Protein 3MI9 (pdb70)

Solvent-accessible surface area: 30395 Å² total

GO terms:
  GO:0004674 protein serine/threonine kinase activity (F, IDA)
  GO:0004693 cyclin-dependent protein serine/threonine kinase activity (F, IDA)
  GO:0005634 nucleus (C, IDA)
  GO:0008353 RNA polymerase II CTD heptapeptide repeat kinase activity (F, IDA)
  GO:0032968 positive regulation of transcription elongation by RNA polymerase II (P, IDA)
  GO:0120186 negative regulation of protein localization to chromatin (P, IDA)
  GO:0003677 DNA binding (F, IDA)
  GO:0006468 protein phosphorylation (P, IDA)
  GO:0003711 transcription elongation factor activity (F, IDA)
  GO:0006368 transcription elongation by RNA polymerase II (P, IDA)
  GO:0005515 protein binding (F, IPI)
  GO:0097322 7SK snRNA binding (F, IDA)
  GO:0016605 PML body (C, IDA)
  GO:0045944 positive regulation of transcription by RNA polymerase II (P, IDA)
  GO:0008023 transcription elongation factor complex (C, IDA)
  GO:0008024 cyclin/CDK positive transcription elongation factor complex (C, IDA)
  GO:0031297 replication fork processing (P, IDA)
  GO:0051726 regulation of cell cycle (P, IDA)
  GO:0006282 regulation of DNA repair (P, IDA)
  GO:0006366 transcription by RNA polymerase II (P, IDA)

Nearest PDB structures (foldseek):
  4or5-assembly2_F  TM=9.979E-01  e=6.851E-61  Homo sapiens
  4imy-assembly1_A  TM=9.930E-01  e=1.415E-59  Homo sapiens
  4imy-assembly3_E  TM=9.809E-01  e=5.235E-58  Homo sapiens
  6gzh-assembly1_A  TM=9.732E-01  e=1.141E-54  Homo sapiens
  6w9e-assembly1_A  TM=9.642E-01  e=8.997E-53  Homo sapiens

InterPro domains:
  IPR000719 Protein kinase domain [PF00069] (19-315)
  IPR000719 Protein kinase domain [PS50011] (19-315)
  IPR000719 Protein kinase domain [SM00220] (19-315)
  IPR008271 Serine/threonine-protein kinase, active site [PS00108] (145-157)
  IPR011009 Protein kinase-like domain superfamily [SSF56112] (12-321)
  IPR017441 Protein kinase, ATP binding site [PS00107] (25-48)
  IPR050108 Cyclin-dependent kinase [PTHR24056] (16-320)

Secondary structure (DSSP, 8-state):
---TTS-BGGGEEEEEE-SS-STTSEEEEEETTT--EEEEEE---SS-SSSS-HHHHHHHHHHHH---TTB--EEEEEEE--EEEEEEE--SEEHHHHHH-TTS---HHHHHHHHHHHHHHHHHHHHTTEE----SGGGEEE-TTS-EEE---TT-EE----SSSSPP-----S-GGG--HHHHTT--S--THHHHHHHHHHHHHHHHSS-S---SSHHHHHHHHHHHH----TTTSTTGGG-GGGTSS---SS----HHHHHHHHH--HHHHHHHHHHS-SSGGGSPPHHHHHTSGGGGSSSPP--SHHHHHSS-SSHHHHHS-S--/-TTTTT---HHHHHS-TTGGGT--HHHHHHHHHHHHHHHHHHHHHHT--HHHHHHHHHHHHHHTTTS-TTTS-HHHHHHHHHHHHHHHTT----HHHHHHHHHHHH-SSS-PPPTTSHHHHHHHHHHHHHHHHHHHHTTT------HHHHHHHHHHHTT--HHHHHHHHHHHHHHHHH--GGGTS-HHHHHHHHHHHHHHHTT--PPPPTTS--GGGGT-SS--HHHHHHHHHHHHHHHHTSGGG--/-----TTS-GGGPPP---SS---S--STTGGGSSHHHIIIIIS---S--

Foldseek 3Di:
DDDVAAAAPVQWDFDAADDDDDDRAKTWIAGPPPRQTKIKGWQDPPPDDVHRDPLVVQLVVLLVVDDDQAAWHFDGWHQHVPIIITITRDADFFQLVLLLPVLQDDDLQQLLQLLLSVLVQLVRSVVVQKAQQAQDRRQWGAHLQQGIHRHDSSRMHGADPPPDDDAAFAEPTYDLLLAAQCRLLPDRRDGSLRVLSSSLQVSLCVFVSDGPQDAPDSLRSQVVLCQAANWDDCVQAPPSVPRPVPPVGDTDHGGDHNQCVVSCVGPVDPQSSVLSNLSSRRHSVSRDHSVVSSVGCSQVDPPHHDGCPRSSVSDDDDDCVSPPDDDD/DVVLVLADDPVLLQVWQQVVVVQHSVNVLVQLLVLLVLLVQLCVVQPQDVQLSLLLSLLVLLLRSQHHCVVPPSLLLSLLSSQVSCVLVVNHDDLVSSVQSSCCVVPVPDHDDPCPDPVNVVSSVVSVVSNVSSCVSVVNPRDDDFLLVLLLVLCVVLVPPPVLSVQLSVVSSVCSNRHSVVSHDHSLQSSLLSSLLSCVVVVHQRDAPDPDHGSSCVRDVVDDVVVSVVVNVVSVVSVCPDDVNCD/DDDDPPPDDVVRTDDQDQPDDQDPDADPPSCVSHPVSVCCRVVVDDDDD

Organism: Homo sapiens (NCBI:txid9606)

Structure (mmCIF, N/CA/C/O backbone):
data_3MI9
#
_entry.id   3MI9
#
_cell.length_a   132.306
_cell.length_b   132.306
_cell.length_c   95.358
_cell.angle_alpha   90.00
_cell.angle_beta   90.00
_cell.angle_gamma   120.00
#
_symmetry.space_group_name_H-M   'P 32 2 1'
#
loop_
_entity.id
_entity.type
_entity.pdbx_description
1 polymer 'Cell division protein kinase 9'
2 polymer Cyclin-T1
3 polymer 'Protein Tat'
4 non-polymer 'ZINC ION'
5 water water
#
loop_
_atom_site.group_PDB
_atom_site.id
_atom_site.type_symbol
_atom_site.label_atom_id
_atom_site.label_alt_id
_atom_site.label_comp_id
_atom_site.label_asym_id
_atom_site.label_entity_id
_atom_site.label_seq_id
_atom_site.pdbx_PDB_ins_code
_atom_site.Cartn_x
_atom_site.Cartn_y
_atom_site.Cartn_z
_atom_site.occupancy
_atom_site.B_iso_or_equiv
_atom_site.auth_seq_id
_atom_site.auth_comp_id
_atom_site.auth_asym_id
_atom_site.auth_atom_id
_atom_site.pdbx_PDB_model_num
ATOM 1 N N . VAL A 1 8 ? 44.299 27.806 5.731 1.00 62.23 8 VAL A N 1
ATOM 2 C CA . VAL A 1 8 ? 43.715 28.292 7.017 1.00 58.66 8 VAL A CA 1
ATOM 3 C C . VAL A 1 8 ? 44.633 29.276 7.728 1.00 54.79 8 VAL A C 1
ATOM 4 O O . VAL A 1 8 ? 45.702 28.906 8.208 1.00 51.38 8 VAL A O 1
ATOM 8 N N . GLU A 1 9 ? 44.194 30.528 7.804 1.00 55.62 9 GLU A N 1
ATOM 9 C CA . GLU A 1 9 ? 44.951 31.583 8.463 1.00 51.34 9 GLU A CA 1
ATOM 10 C C . GLU A 1 9 ? 45.121 31.298 9.952 1.00 48.54 9 GLU A C 1
ATOM 11 O O . GLU A 1 9 ? 44.164 30.914 10.629 1.00 40.55 9 GLU A O 1
ATOM 17 N N . CYS A 1 10 ? 46.342 31.490 10.447 1.00 48.20 10 CYS A N 1
ATOM 18 C CA . CYS A 1 10 ? 46.662 31.261 11.855 1.00 46.77 10 CYS A CA 1
ATOM 19 C C . CYS A 1 10 ? 47.746 32.241 12.325 1.00 45.31 10 CYS A C 1
ATOM 20 O O . CYS A 1 10 ? 48.838 31.844 12.727 1.00 48.83 10 CYS A O 1
ATOM 23 N N . PRO A 1 11 ? 47.433 33.542 12.317 1.00 39.39 11 PRO A N 1
ATOM 24 C CA . PRO A 1 11 ? 48.372 34.588 12.726 1.00 40.44 11 PRO A CA 1
ATOM 25 C C . PRO A 1 11 ? 48.856 34.576 14.175 1.00 35.01 11 PRO A C 1
ATOM 26 O O . PRO A 1 11 ? 49.845 35.216 14.498 1.00 36.53 11 PRO A O 1
ATOM 30 N N . PHE A 1 12 ? 48.198 33.832 15.045 1.00 36.85 12 PHE A N 1
ATOM 31 C CA . PHE A 1 12 ? 48.604 33.882 16.440 1.00 37.53 12 PHE A CA 1
ATOM 32 C C . PHE A 1 12 ? 49.159 32.613 17.086 1.00 35.56 12 PHE A C 1
ATOM 33 O O . PHE A 1 12 ? 49.299 32.529 18.311 1.00 40.77 12 PHE A O 1
ATOM 41 N N . CYS A 1 13 ? 49.502 31.636 16.258 1.00 33.08 13 CYS A N 1
ATOM 42 C CA . CYS A 1 13 ? 50.086 30.389 16.729 1.00 35.74 13 CYS A CA 1
ATOM 43 C C . CYS A 1 13 ? 51.092 29.968 15.674 1.00 38.16 13 CYS A C 1
ATOM 44 O O . CYS A 1 13 ? 50.743 29.222 14.768 1.00 39.94 13 CYS A O 1
ATOM 47 N N . ASP A 1 14 ? 52.329 30.446 15.801 1.00 36.87 14 ASP A N 1
ATOM 48 C CA . ASP A 1 14 ? 53.395 30.143 14.841 1.00 32.94 14 ASP A CA 1
ATOM 49 C C . ASP A 1 14 ? 53.845 28.678 14.803 1.00 42.14 14 ASP A C 1
ATOM 50 O O . ASP A 1 14 ? 53.684 27.920 15.766 1.00 33.99 14 ASP A O 1
ATOM 55 N N . GLU A 1 15 ? 54.437 28.301 13.678 1.00 36.34 15 GLU A N 1
ATOM 56 C CA . GLU A 1 15 ? 54.933 26.957 13.493 1.00 34.88 15 GLU A CA 1
ATOM 57 C C . GLU A 1 15 ? 56.226 26.832 14.276 1.00 31.02 15 GLU A C 1
ATOM 58 O O . GLU A 1 15 ? 57.048 27.741 14.285 1.00 32.63 15 GLU A O 1
ATOM 64 N N . VAL A 1 16 ? 56.402 25.701 14.940 1.00 31.59 16 VAL A N 1
ATOM 65 C CA . VAL A 1 16 ? 57.599 25.475 15.720 1.00 36.00 16 VAL A CA 1
ATOM 66 C C . VAL A 1 16 ? 58.869 25.577 14.862 1.00 36.91 16 VAL A C 1
ATOM 67 O O . VAL A 1 16 ? 59.966 25.644 15.399 1.00 41.02 16 VAL A O 1
ATOM 71 N N . SER A 1 17 ? 58.706 25.598 13.538 1.00 35.04 17 SER A N 1
ATOM 72 C CA . SER A 1 17 ? 59.826 25.725 12.591 1.00 39.94 17 SER A CA 1
ATOM 73 C C . SER A 1 17 ? 60.759 26.887 12.953 1.00 38.33 17 SER A C 1
ATOM 74 O O . SER A 1 17 ? 61.949 26.851 12.652 1.00 35.63 17 SER A O 1
ATOM 77 N N . LYS A 1 18 ? 60.215 27.928 13.572 1.00 29.99 18 LYS A N 1
ATOM 78 C CA . LYS A 1 18 ? 61.027 29.085 13.941 1.00 30.29 18 LYS A CA 1
ATOM 79 C C . LYS A 1 18 ? 62.144 28.694 14.909 1.00 27.23 18 LYS A C 1
ATOM 80 O O . LYS A 1 18 ? 63.119 29.412 15.059 1.00 36.47 18 LYS A O 1
ATOM 86 N N . TYR A 1 19 ? 62.005 27.558 15.579 1.00 28.58 19 TYR A N 1
ATOM 87 C CA . TYR A 1 19 ? 63.065 27.119 16.478 1.00 32.44 19 TYR A CA 1
ATOM 88 C C . TYR A 1 19 ? 63.772 25.948 15.833 1.00 25.18 19 TYR A C 1
ATOM 89 O O . TYR A 1 19 ? 63.206 25.244 15.018 1.00 31.78 19 TYR A O 1
ATOM 98 N N . GLU A 1 20 ? 65.023 25.767 16.200 1.00 27.90 20 GLU A N 1
ATOM 99 C CA . GLU A 1 20 ? 65.808 24.674 15.695 1.00 29.89 20 GLU A CA 1
ATOM 100 C C . GLU A 1 20 ? 65.987 23.745 16.900 1.00 33.44 20 GLU A C 1
ATOM 101 O O . GLU A 1 20 ? 66.518 24.157 17.921 1.00 30.16 20 GLU A O 1
ATOM 107 N N . LYS A 1 21 ? 65.515 22.509 16.791 1.00 32.10 21 LYS A N 1
ATOM 108 C CA . LYS A 1 21 ? 65.665 21.565 17.882 1.00 36.36 21 LYS A CA 1
ATOM 109 C C . LYS A 1 21 ? 67.131 21.226 18.008 1.00 38.37 21 LYS A C 1
ATOM 110 O O . LYS A 1 21 ? 67.810 20.996 17.012 1.00 46.24 21 LYS A O 1
ATOM 116 N N . LEU A 1 22 ? 67.626 21.232 19.239 1.00 38.33 22 LEU A N 1
ATOM 117 C CA . LEU A 1 22 ? 69.030 20.947 19.499 1.00 39.73 22 LEU A CA 1
ATOM 118 C C . LEU A 1 22 ? 69.242 19.581 20.122 1.00 43.47 22 LEU A C 1
ATOM 119 O O . LEU A 1 22 ? 70.177 18.862 19.770 1.00 51.74 22 LEU A O 1
ATOM 124 N N . ALA A 1 23 ? 68.369 19.215 21.045 1.00 41.38 23 ALA A N 1
ATOM 125 C CA . ALA A 1 23 ? 68.520 17.947 21.728 1.00 39.33 23 ALA A CA 1
ATOM 126 C C . ALA A 1 23 ? 67.307 17.630 22.565 1.00 38.82 23 ALA A C 1
ATOM 127 O O . ALA A 1 23 ? 66.477 18.492 22.843 1.00 37.66 23 ALA A O 1
ATOM 129 N N . LYS A 1 24 ? 67.197 16.373 22.958 1.00 41.17 24 LYS A N 1
ATOM 130 C CA . LYS A 1 24 ? 66.101 15.948 23.795 1.00 36.12 24 LYS A CA 1
ATOM 131 C C . LYS A 1 24 ? 66.499 16.308 25.215 1.00 40.19 24 LYS A C 1
ATOM 132 O O . LYS A 1 24 ? 67.686 16.365 25.545 1.00 42.65 24 LYS A O 1
ATOM 138 N N . ILE A 1 25 ? 65.508 16.583 26.046 1.00 36.80 25 ILE A N 1
ATOM 139 C CA . ILE A 1 25 ? 65.764 16.909 27.433 1.00 34.46 25 ILE A CA 1
ATOM 140 C C . ILE A 1 25 ? 65.195 15.750 28.238 1.00 38.75 25 ILE A C 1
ATOM 141 O O . ILE A 1 25 ? 63.995 15.475 28.194 1.00 39.15 25 ILE A O 1
ATOM 146 N N . GLY A 1 26 ? 66.071 15.061 28.955 1.00 38.37 26 GLY A N 1
ATOM 147 C CA . GLY A 1 26 ? 65.649 13.921 29.738 1.00 47.08 26 GLY A CA 1
ATOM 148 C C . GLY A 1 26 ? 65.336 12.728 28.857 1.00 46.19 26 GLY A C 1
ATOM 149 O O . GLY A 1 26 ? 65.598 12.731 27.657 1.00 45.95 26 GLY A O 1
ATOM 150 N N . GLN A 1 27 ? 64.766 11.701 29.469 1.00 53.48 27 GLN A N 1
ATOM 151 C CA . GLN A 1 27 ? 64.405 10.479 28.773 1.00 56.40 27 GLN A CA 1
ATOM 152 C C . GLN A 1 27 ? 62.910 10.248 28.906 1.00 63.35 27 GLN A C 1
ATOM 153 O O . GLN A 1 27 ? 62.486 9.327 29.607 1.00 60.88 27 GLN A O 1
ATOM 159 N N . GLY A 1 28 ? 62.118 11.091 28.244 1.00 63.74 28 GLY A N 1
ATOM 160 C CA . GLY A 1 28 ? 60.669 10.959 28.298 1.00 70.76 28 GLY A CA 1
ATOM 161 C C . GLY A 1 28 ? 60.147 10.076 27.178 1.00 76.45 28 GLY A C 1
ATOM 162 O O . GLY A 1 28 ? 60.490 8.899 27.108 1.00 79.32 28 GLY A O 1
ATOM 163 N N . THR A 1 29 ? 59.308 10.629 26.306 1.00 80.58 29 THR A N 1
ATOM 164 C CA . THR A 1 29 ? 58.771 9.864 25.179 1.00 82.65 29 THR A CA 1
ATOM 165 C C . THR A 1 29 ? 59.546 10.266 23.925 1.00 79.60 29 THR A C 1
ATOM 166 O O . THR A 1 29 ? 60.549 10.981 24.023 1.00 77.92 29 THR A O 1
ATOM 170 N N . PHE A 1 30 ? 59.085 9.811 22.760 1.00 76.38 30 PHE A N 1
ATOM 171 C CA . PHE A 1 30 ? 59.744 10.121 21.486 1.00 81.22 30 PHE A CA 1
ATOM 172 C C . PHE A 1 30 ? 60.129 11.602 21.407 1.00 82.12 30 PHE A C 1
ATOM 173 O O . PHE A 1 30 ? 61.304 11.960 21.562 1.00 88.09 30 PHE A O 1
ATOM 181 N N . GLY A 1 31 ? 59.139 12.455 21.159 1.00 77.66 31 GLY A N 1
ATOM 182 C CA . GLY A 1 31 ? 59.396 13.880 21.070 1.00 71.47 31 GLY A CA 1
ATOM 183 C C . GLY A 1 31 ? 58.560 14.633 22.085 1.00 68.81 31 GLY A C 1
ATOM 184 O O . GLY A 1 31 ? 57.652 15.377 21.714 1.00 71.41 31 GLY A O 1
ATOM 185 N N . GLU A 1 32 ? 58.869 14.431 23.365 1.00 60.14 32 GLU A N 1
ATOM 186 C CA . GLU A 1 32 ? 58.153 15.075 24.461 1.00 51.53 32 GLU A CA 1
ATOM 187 C C . GLU A 1 32 ? 58.752 16.434 24.836 1.00 42.97 32 GLU A C 1
ATOM 188 O O . GLU A 1 32 ? 58.051 17.441 24.806 1.00 51.34 32 GLU A O 1
ATOM 194 N N . VAL A 1 33 ? 60.035 16.466 25.194 1.00 37.60 33 VAL A N 1
ATOM 195 C CA . VAL A 1 33 ? 60.692 17.716 25.553 1.00 32.59 33 VAL A CA 1
ATOM 196 C C . VAL A 1 33 ? 62.000 17.918 24.782 1.00 35.40 33 VAL A C 1
ATOM 197 O O . VAL A 1 33 ? 62.869 17.061 24.786 1.00 33.72 33 VAL A O 1
ATOM 201 N N . PHE A 1 34 ? 62.126 19.065 24.116 1.00 34.02 34 PHE A N 1
ATOM 202 C CA . PHE A 1 34 ? 63.313 19.385 23.324 1.00 32.37 34 PHE A CA 1
ATOM 203 C C . PHE A 1 34 ? 63.958 20.694 23.759 1.00 30.13 34 PHE A C 1
ATOM 204 O O . PHE A 1 34 ? 63.268 21.657 24.069 1.00 28.65 34 PHE A O 1
ATOM 212 N N . LYS A 1 35 ? 65.281 20.717 23.745 1.00 28.94 35 LYS A N 1
ATOM 213 C CA . LYS A 1 35 ? 66.032 21.931 23.999 1.00 30.86 35 LYS A CA 1
ATOM 214 C C . LYS A 1 35 ? 66.131 22.486 22.562 1.00 36.72 35 LYS A C 1
ATOM 215 O O . LYS A 1 35 ? 66.336 21.716 21.617 1.00 28.89 35 LYS A O 1
ATOM 221 N N . ALA A 1 36 ? 65.956 23.794 22.393 1.00 29.72 36 ALA A N 1
ATOM 222 C CA . ALA A 1 36 ? 66.006 24.413 21.072 1.00 29.26 36 ALA A CA 1
ATOM 223 C C . ALA A 1 36 ? 66.447 25.866 21.154 1.00 30.56 36 ALA A C 1
ATOM 224 O O . ALA A 1 36 ? 66.658 26.404 22.242 1.00 25.67 36 ALA A O 1
ATOM 226 N N . ARG A 1 37 ? 66.593 26.499 19.995 1.00 30.62 37 ARG A N 1
ATOM 227 C CA . ARG A 1 37 ? 67.006 27.900 19.951 1.00 25.37 37 ARG A CA 1
ATOM 228 C C . ARG A 1 37 ? 66.223 28.647 18.879 1.00 28.67 37 ARG A C 1
ATOM 229 O O . ARG A 1 37 ? 65.867 28.083 17.839 1.00 34.03 37 ARG A O 1
ATOM 237 N N . HIS A 1 38 ? 65.929 29.910 19.144 1.00 26.53 38 HIS A N 1
ATOM 238 C CA . HIS A 1 38 ? 65.222 30.723 18.174 1.00 26.92 38 HIS A CA 1
ATOM 239 C C . HIS A 1 38 ? 66.223 30.957 17.026 1.00 32.45 38 HIS A C 1
ATOM 240 O O . HIS A 1 38 ? 67.347 31.392 17.247 1.00 33.68 38 HIS A O 1
ATOM 247 N N . ARG A 1 39 ? 65.808 30.657 15.806 1.00 31.29 39 ARG A N 1
ATOM 248 C CA . ARG A 1 39 ? 66.688 30.793 14.654 1.00 36.58 39 ARG A CA 1
ATOM 249 C C . ARG A 1 39 ? 67.220 32.193 14.392 1.00 37.77 39 ARG A C 1
ATOM 250 O O . ARG A 1 39 ? 68.251 32.344 13.752 1.00 29.15 39 ARG A O 1
ATOM 258 N N . LYS A 1 40 ? 66.541 33.214 14.899 1.00 33.22 40 LYS A N 1
ATOM 259 C CA . LYS A 1 40 ? 67.010 34.572 14.682 1.00 33.40 40 LYS A CA 1
ATOM 260 C C . LYS A 1 40 ? 67.679 35.219 15.889 1.00 34.51 40 LYS A C 1
ATOM 261 O O . LYS A 1 40 ? 68.710 35.870 15.744 1.00 35.77 40 LYS A O 1
ATOM 267 N N . THR A 1 41 ? 67.114 35.036 17.077 1.00 26.81 41 THR A N 1
ATOM 268 C CA . THR A 1 41 ? 67.706 35.624 18.276 1.00 28.91 41 THR A CA 1
ATOM 269 C C . THR A 1 41 ? 68.670 34.681 18.964 1.00 28.79 41 THR A C 1
ATOM 270 O O . THR A 1 41 ? 69.544 35.126 19.697 1.00 34.23 41 THR A O 1
ATOM 274 N N . GLY A 1 42 ? 68.501 33.379 18.748 1.00 29.95 42 GLY A N 1
ATOM 275 C CA . GLY A 1 42 ? 69.364 32.407 19.404 1.00 33.16 42 GLY A CA 1
ATOM 276 C C . GLY A 1 42 ? 68.876 32.094 20.818 1.00 24.61 42 GLY A C 1
ATOM 277 O O . GLY A 1 42 ? 69.529 31.391 21.576 1.00 35.17 42 GLY A O 1
ATOM 278 N N . GLN A 1 43 ? 67.717 32.632 21.168 1.00 32.49 43 GLN A N 1
ATOM 279 C CA . GLN A 1 43 ? 67.113 32.435 22.482 1.00 28.30 43 GLN A CA 1
ATOM 280 C C . GLN A 1 43 ? 66.895 30.958 22.817 1.00 34.69 43 GLN A C 1
ATOM 281 O O . GLN A 1 43 ? 66.153 30.245 22.131 1.00 29.30 43 GLN A O 1
ATOM 287 N N . LYS A 1 44 ? 67.552 30.510 23.878 1.00 33.47 44 LYS A N 1
ATOM 288 C CA . LYS A 1 44 ? 67.448 29.131 24.335 1.00 35.71 44 LYS A CA 1
ATOM 289 C C . LYS A 1 44 ? 66.058 28.868 24.908 1.00 35.79 44 LYS A C 1
ATOM 290 O O . LYS A 1 44 ? 65.600 29.597 25.782 1.00 41.07 44 LYS A O 1
ATOM 296 N N . VAL A 1 45 ? 65.389 27.827 24.429 1.00 34.72 45 VAL A N 1
ATOM 297 C CA . VAL A 1 45 ? 64.051 27.507 24.932 1.00 29.34 45 VAL A CA 1
ATOM 298 C C . VAL A 1 45 ? 63.885 25.996 25.087 1.00 29.97 45 VAL A C 1
ATOM 299 O O . VAL A 1 45 ? 64.746 25.219 24.682 1.00 35.91 45 VAL A O 1
ATOM 303 N N . ALA A 1 46 ? 62.770 25.587 25.673 1.00 31.65 46 ALA A N 1
ATOM 304 C CA . ALA A 1 46 ? 62.459 24.170 25.822 1.00 26.66 46 ALA A CA 1
ATOM 305 C C . ALA A 1 46 ? 61.071 24.029 25.240 1.00 27.53 46 ALA A C 1
ATOM 306 O O . ALA A 1 46 ? 60.160 24.769 25.610 1.00 30.97 46 ALA A O 1
ATOM 308 N N . LEU A 1 47 ? 60.927 23.096 24.309 1.00 23.47 47 LEU A N 1
ATOM 309 C CA . LEU A 1 47 ? 59.659 22.826 23.651 1.00 25.16 47 LEU A CA 1
ATOM 310 C C . LEU A 1 47 ? 59.028 21.617 24.322 1.00 29.91 47 LEU A C 1
ATOM 311 O O . LEU A 1 47 ? 59.648 20.547 24.419 1.00 33.47 47 LEU A O 1
ATOM 316 N N . LYS A 1 48 ? 57.790 21.776 24.774 1.00 27.60 48 LYS A N 1
ATOM 317 C CA . LYS A 1 48 ? 57.114 20.686 25.447 1.00 28.35 48 LYS A CA 1
ATOM 318 C C . LYS A 1 48 ? 55.818 20.387 24.730 1.00 33.73 48 LYS A C 1
ATOM 319 O O . LYS A 1 48 ? 54.886 21.187 24.722 1.00 35.63 48 LYS A O 1
ATOM 325 N N . LYS A 1 49 ? 55.787 19.221 24.104 1.00 33.92 49 LYS A N 1
ATOM 326 C CA . LYS A 1 49 ? 54.640 18.781 23.339 1.00 33.95 49 LYS A CA 1
ATOM 327 C C . LYS A 1 49 ? 53.449 18.425 24.201 1.00 35.49 49 LYS A C 1
ATOM 328 O O . LYS A 1 49 ? 53.574 17.748 25.223 1.00 37.02 49 LYS A O 1
ATOM 334 N N . VAL A 1 50 ? 52.290 18.915 23.791 1.00 35.15 50 VAL A N 1
ATOM 335 C CA . VAL A 1 50 ? 51.060 18.621 24.491 1.00 43.99 50 VAL A CA 1
ATOM 336 C C . VAL A 1 50 ? 50.771 17.181 24.107 1.00 44.81 50 VAL A C 1
ATOM 337 O O . VAL A 1 50 ? 50.488 16.894 22.943 1.00 44.91 50 VAL A O 1
ATOM 341 N N . LEU A 1 51 ? 50.870 16.269 25.069 1.00 37.21 51 LEU A N 1
ATOM 342 C CA . LEU A 1 51 ? 50.631 14.869 24.768 1.00 46.58 51 LEU A CA 1
ATOM 343 C C . LEU A 1 51 ? 49.145 14.598 24.681 1.00 47.75 51 LEU A C 1
ATOM 344 O O . LEU A 1 51 ? 48.374 15.017 25.551 1.00 48.81 51 LEU A O 1
ATOM 349 N N . MET A 1 52 ? 48.751 13.897 23.622 1.00 50.48 52 MET A N 1
ATOM 350 C CA . MET A 1 52 ? 47.353 13.545 23.406 1.00 66.39 52 MET A CA 1
ATOM 351 C C . MET A 1 52 ? 47.164 12.099 22.940 1.00 71.72 52 MET A C 1
ATOM 352 O O . MET A 1 52 ? 46.416 11.844 21.998 1.00 76.11 52 MET 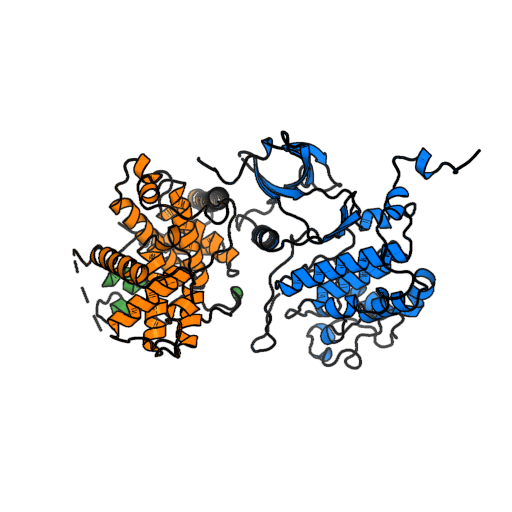A O 1
ATOM 357 N N . GLU A 1 53 ? 47.835 11.152 23.590 1.00 73.92 53 GLU A N 1
ATOM 358 C CA . GLU A 1 53 ? 47.684 9.756 23.195 1.00 81.48 53 GLU A CA 1
ATOM 359 C C . GLU A 1 53 ? 46.247 9.349 23.481 1.00 82.60 53 GLU A C 1
ATOM 360 O O . GLU A 1 53 ? 45.642 8.588 22.724 1.00 85.60 53 GLU A O 1
ATOM 366 N N . ASN A 1 54 ? 45.711 9.863 24.584 1.00 83.15 54 ASN A N 1
ATOM 367 C CA . ASN A 1 54 ? 44.332 9.594 24.965 1.00 81.97 54 ASN A CA 1
ATOM 368 C C . ASN A 1 54 ? 43.476 10.677 24.317 1.00 81.17 54 ASN A C 1
ATOM 369 O O . ASN A 1 54 ? 43.463 11.832 24.758 1.00 77.91 54 ASN A O 1
ATOM 374 N N . GLU A 1 55 ? 42.773 10.297 23.257 1.00 83.77 55 GLU A N 1
ATOM 375 C CA . GLU A 1 55 ? 41.927 11.227 22.527 1.00 84.80 55 GLU A CA 1
ATOM 376 C C . GLU A 1 55 ? 40.463 10.820 22.582 1.00 85.59 55 GLU A C 1
ATOM 377 O O . GLU A 1 55 ? 40.089 9.739 22.127 1.00 89.84 55 GLU A O 1
ATOM 383 N N . LYS A 1 56 ? 39.642 11.697 23.145 1.00 83.03 56 LYS A N 1
ATOM 384 C CA . LYS A 1 56 ? 38.210 11.470 23.265 1.00 80.08 56 LYS A CA 1
ATOM 385 C C . LYS A 1 56 ? 37.647 12.836 23.595 1.00 74.86 56 LYS A C 1
ATOM 386 O O . LYS A 1 56 ? 36.953 13.445 22.786 1.00 84.44 56 LYS A O 1
ATOM 392 N N . GLU A 1 57 ? 37.970 13.317 24.790 1.00 57.61 57 GLU A N 1
ATOM 393 C CA . GLU A 1 57 ? 37.522 14.626 25.237 1.00 50.71 57 GLU A CA 1
ATOM 394 C C . GLU A 1 57 ? 38.294 15.770 24.577 1.00 41.13 57 GLU A C 1
ATOM 395 O O . GLU A 1 57 ? 38.425 16.838 25.161 1.00 47.69 57 GLU A O 1
ATOM 401 N N . GLY A 1 58 ? 38.807 15.534 23.373 1.00 39.08 58 GLY A N 1
ATOM 402 C CA . GLY A 1 58 ? 39.554 16.556 22.661 1.00 43.09 58 GLY A CA 1
ATOM 403 C C . GLY A 1 58 ? 40.769 17.067 23.419 1.00 50.32 58 GLY A C 1
ATOM 404 O O . GLY A 1 58 ? 41.367 16.325 24.205 1.00 48.29 58 GLY A O 1
ATOM 405 N N . PHE A 1 59 ? 41.125 18.334 23.194 1.00 39.73 59 PHE A N 1
ATOM 406 C CA . PHE A 1 59 ? 42.280 18.943 23.849 1.00 38.07 59 PHE A CA 1
ATOM 407 C C . PHE A 1 59 ? 42.133 18.764 25.356 1.00 44.82 59 PHE A C 1
ATOM 408 O O . PHE A 1 59 ? 41.132 19.150 25.944 1.00 45.84 59 PHE A O 1
ATOM 416 N N . PRO A 1 60 ? 43.145 18.180 26.001 1.00 38.86 60 PRO A N 1
ATOM 417 C CA . PRO A 1 60 ? 43.158 17.918 27.444 1.00 39.88 60 PRO A CA 1
ATOM 418 C C . PRO A 1 60 ? 42.883 19.116 28.358 1.00 39.96 60 PRO A C 1
ATOM 419 O O . PRO A 1 60 ? 43.598 20.115 28.324 1.00 43.19 60 PRO A O 1
ATOM 423 N N . ILE A 1 61 ? 41.855 19.000 29.190 1.00 41.01 61 ILE A N 1
ATOM 424 C CA . ILE A 1 61 ? 41.513 20.069 30.109 1.00 42.42 61 ILE A CA 1
ATOM 425 C C . ILE A 1 61 ? 42.728 20.325 30.983 1.00 40.86 61 ILE A C 1
ATOM 426 O O . ILE A 1 61 ? 42.923 21.421 31.513 1.00 40.33 61 ILE A O 1
ATOM 431 N N . THR A 1 62 ? 43.554 19.298 31.118 1.00 38.23 62 THR A N 1
ATOM 432 C CA . THR A 1 62 ? 44.753 19.396 31.918 1.00 36.98 62 THR A CA 1
ATOM 433 C C . THR A 1 62 ? 45.736 20.340 31.240 1.00 30.44 62 THR A C 1
ATOM 434 O O . THR A 1 62 ? 46.425 21.113 31.901 1.00 36.57 62 THR A O 1
ATOM 438 N N . ALA A 1 63 ? 45.806 20.258 29.918 1.00 27.56 63 ALA A N 1
ATOM 439 C CA . ALA A 1 63 ? 46.679 21.123 29.138 1.00 33.28 63 ALA A CA 1
ATOM 440 C C . ALA A 1 63 ? 46.123 22.563 29.170 1.00 24.31 63 ALA A C 1
ATOM 441 O O . ALA A 1 63 ? 46.865 23.512 29.356 1.00 28.28 63 ALA A O 1
ATOM 443 N N . LEU A 1 64 ? 44.810 22.708 28.992 1.00 29.52 64 LEU A N 1
ATOM 444 C CA . LEU A 1 64 ? 44.186 24.024 29.010 1.00 31.06 64 LEU A CA 1
ATOM 445 C C . LEU A 1 64 ? 44.440 24.699 30.356 1.00 32.52 64 LEU A C 1
ATOM 446 O O . LEU A 1 64 ? 44.704 25.902 30.415 1.00 35.14 64 LEU A O 1
ATOM 451 N N . ARG A 1 65 ? 44.386 23.927 31.437 1.00 30.99 65 ARG A N 1
ATOM 452 C CA . ARG A 1 65 ? 44.649 24.501 32.753 1.00 33.33 65 ARG A CA 1
ATOM 453 C C . ARG A 1 65 ? 46.063 24.988 32.854 1.00 27.99 65 ARG A C 1
ATOM 454 O O . ARG A 1 65 ? 46.320 26.074 33.395 1.00 31.90 65 ARG A O 1
ATOM 462 N N . GLU A 1 66 ? 46.991 24.177 32.347 1.00 29.99 66 GLU A N 1
ATOM 463 C CA . GLU A 1 66 ? 48.399 24.536 32.427 1.00 26.85 66 GLU A CA 1
ATOM 464 C C . GLU A 1 66 ? 48.625 25.832 31.665 1.00 24.42 66 GLU A C 1
ATOM 465 O O . GLU A 1 66 ? 49.266 26.764 32.161 1.00 30.51 66 GLU A O 1
ATOM 471 N N . ILE A 1 67 ? 48.097 25.882 30.447 1.00 30.36 67 ILE A N 1
ATOM 472 C CA . ILE A 1 67 ? 48.264 27.055 29.594 1.00 21.11 67 ILE A CA 1
ATOM 473 C C . ILE A 1 67 ? 47.706 28.322 30.240 1.00 23.69 67 ILE A C 1
ATOM 474 O O . ILE A 1 67 ? 48.378 29.358 30.308 1.00 30.38 67 ILE A O 1
ATOM 479 N N . LYS A 1 68 ? 46.474 28.221 30.722 1.00 24.79 68 LYS A N 1
ATOM 480 C CA . LYS A 1 68 ? 45.803 29.340 31.359 1.00 36.66 68 LYS A CA 1
ATOM 481 C C . LYS A 1 68 ? 46.612 29.794 32.578 1.00 29.90 68 LYS A C 1
ATOM 482 O O . LYS A 1 68 ? 46.868 30.993 32.759 1.00 27.73 68 LYS A O 1
ATOM 488 N N . ILE A 1 69 ? 47.039 28.836 33.398 1.00 31.98 69 ILE A N 1
ATOM 489 C CA . ILE A 1 69 ? 47.829 29.162 34.583 1.00 20.82 69 ILE A CA 1
ATOM 490 C C . ILE A 1 69 ? 49.191 29.748 34.197 1.00 27.14 69 ILE A C 1
ATOM 491 O O . ILE A 1 69 ? 49.632 30.735 34.782 1.00 30.49 69 ILE A O 1
ATOM 496 N N . LEU A 1 70 ? 49.840 29.175 33.186 1.00 29.21 70 LEU A N 1
ATOM 497 C CA . LEU A 1 70 ? 51.141 29.679 32.759 1.00 25.45 70 LEU A CA 1
ATOM 498 C C . LEU A 1 70 ? 51.046 31.116 32.234 1.00 29.66 70 LEU A C 1
ATOM 499 O O . LEU A 1 70 ? 51.942 31.943 32.460 1.00 26.30 70 LEU A O 1
ATOM 504 N N . GLN A 1 71 ? 49.949 31.411 31.550 1.00 28.51 71 GLN A N 1
ATOM 505 C CA . GLN A 1 71 ? 49.742 32.731 30.994 1.00 27.82 71 GLN A CA 1
ATOM 506 C C . GLN A 1 71 ? 49.416 33.719 32.102 1.00 31.63 71 GLN A C 1
ATOM 507 O O . GLN A 1 71 ? 49.677 34.906 31.966 1.00 27.70 71 GLN A O 1
ATOM 513 N N . LEU A 1 72 ? 48.880 33.224 33.214 1.00 31.54 72 LEU A N 1
ATOM 514 C CA . LEU A 1 72 ? 48.546 34.105 34.328 1.00 30.01 72 LEU A CA 1
ATOM 515 C C . LEU A 1 72 ? 49.764 34.410 35.179 1.00 30.85 72 LEU A C 1
ATOM 516 O O . LEU A 1 72 ? 50.026 35.556 35.509 1.00 34.46 72 LEU A O 1
ATOM 521 N N . LEU A 1 73 ? 50.518 33.367 35.516 1.00 40.73 73 LEU A N 1
ATOM 522 C CA . LEU A 1 73 ? 51.688 33.497 36.375 1.00 32.24 73 LEU A CA 1
ATOM 523 C C . LEU A 1 73 ? 52.950 34.026 35.707 1.00 30.82 73 LEU A C 1
ATOM 524 O O . LEU A 1 73 ? 53.544 33.377 34.854 1.00 35.99 73 LEU A O 1
ATOM 529 N N . LYS A 1 74 ? 53.352 35.219 36.118 1.00 29.15 74 LYS A N 1
ATOM 530 C CA . LYS A 1 74 ? 54.540 35.869 35.603 1.00 23.45 74 LYS A CA 1
ATOM 531 C C . LYS A 1 74 ? 55.335 36.388 36.791 1.00 27.07 74 LYS A C 1
ATOM 532 O O . LYS A 1 74 ? 54.967 37.368 37.425 1.00 34.48 74 LYS A O 1
ATOM 538 N N . HIS A 1 75 ? 56.428 35.701 37.097 1.00 27.69 75 HIS A N 1
ATOM 539 C CA . HIS A 1 75 ? 57.248 36.029 38.251 1.00 25.03 75 HIS A CA 1
ATOM 540 C C . HIS A 1 75 ? 58.619 35.394 38.094 1.00 19.72 75 HIS A C 1
ATOM 541 O O . HIS A 1 75 ? 58.755 34.311 37.503 1.00 28.90 75 HIS A O 1
ATOM 548 N N . GLU A 1 76 ? 59.630 36.081 38.618 1.00 26.31 76 GLU A N 1
ATOM 549 C CA . GLU A 1 76 ? 61.013 35.639 38.550 1.00 28.03 76 GLU A CA 1
ATOM 550 C C . GLU A 1 76 ? 61.253 34.186 38.932 1.00 33.05 76 GLU A C 1
ATOM 551 O O . GLU A 1 76 ? 62.135 33.548 38.368 1.00 25.25 76 GLU A O 1
ATOM 557 N N . ASN A 1 77 ? 60.478 33.661 39.879 1.00 26.08 77 ASN A N 1
ATOM 558 C CA . ASN A 1 77 ? 60.680 32.288 40.304 1.00 27.33 77 ASN A CA 1
ATOM 559 C C . ASN A 1 77 ? 59.641 31.276 39.786 1.00 22.71 77 ASN A C 1
ATOM 560 O O . ASN A 1 77 ? 59.410 30.233 40.382 1.00 27.73 77 ASN A O 1
ATOM 565 N N . VAL A 1 78 ? 59.000 31.603 38.680 1.00 24.32 78 VAL A N 1
ATOM 566 C CA . VAL A 1 78 ? 58.046 30.703 38.060 1.00 20.48 78 VAL A CA 1
ATOM 567 C C . VAL A 1 78 ? 58.498 30.545 36.601 1.00 22.90 78 VAL A C 1
ATOM 568 O O . VAL A 1 78 ? 58.985 31.498 35.983 1.00 29.58 78 VAL A O 1
ATOM 572 N N . VAL A 1 79 ? 58.359 29.342 36.066 1.00 24.32 79 VAL A N 1
ATOM 573 C CA . VAL A 1 79 ? 58.780 29.080 34.690 1.00 22.36 79 VAL A CA 1
ATOM 574 C C . VAL A 1 79 ? 58.058 30.023 33.712 1.00 25.61 79 VAL A C 1
ATOM 575 O O . VAL A 1 79 ? 56.873 30.315 33.870 1.00 35.33 79 VAL A O 1
ATOM 579 N N . ASN A 1 80 ? 58.780 30.536 32.727 1.00 27.92 80 ASN A N 1
ATOM 580 C CA . ASN A 1 80 ? 58.165 31.446 31.784 1.00 30.86 80 ASN A CA 1
ATOM 581 C C . ASN A 1 80 ? 57.770 30.866 30.441 1.00 24.34 80 ASN A C 1
ATOM 582 O O . ASN A 1 80 ? 58.622 30.437 29.661 1.00 28.84 80 ASN A O 1
ATOM 587 N N . LEU A 1 81 ? 56.466 30.857 30.179 1.00 26.58 81 LEU A N 1
ATOM 588 C CA . LEU A 1 81 ? 55.940 30.384 28.911 1.00 28.27 81 LEU A CA 1
ATOM 589 C C . LEU A 1 81 ? 56.009 31.544 27.905 1.00 31.21 81 LEU A C 1
ATOM 590 O O . LEU A 1 81 ? 55.386 32.589 28.104 1.00 23.84 81 LEU A O 1
ATOM 595 N N . ILE A 1 82 ? 56.777 31.350 26.835 1.00 29.09 82 ILE A N 1
ATOM 596 C CA . ILE A 1 82 ? 56.939 32.365 25.801 1.00 26.94 82 ILE A CA 1
ATOM 597 C C . ILE A 1 82 ? 55.750 32.388 24.852 1.00 30.38 82 ILE A C 1
ATOM 598 O O . ILE A 1 82 ? 55.154 33.428 24.604 1.00 29.02 82 ILE A O 1
ATOM 603 N N . GLU A 1 83 ? 55.387 31.229 24.331 1.00 28.96 83 GLU A N 1
ATOM 604 C CA . GLU A 1 83 ? 54.288 31.173 23.391 1.00 30.32 83 GLU A CA 1
ATOM 605 C C . GLU A 1 83 ? 53.902 29.722 23.229 1.00 32.86 83 GLU A C 1
ATOM 606 O O . GLU A 1 83 ? 54.516 28.843 23.819 1.00 34.15 83 GLU A O 1
ATOM 612 N N . ILE A 1 84 ? 52.878 29.488 22.424 1.00 29.42 84 ILE A N 1
ATOM 613 C CA . ILE A 1 84 ? 52.413 28.154 22.119 1.00 27.12 84 ILE A CA 1
ATOM 614 C C . ILE A 1 84 ? 52.516 28.047 20.597 1.00 32.18 84 ILE A C 1
ATOM 615 O O . ILE A 1 84 ? 51.935 28.842 19.880 1.00 28.77 84 ILE A O 1
ATOM 620 N N . CYS A 1 85 ? 53.285 27.074 20.121 1.00 35.31 85 CYS A N 1
ATOM 621 C CA . CYS A 1 85 ? 53.472 26.859 18.698 1.00 29.23 85 CYS A CA 1
ATOM 622 C C . CYS A 1 85 ? 52.837 25.566 18.222 1.00 33.25 85 CYS A C 1
ATOM 623 O O . CYS A 1 85 ? 52.366 24.737 19.004 1.00 28.63 85 CYS A O 1
ATOM 626 N N . ARG A 1 86 ? 52.869 25.383 16.914 1.00 28.90 86 ARG A N 1
ATOM 627 C CA . ARG A 1 86 ? 52.286 24.203 16.310 1.00 34.39 86 ARG A CA 1
ATOM 628 C C . ARG A 1 86 ? 53.153 23.706 15.175 1.00 32.31 86 ARG A C 1
ATOM 629 O O . ARG A 1 86 ? 54.013 24.421 14.668 1.00 38.80 86 ARG A O 1
ATOM 637 N N . THR A 1 87 ? 52.914 22.466 14.792 1.00 48.40 87 THR A N 1
ATOM 638 C CA . THR A 1 87 ? 53.598 21.854 13.672 1.00 50.35 87 THR A CA 1
ATOM 639 C C . THR A 1 87 ? 52.439 21.615 12.726 1.00 55.66 87 THR A C 1
ATOM 640 O O . THR A 1 87 ? 51.526 20.863 13.056 1.00 61.02 87 THR A O 1
ATOM 644 N N . LYS A 1 88 ? 52.454 22.277 11.575 1.00 65.74 88 LYS A N 1
ATOM 645 C CA . LYS A 1 88 ? 51.384 22.125 10.589 1.00 69.12 88 LYS A CA 1
ATOM 646 C C . LYS A 1 88 ? 51.072 20.656 10.296 1.00 71.06 88 LYS A C 1
ATOM 647 O O . LYS A 1 88 ? 51.943 19.891 9.875 1.00 69.64 88 LYS A O 1
ATOM 653 N N . GLY A 1 97 ? 49.338 16.347 13.622 1.00 59.22 97 GLY A N 1
ATOM 654 C CA . GLY A 1 97 ? 49.702 17.695 14.030 1.00 64.16 97 GLY A CA 1
ATOM 655 C C . GLY A 1 97 ? 49.929 17.798 15.526 1.00 61.47 97 GLY A C 1
ATOM 656 O O . GLY A 1 97 ? 49.217 17.165 16.304 1.00 65.55 97 GLY A O 1
ATOM 657 N N . SER A 1 98 ? 50.915 18.590 15.938 1.00 52.89 98 SER A N 1
ATOM 658 C CA . SER A 1 98 ? 51.211 18.741 17.359 1.00 49.99 98 SER A CA 1
ATOM 659 C C . SER A 1 98 ? 51.176 20.186 17.848 1.00 46.56 98 SER A C 1
ATOM 660 O O . SER A 1 98 ? 51.267 21.130 17.067 1.00 37.86 98 SER A O 1
ATOM 663 N N . ILE A 1 99 ? 51.047 20.334 19.161 1.00 42.99 99 ILE A N 1
ATOM 664 C CA . ILE A 1 99 ? 51.015 21.627 19.813 1.00 33.92 99 ILE A CA 1
ATOM 665 C C . ILE A 1 99 ? 52.163 21.633 20.818 1.00 31.28 99 ILE A C 1
ATOM 666 O O . ILE A 1 99 ? 52.386 20.653 21.521 1.00 29.32 99 ILE A O 1
ATOM 671 N N . TYR A 1 100 ? 52.917 22.726 20.851 1.00 33.18 100 TYR A N 1
ATOM 672 C CA . TYR A 1 100 ? 54.054 22.836 21.741 1.00 28.28 100 TYR A CA 1
ATOM 673 C C . TYR A 1 100 ? 54.026 24.078 22.607 1.00 30.85 100 TYR A C 1
ATOM 674 O O . TYR A 1 100 ? 53.773 25.179 22.126 1.00 28.54 100 TYR A O 1
ATOM 683 N N . LEU A 1 101 ? 54.275 23.874 23.892 1.00 28.67 101 LEU A N 1
ATOM 684 C CA . LEU A 1 101 ? 54.379 24.958 24.843 1.00 25.80 101 LEU A CA 1
ATOM 685 C C . LEU A 1 101 ? 55.863 25.277 24.768 1.00 26.63 101 LEU A C 1
ATOM 686 O O . LEU A 1 101 ? 56.685 24.370 24.896 1.00 28.92 101 LEU A O 1
ATOM 691 N N . VAL A 1 102 ? 56.205 26.543 24.528 1.00 28.09 102 VAL A N 1
ATOM 692 C CA . VAL A 1 102 ? 57.596 26.975 24.445 1.00 23.20 102 VAL A CA 1
ATOM 693 C C . VAL A 1 102 ? 57.983 27.736 25.709 1.00 22.95 102 VAL A C 1
ATOM 694 O O . VAL A 1 102 ? 57.337 28.711 26.052 1.00 29.20 102 VAL A O 1
ATOM 698 N N . PHE A 1 103 ? 59.041 27.292 26.383 1.00 24.34 103 PHE A N 1
ATOM 699 C CA . PHE A 1 103 ? 59.502 27.911 27.626 1.00 33.52 103 PHE A CA 1
ATOM 700 C C . PHE A 1 103 ? 60.916 28.470 27.568 1.00 23.06 103 PHE A C 1
ATOM 701 O O . PHE A 1 103 ? 61.745 28.046 26.773 1.00 31.16 103 PHE A O 1
ATOM 709 N N . ASP A 1 104 ? 61.191 29.422 28.441 1.00 32.43 104 ASP A N 1
ATOM 710 C CA . ASP A 1 104 ? 62.543 29.920 28.543 1.00 31.41 104 ASP A CA 1
ATOM 711 C C . ASP A 1 104 ? 63.242 28.707 29.115 1.00 29.70 104 ASP A C 1
ATOM 712 O O . ASP A 1 104 ? 62.713 28.057 30.006 1.00 36.32 104 ASP A O 1
ATOM 717 N N . PHE A 1 105 ? 64.410 28.383 28.579 1.00 29.40 105 PHE A N 1
ATOM 718 C CA . PHE A 1 105 ? 65.147 27.202 28.990 1.00 24.16 105 PHE A CA 1
ATOM 719 C C . PHE A 1 105 ? 65.956 27.369 30.275 1.00 29.16 105 PHE A C 1
ATOM 720 O O . PHE A 1 105 ? 66.631 28.366 30.459 1.00 27.08 105 PHE A O 1
ATOM 728 N N . CYS A 1 106 ? 65.875 26.374 31.151 1.00 22.13 106 CYS A N 1
ATOM 729 C CA . CYS A 1 106 ? 66.626 26.369 32.401 1.00 32.36 106 CYS A CA 1
ATOM 730 C C . CYS A 1 106 ? 67.523 25.143 32.304 1.00 31.66 106 CYS A C 1
ATOM 731 O O . CYS A 1 106 ? 67.064 24.031 32.014 1.00 30.52 106 CYS A O 1
ATOM 734 N N . GLU A 1 107 ? 68.801 25.354 32.554 1.00 27.97 107 GLU A N 1
ATOM 735 C CA . GLU A 1 107 ? 69.777 24.295 32.442 1.00 31.00 107 GLU A CA 1
ATOM 736 C C . GLU A 1 107 ? 69.637 23.139 33.415 1.00 33.85 107 GLU A C 1
ATOM 737 O O . GLU A 1 107 ? 69.843 21.999 33.025 1.00 33.65 107 GLU A O 1
ATOM 743 N N . HIS A 1 108 ? 69.273 23.404 34.667 1.00 36.98 108 HIS A N 1
ATOM 744 C CA . HIS A 1 108 ? 69.203 22.314 35.643 1.00 30.02 108 HIS A CA 1
ATOM 745 C C . HIS A 1 108 ? 67.918 22.131 36.411 1.00 30.19 108 HIS A C 1
ATOM 746 O O . HIS A 1 108 ? 67.178 23.082 36.625 1.00 32.73 108 HIS A O 1
ATOM 753 N N . ASP A 1 109 ? 67.668 20.896 36.843 1.00 29.40 109 ASP A N 1
ATOM 754 C CA . ASP A 1 109 ? 66.530 20.639 37.709 1.00 29.55 109 ASP A CA 1
ATOM 755 C C . ASP A 1 109 ? 67.188 20.266 39.044 1.00 35.54 109 ASP A C 1
ATOM 756 O O . ASP A 1 109 ? 68.318 19.782 39.081 1.00 26.86 109 ASP A O 1
ATOM 761 N N . LEU A 1 110 ? 66.499 20.532 40.142 1.00 33.13 110 LEU A N 1
ATOM 762 C CA . LEU A 1 110 ? 67.053 20.271 41.456 1.00 33.44 110 LEU A CA 1
ATOM 763 C C . LEU A 1 110 ? 67.314 18.801 41.712 1.00 27.97 110 LEU A C 1
ATOM 764 O O . LEU A 1 110 ? 68.318 18.446 42.318 1.00 35.58 110 LEU A O 1
ATOM 769 N N . ALA A 1 111 ? 66.412 17.943 41.251 1.00 28.87 111 ALA A N 1
ATOM 770 C CA . ALA A 1 111 ? 66.583 16.505 41.423 1.00 20.36 111 ALA A CA 1
ATOM 771 C C . ALA A 1 111 ? 67.943 16.052 40.867 1.00 29.40 111 ALA A C 1
ATOM 772 O O . ALA A 1 111 ? 68.628 15.238 41.478 1.00 32.93 111 ALA A O 1
ATOM 774 N N . GLY A 1 112 ? 68.314 16.582 39.704 1.00 34.39 112 GLY A N 1
ATOM 775 C CA . GLY A 1 112 ? 69.582 16.233 39.073 1.00 30.65 112 GLY A CA 1
ATOM 776 C C . GLY A 1 112 ? 70.798 16.803 39.783 1.00 37.98 112 GLY A C 1
ATOM 777 O O . GLY A 1 112 ? 71.829 16.129 39.902 1.00 34.96 112 GLY A O 1
ATOM 778 N N . LEU A 1 113 ? 70.699 18.049 40.245 1.00 28.46 113 LEU A N 1
ATOM 779 C CA . LEU A 1 113 ? 71.801 18.654 40.972 1.00 32.44 113 LEU A CA 1
ATOM 780 C C . LEU A 1 113 ? 72.031 17.941 42.310 1.00 29.77 113 LEU A C 1
ATOM 781 O O . LEU A 1 113 ? 73.179 17.776 42.740 1.00 30.30 113 LEU A O 1
ATOM 786 N N . LEU A 1 114 ? 70.954 17.500 42.959 1.00 27.45 114 LEU A N 1
ATOM 787 C CA . LEU A 1 114 ? 71.092 16.835 44.255 1.00 30.14 114 LEU A CA 1
ATOM 788 C C . LEU A 1 114 ? 71.569 15.387 44.126 1.00 34.82 114 LEU A C 1
ATOM 789 O O . LEU A 1 114 ? 72.321 14.904 44.970 1.00 39.49 114 LEU A O 1
ATOM 794 N N . SER A 1 115 ? 71.127 14.693 43.084 1.00 36.72 115 SER A N 1
ATOM 795 C CA . SER A 1 115 ? 71.556 13.314 42.863 1.00 44.00 115 SER A CA 1
ATOM 796 C C . SER A 1 115 ? 73.060 13.297 42.633 1.00 34.83 115 SER A C 1
ATOM 797 O O . SER A 1 115 ? 73.766 12.419 43.124 1.00 35.48 115 SER A O 1
ATOM 800 N N . ASN A 1 116 ? 73.538 14.271 41.868 1.00 35.76 116 ASN A N 1
ATOM 801 C CA . ASN A 1 116 ? 74.958 14.366 41.555 1.00 38.95 116 ASN A CA 1
ATOM 802 C C . ASN A 1 116 ? 75.699 14.891 42.773 1.00 38.22 116 ASN A C 1
ATOM 803 O O . ASN A 1 116 ? 76.037 16.068 42.854 1.00 33.64 116 ASN A O 1
ATOM 808 N N . VAL A 1 117 ? 75.936 13.988 43.717 1.00 34.65 117 VAL A N 1
ATOM 809 C CA . VAL A 1 117 ? 76.638 14.293 44.962 1.00 34.90 117 VAL A CA 1
ATOM 810 C C . VAL A 1 117 ? 78.026 14.923 44.774 1.00 44.86 117 VAL A C 1
ATOM 811 O O . VAL A 1 117 ? 78.697 15.253 45.749 1.00 43.18 117 VAL A O 1
ATOM 815 N N . LEU A 1 118 ? 78.474 15.087 43.534 1.00 43.87 118 LEU A N 1
ATOM 816 C CA . LEU A 1 118 ? 79.766 15.725 43.328 1.00 45.79 118 LEU A CA 1
ATOM 817 C C . LEU A 1 118 ? 79.572 17.227 43.383 1.00 41.67 118 LEU A C 1
ATOM 818 O O . LEU A 1 118 ? 80.516 17.967 43.636 1.00 41.19 118 LEU A O 1
ATOM 823 N N . VAL A 1 119 ? 78.336 17.669 43.151 1.00 40.80 119 VAL A N 1
ATOM 824 C CA . VAL A 1 119 ? 77.991 19.092 43.202 1.00 39.79 119 VAL A CA 1
ATOM 825 C C . VAL A 1 119 ? 77.873 19.437 44.678 1.00 34.83 119 VAL A C 1
ATOM 826 O O . VAL A 1 119 ? 77.292 18.683 45.440 1.00 35.68 119 VAL A O 1
ATOM 830 N N . LYS A 1 120 ? 78.427 20.571 45.080 1.00 37.89 120 LYS A N 1
ATOM 831 C CA . LYS A 1 120 ? 78.394 20.966 46.485 1.00 35.67 120 LYS A CA 1
ATOM 832 C C . LYS A 1 120 ? 77.498 22.163 46.781 1.00 31.32 120 LYS A C 1
ATOM 833 O O . LYS A 1 120 ? 77.466 23.132 46.023 1.00 44.06 120 LYS A O 1
ATOM 839 N N . PHE A 1 121 ? 76.771 22.089 47.889 1.00 35.66 121 PHE A N 1
ATOM 840 C CA . PHE A 1 121 ? 75.884 23.175 48.307 1.00 44.21 121 PHE A CA 1
ATOM 841 C C . PHE A 1 121 ? 76.328 23.769 49.649 1.00 38.44 121 PHE A C 1
ATOM 842 O O . PHE A 1 121 ? 76.406 23.046 50.639 1.00 42.18 121 PHE A O 1
ATOM 850 N N . THR A 1 122 ? 76.647 25.063 49.689 1.00 43.52 122 THR A N 1
ATOM 851 C CA . THR A 1 122 ? 77.016 25.684 50.969 1.00 44.41 122 THR A CA 1
ATOM 852 C C . THR A 1 122 ? 75.700 25.991 51.674 1.00 40.72 122 THR A C 1
ATOM 853 O O . THR A 1 122 ? 74.677 26.171 51.009 1.00 39.34 122 THR A O 1
ATOM 857 N N . LEU A 1 123 ? 75.710 26.029 53.004 1.00 39.27 123 LEU A N 1
ATOM 858 C CA . LEU A 1 123 ? 74.492 26.315 53.766 1.00 37.18 123 LEU A CA 1
ATOM 859 C C . LEU A 1 123 ? 73.838 27.585 53.227 1.00 36.03 123 LEU A C 1
ATOM 860 O O . LEU A 1 123 ? 72.621 27.678 53.119 1.00 32.99 123 LEU A O 1
ATOM 865 N N . SER A 1 124 ? 74.676 28.549 52.877 1.00 34.86 124 SER A N 1
ATOM 866 C CA . SER A 1 124 ? 74.246 29.829 52.349 1.00 34.13 124 SER A CA 1
ATOM 867 C C . SER A 1 124 ? 73.489 29.707 51.025 1.00 42.54 124 SER A C 1
ATOM 868 O O . SER A 1 124 ? 72.501 30.409 50.796 1.00 40.64 124 SER A O 1
ATOM 871 N N . GLU A 1 125 ? 73.981 28.831 50.152 1.00 34.05 125 GLU A N 1
ATOM 872 C CA . GLU A 1 125 ? 73.371 28.592 48.853 1.00 40.62 125 GLU A CA 1
ATOM 873 C C . GLU A 1 125 ? 72.057 27.845 49.039 1.00 31.37 125 GLU A C 1
ATOM 874 O O . GLU A 1 125 ? 71.075 28.101 48.351 1.00 42.95 125 GLU A O 1
ATOM 880 N N . ILE A 1 126 ? 72.036 26.922 49.981 1.00 33.84 126 ILE A N 1
ATOM 881 C CA . ILE A 1 126 ? 70.808 26.213 50.244 1.00 36.95 126 ILE A CA 1
ATOM 882 C C . ILE A 1 126 ? 69.767 27.257 50.667 1.00 38.76 126 ILE A C 1
ATOM 883 O O . ILE A 1 126 ? 68.624 27.233 50.209 1.00 36.74 126 ILE A O 1
ATOM 888 N N . LYS A 1 127 ? 70.173 28.202 51.504 1.00 30.75 127 LYS A N 1
ATOM 889 C CA . LYS A 1 127 ? 69.246 29.235 51.931 1.00 33.64 127 LYS A CA 1
ATOM 890 C C . LYS A 1 127 ? 68.649 29.948 50.723 1.00 28.63 127 LYS A C 1
ATOM 891 O O . LYS A 1 127 ? 67.438 30.091 50.618 1.00 30.99 127 LYS A O 1
ATOM 897 N N . ARG A 1 128 ? 69.502 30.375 49.803 1.00 32.23 128 ARG A N 1
ATOM 898 C CA . ARG A 1 128 ? 69.028 31.069 48.613 1.00 30.92 128 ARG A CA 1
ATOM 899 C C . ARG A 1 128 ? 68.073 30.194 47.789 1.00 33.24 128 ARG A C 1
ATOM 900 O O . ARG A 1 128 ? 67.105 30.690 47.214 1.00 28.93 128 ARG A O 1
ATOM 908 N N . VAL A 1 129 ? 68.353 28.897 47.729 1.00 34.54 129 VAL A N 1
ATOM 909 C CA . VAL A 1 129 ? 67.504 27.987 46.980 1.00 32.90 129 VAL A CA 1
ATOM 910 C C . VAL A 1 129 ? 66.121 27.947 47.594 1.00 29.93 129 VAL A C 1
ATOM 911 O O . VAL A 1 129 ? 65.127 28.134 46.900 1.00 28.82 129 VAL A O 1
ATOM 915 N N . MET A 1 130 ? 66.048 27.699 48.896 1.00 32.77 130 MET A N 1
ATOM 916 C CA . MET A 1 130 ? 64.755 27.657 49.575 1.00 25.23 130 MET A CA 1
ATOM 917 C C . MET A 1 130 ? 64.014 28.999 49.552 1.00 28.53 130 MET A C 1
ATOM 918 O O . MET A 1 130 ? 62.787 29.031 49.489 1.00 25.98 130 MET A O 1
ATOM 923 N N . GLN A 1 131 ? 64.757 30.103 49.606 1.00 30.24 131 GLN A N 1
ATOM 924 C CA . GLN A 1 131 ? 64.151 31.434 49.575 1.00 27.25 131 GLN A CA 1
ATOM 925 C C . GLN A 1 131 ? 63.402 31.658 48.254 1.00 32.84 131 GLN A C 1
ATOM 926 O O . GLN A 1 131 ? 62.262 32.119 48.247 1.00 29.03 131 GLN A O 1
ATOM 932 N N . MET A 1 132 ? 64.049 31.320 47.139 1.00 23.26 132 MET A N 1
ATOM 933 C CA . MET A 1 132 ? 63.446 31.506 45.817 1.00 26.19 132 MET A CA 1
ATOM 934 C C . MET A 1 132 ? 62.220 30.603 45.665 1.00 17.10 132 MET A C 1
ATOM 935 O O . MET A 1 132 ? 61.185 31.033 45.190 1.00 24.61 132 MET A O 1
ATOM 940 N N . LEU A 1 133 ? 62.357 29.360 46.106 1.00 19.76 133 LEU A N 1
ATOM 941 C CA . LEU A 1 133 ? 61.292 28.382 46.057 1.00 20.99 133 LEU A CA 1
ATOM 942 C C . LEU A 1 133 ? 60.069 28.886 46.842 1.00 27.35 133 LEU A C 1
ATOM 943 O O . LEU A 1 133 ? 58.956 28.851 46.338 1.00 24.64 133 LEU A O 1
ATOM 948 N N . LEU A 1 134 ? 60.281 29.335 48.077 1.00 30.19 134 LEU A N 1
ATOM 949 C CA . LEU A 1 134 ? 59.183 29.831 48.912 1.00 24.77 134 LEU A CA 1
ATOM 950 C C . LEU A 1 134 ? 58.588 31.126 48.350 1.00 21.61 134 LEU A C 1
ATOM 951 O O . LEU A 1 134 ? 57.405 31.369 48.494 1.00 25.50 134 LEU A O 1
ATOM 956 N N . ASN A 1 135 ? 59.415 31.948 47.714 1.00 21.53 135 ASN A N 1
ATOM 957 C CA . ASN A 1 135 ? 58.933 33.173 47.112 1.00 21.04 135 ASN A CA 1
ATOM 958 C C . ASN A 1 135 ? 58.085 32.804 45.910 1.00 25.24 135 ASN A C 1
ATOM 959 O O . ASN A 1 135 ? 57.071 33.446 45.636 1.00 26.74 135 ASN A O 1
ATOM 964 N N . GLY A 1 136 ? 58.486 31.750 45.201 1.00 29.89 136 GLY A N 1
ATOM 965 C CA . GLY A 1 136 ? 57.707 31.314 44.059 1.00 22.30 136 GLY A CA 1
ATOM 966 C C . GLY A 1 136 ? 56.366 30.773 44.522 1.00 28.77 136 GLY A C 1
ATOM 967 O O . GLY A 1 136 ? 55.333 31.047 43.906 1.00 24.10 136 GLY A O 1
ATOM 968 N N . LEU A 1 137 ? 56.365 30.000 45.608 1.00 26.72 137 LEU A N 1
ATOM 969 C CA . LEU A 1 137 ? 55.111 29.444 46.105 1.00 31.79 137 LEU A CA 1
ATOM 970 C C . LEU A 1 137 ? 54.174 30.538 46.619 1.00 26.96 137 LEU A C 1
ATOM 971 O O . LEU A 1 137 ? 52.971 30.431 46.457 1.00 24.53 137 LEU A O 1
ATOM 976 N N . TYR A 1 138 ? 54.723 31.579 47.245 1.00 29.52 138 TYR A N 1
ATOM 977 C CA . TYR A 1 138 ? 53.906 32.693 47.733 1.00 28.91 138 TYR A CA 1
ATOM 978 C C . TYR A 1 138 ? 53.138 33.279 46.549 1.00 22.29 138 TYR A C 1
ATOM 979 O O . TYR A 1 138 ? 51.918 33.456 46.572 1.00 25.01 138 TYR A O 1
ATOM 988 N N . TYR A 1 139 ? 53.898 33.602 45.515 1.00 27.61 139 TYR A N 1
ATOM 989 C CA . TYR A 1 139 ? 53.333 34.182 44.323 1.00 20.97 139 TYR A CA 1
ATOM 990 C C . TYR A 1 139 ? 52.222 33.341 43.724 1.00 22.22 139 TYR A C 1
ATOM 991 O O . TYR A 1 139 ? 51.127 33.843 43.479 1.00 26.15 139 TYR A O 1
ATOM 1000 N N . ILE A 1 140 ? 52.455 32.060 43.498 1.00 21.04 140 ILE A N 1
ATOM 1001 C CA . ILE A 1 140 ? 51.381 31.290 42.895 1.00 26.16 140 ILE A CA 1
ATOM 1002 C C . ILE A 1 140 ? 50.154 31.135 43.810 1.00 27.37 140 ILE A C 1
ATOM 1003 O O . ILE A 1 140 ? 49.021 31.151 43.339 1.00 24.02 140 ILE A O 1
ATOM 1008 N N . HIS A 1 141 ? 50.367 31.016 45.116 1.00 28.74 141 HIS A N 1
ATOM 1009 C CA . HIS A 1 141 ? 49.229 30.876 46.032 1.00 22.57 141 HIS A CA 1
ATOM 1010 C C . HIS A 1 141 ? 48.467 32.200 46.104 1.00 23.54 141 HIS A C 1
ATOM 1011 O O . HIS A 1 141 ? 47.248 32.217 46.099 1.00 23.64 141 HIS A O 1
ATOM 1018 N N . ARG A 1 142 ? 49.201 33.307 46.132 1.00 27.35 142 ARG A N 1
ATOM 1019 C CA . ARG A 1 142 ? 48.586 34.638 46.137 1.00 29.83 142 ARG A CA 1
ATOM 1020 C C . ARG A 1 142 ? 47.647 34.742 44.921 1.00 31.86 142 ARG A C 1
ATOM 1021 O O . ARG A 1 142 ? 46.583 35.343 44.997 1.00 27.92 142 ARG A O 1
ATOM 1029 N N . ASN A 1 143 ? 48.056 34.155 43.795 1.00 31.41 143 ASN A N 1
ATOM 1030 C CA . ASN A 1 143 ? 47.250 34.183 42.576 1.00 24.56 143 ASN A CA 1
ATOM 1031 C C . ASN A 1 143 ? 46.238 33.060 42.485 1.00 24.51 143 ASN A C 1
ATOM 1032 O O . ASN A 1 143 ? 45.676 32.796 41.426 1.00 28.46 143 ASN A O 1
ATOM 1037 N N . LYS A 1 144 ? 46.009 32.405 43.619 1.00 32.59 144 LYS A N 1
ATOM 1038 C CA . LYS A 1 144 ? 45.023 31.339 43.719 1.00 25.24 144 LYS A CA 1
ATOM 1039 C C . LYS A 1 144 ? 45.285 30.094 42.882 1.00 29.02 144 LYS A C 1
ATOM 1040 O O . LYS A 1 144 ? 44.365 29.499 42.326 1.00 21.61 144 LYS A O 1
ATOM 1046 N N . ILE A 1 145 ? 46.543 29.683 42.829 1.00 24.48 145 ILE A N 1
ATOM 1047 C CA . ILE A 1 145 ? 46.904 28.489 42.098 1.00 27.49 145 ILE A CA 1
ATOM 1048 C C . ILE A 1 145 ? 47.585 27.517 43.043 1.00 19.54 145 ILE A C 1
ATOM 1049 O O . ILE A 1 145 ? 48.369 27.918 43.907 1.00 25.08 145 ILE A O 1
ATOM 1054 N N . LEU A 1 146 ? 47.267 26.238 42.892 1.00 26.64 146 LEU A N 1
ATOM 1055 C CA . LEU A 1 146 ? 47.915 25.181 43.680 1.00 33.73 146 LEU A CA 1
ATOM 1056 C C . LEU A 1 146 ? 48.766 24.447 42.667 1.00 29.68 146 LEU A C 1
ATOM 1057 O O . LEU A 1 146 ? 48.272 24.099 41.599 1.00 24.83 146 LEU A O 1
ATOM 1062 N N . HIS A 1 147 ? 50.030 24.212 42.990 1.00 27.38 147 HIS A N 1
ATOM 1063 C CA . HIS A 1 147 ? 50.908 23.514 42.069 1.00 23.55 147 HIS A CA 1
ATOM 1064 C C . HIS A 1 147 ? 50.551 22.029 41.905 1.00 27.50 147 HIS A C 1
ATOM 1065 O O . HIS A 1 147 ? 50.428 21.529 40.791 1.00 22.71 147 HIS A O 1
ATOM 1072 N N . ARG A 1 148 ? 50.412 21.322 43.025 1.00 28.86 148 ARG A N 1
ATOM 1073 C CA . ARG A 1 148 ? 50.052 19.900 43.010 1.00 32.98 148 ARG A CA 1
ATOM 1074 C C . ARG A 1 148 ? 51.015 18.876 42.391 1.00 33.29 148 ARG A C 1
ATOM 1075 O O . ARG A 1 148 ? 50.620 17.745 42.113 1.00 33.17 148 ARG A O 1
ATOM 1083 N N . ASP A 1 149 ? 52.266 19.251 42.173 1.00 29.40 149 ASP A N 1
ATOM 1084 C CA . ASP A 1 149 ? 53.228 18.295 41.644 1.00 30.37 149 ASP A CA 1
ATOM 1085 C C . ASP A 1 149 ? 54.612 18.706 42.100 1.00 31.80 149 ASP A C 1
ATOM 1086 O O . ASP A 1 149 ? 55.581 18.648 41.347 1.00 34.63 149 ASP A O 1
ATOM 1091 N N . MET A 1 150 ? 54.698 19.153 43.346 1.00 22.94 150 MET A N 1
ATOM 1092 C CA . MET A 1 150 ? 55.986 19.550 43.888 1.00 26.38 150 MET A CA 1
ATOM 1093 C C . MET A 1 150 ? 56.878 18.314 43.984 1.00 30.50 150 MET A C 1
ATOM 1094 O O . MET A 1 150 ? 56.418 17.207 44.264 1.00 35.88 150 MET A O 1
ATOM 1099 N N . LYS A 1 151 ? 58.156 18.511 43.720 1.00 35.20 151 LYS A N 1
ATOM 1100 C CA . LYS A 1 151 ? 59.138 17.443 43.789 1.00 29.34 151 LYS A CA 1
ATOM 1101 C C . LYS A 1 151 ? 60.394 18.092 43.262 1.00 27.32 151 LYS A C 1
ATOM 1102 O O . LYS A 1 151 ? 60.322 19.065 42.506 1.00 27.96 151 LYS A O 1
ATOM 1108 N N . ALA A 1 152 ? 61.540 17.562 43.663 1.00 24.73 152 ALA A N 1
ATOM 1109 C CA . ALA A 1 152 ? 62.812 18.113 43.245 1.00 27.47 152 ALA A CA 1
ATOM 1110 C C . ALA A 1 152 ? 62.969 18.266 41.734 1.00 23.07 152 ALA A C 1
ATOM 1111 O O . ALA A 1 152 ? 63.533 19.242 41.278 1.00 30.93 152 ALA A O 1
ATOM 1113 N N . ALA A 1 153 ? 62.457 17.330 40.945 1.00 28.73 153 ALA A N 1
ATOM 1114 C CA . ALA A 1 153 ? 62.608 17.441 39.495 1.00 28.15 153 ALA A CA 1
ATOM 1115 C C . ALA A 1 153 ? 61.836 18.612 38.874 1.00 31.35 153 ALA A C 1
ATOM 1116 O O . ALA A 1 153 ? 62.147 19.039 37.762 1.00 31.03 153 ALA A O 1
ATOM 1118 N N . ASN A 1 154 ? 60.835 19.128 39.579 1.00 28.81 154 ASN A N 1
ATOM 1119 C CA . ASN A 1 154 ? 60.044 20.249 39.059 1.00 25.50 154 ASN A CA 1
ATOM 1120 C C . ASN A 1 154 ? 60.509 21.611 39.577 1.00 23.44 154 ASN A C 1
ATOM 1121 O O . ASN A 1 154 ? 59.766 22.577 39.570 1.00 31.66 154 ASN A O 1
ATOM 1126 N N . VAL A 1 155 ? 61.759 21.667 40.010 1.00 26.36 155 VAL A N 1
ATOM 1127 C CA . VAL A 1 155 ? 62.361 22.889 40.518 1.00 21.89 155 VAL A CA 1
ATOM 1128 C C . VAL A 1 155 ? 63.574 23.094 39.639 1.00 28.36 155 VAL A C 1
ATOM 1129 O O . VAL A 1 155 ? 64.553 22.381 39.741 1.00 29.69 155 VAL A O 1
ATOM 1133 N N . LEU A 1 156 ? 63.502 24.069 38.757 1.00 28.35 156 LEU A N 1
ATOM 1134 C CA . LEU A 1 156 ? 64.603 24.305 37.866 1.00 24.21 156 LEU A CA 1
ATOM 1135 C C . LEU A 1 156 ? 65.525 25.392 38.374 1.00 30.01 156 LEU A C 1
ATOM 1136 O O . LEU A 1 156 ? 65.136 26.232 39.178 1.00 27.42 156 LEU A O 1
ATOM 1141 N N . ILE A 1 157 ? 66.776 25.332 37.940 1.00 27.00 157 ILE A N 1
ATOM 1142 C CA . ILE A 1 157 ? 67.731 26.360 38.277 1.00 20.99 157 ILE A CA 1
ATOM 1143 C C . ILE A 1 157 ? 68.433 26.728 36.974 1.00 26.93 157 ILE A C 1
ATOM 1144 O O . ILE A 1 157 ? 68.881 25.853 36.228 1.00 28.83 157 ILE A O 1
ATOM 1149 N N . THR A 1 158 ? 68.479 28.021 36.664 1.00 30.17 158 THR A N 1
ATOM 1150 C CA . THR A 1 158 ? 69.126 28.465 35.430 1.00 31.89 158 THR A CA 1
ATOM 1151 C C . THR A 1 158 ? 70.636 28.573 35.623 1.00 32.03 158 THR A C 1
ATOM 1152 O O . THR A 1 158 ? 71.154 28.616 36.742 1.00 32.23 158 THR A O 1
ATOM 1156 N N . ARG A 1 159 ? 71.319 28.650 34.500 1.00 33.98 159 ARG A N 1
ATOM 1157 C CA . ARG A 1 159 ? 72.756 28.798 34.453 1.00 38.96 159 ARG A CA 1
ATOM 1158 C C . ARG A 1 159 ? 73.134 30.038 35.263 1.00 41.35 159 ARG A C 1
ATOM 1159 O O . ARG A 1 159 ? 74.172 30.066 35.917 1.00 45.34 159 ARG A O 1
ATOM 1167 N N . ASP A 1 160 ? 72.278 31.056 35.235 1.00 35.84 160 ASP A N 1
ATOM 1168 C CA . ASP A 1 160 ? 72.530 32.295 35.972 1.00 39.48 160 ASP A CA 1
ATOM 1169 C C . ASP A 1 160 ? 72.175 32.183 37.450 1.00 31.28 160 ASP A C 1
ATOM 1170 O O . ASP A 1 160 ? 72.263 33.149 38.178 1.00 36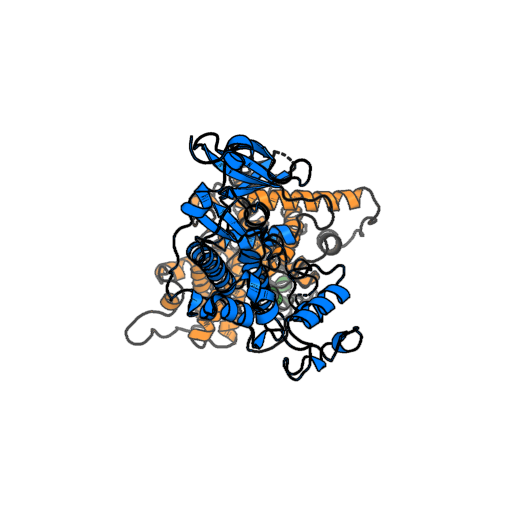.93 160 ASP A O 1
ATOM 1175 N N . GLY A 1 161 ? 71.756 31.008 37.891 1.00 34.94 161 GLY A N 1
ATOM 1176 C CA . GLY A 1 161 ? 71.428 30.851 39.293 1.00 31.60 161 GLY A CA 1
ATOM 1177 C C . GLY A 1 161 ? 70.031 31.252 39.766 1.00 34.25 161 GLY A C 1
ATOM 1178 O O . GLY A 1 161 ? 69.832 31.480 40.955 1.00 31.73 161 GLY A O 1
ATOM 1179 N N . VAL A 1 162 ? 69.060 31.352 38.867 1.00 28.56 162 VAL A N 1
ATOM 1180 C CA . VAL A 1 162 ? 67.714 31.707 39.302 1.00 29.69 162 VAL A CA 1
ATOM 1181 C C . VAL A 1 162 ? 66.821 30.465 39.304 1.00 28.96 162 VAL A C 1
ATOM 1182 O O . VAL A 1 162 ? 66.724 29.752 38.302 1.00 29.40 162 VAL A O 1
ATOM 1186 N N . LEU A 1 163 ? 66.170 30.206 40.428 1.00 28.63 163 LEU A N 1
ATOM 1187 C CA . LEU A 1 163 ? 65.284 29.051 40.542 1.00 26.27 163 LEU A CA 1
ATOM 1188 C C . LEU A 1 163 ? 63.895 29.340 39.971 1.00 23.88 163 LEU A C 1
ATOM 1189 O O . LEU A 1 163 ? 63.368 30.438 40.124 1.00 24.46 163 LEU A O 1
ATOM 1194 N N . LYS A 1 164 ? 63.305 28.345 39.310 1.00 29.10 164 LYS A N 1
ATOM 1195 C CA . LYS A 1 164 ? 61.980 28.494 38.719 1.00 25.12 164 LYS A CA 1
ATOM 1196 C C . LYS A 1 164 ? 61.110 27.304 39.038 1.00 26.81 164 LYS A C 1
ATOM 1197 O O . LYS A 1 164 ? 61.514 26.156 38.810 1.00 30.63 164 LYS A O 1
ATOM 1203 N N . LEU A 1 165 ? 59.911 27.565 39.546 1.00 21.04 165 LEU A N 1
ATOM 1204 C CA . LEU A 1 165 ? 58.980 26.492 39.796 1.00 17.18 165 LEU A CA 1
ATOM 1205 C C . LEU A 1 165 ? 58.530 26.100 38.398 1.00 23.10 165 LEU A C 1
ATOM 1206 O O . LEU A 1 165 ? 58.218 26.976 37.591 1.00 20.41 165 LEU A O 1
ATOM 1211 N N . ALA A 1 166 ? 58.499 24.805 38.109 1.00 26.21 166 ALA A N 1
ATOM 1212 C CA . ALA A 1 166 ? 58.105 24.363 36.780 1.00 25.59 166 ALA A CA 1
ATOM 1213 C C . ALA A 1 166 ? 57.071 23.260 36.767 1.00 21.03 166 ALA A C 1
ATOM 1214 O O . ALA A 1 166 ? 56.689 22.726 37.794 1.00 24.29 166 ALA A O 1
ATOM 1216 N N . ASP A 1 167 ? 56.657 22.922 35.559 1.00 25.43 167 ASP A N 1
ATOM 1217 C CA . ASP A 1 167 ? 55.684 21.888 35.332 1.00 26.68 167 ASP A CA 1
ATOM 1218 C C . ASP A 1 167 ? 54.377 22.126 36.075 1.00 35.11 167 ASP A C 1
ATOM 1219 O O . ASP A 1 167 ? 54.148 21.557 37.153 1.00 29.25 167 ASP A O 1
ATOM 1224 N N . PHE A 1 168 ? 53.528 22.977 35.488 1.00 30.10 168 PHE A N 1
ATOM 1225 C CA . PHE A 1 168 ? 52.215 23.277 36.051 1.00 25.67 168 PHE A CA 1
ATOM 1226 C C . PHE A 1 168 ? 51.184 22.406 35.376 1.00 27.46 168 PHE A C 1
ATOM 1227 O O . PHE A 1 168 ? 49.986 22.719 35.358 1.00 30.48 168 PHE A O 1
ATOM 1235 N N . GLY A 1 169 ? 51.658 21.292 34.828 1.00 26.81 169 GLY A N 1
ATOM 1236 C CA . GLY A 1 169 ? 50.763 20.393 34.127 1.00 22.47 169 GLY A CA 1
ATOM 1237 C C . GLY A 1 169 ? 49.658 19.792 34.972 1.00 26.64 169 GLY A C 1
ATOM 1238 O O . GLY A 1 169 ? 48.705 19.251 34.427 1.00 28.42 169 GLY A O 1
ATOM 1239 N N . LEU A 1 170 ? 49.765 19.869 36.296 1.00 31.12 170 LEU A N 1
ATOM 1240 C CA . LEU A 1 170 ? 48.717 19.302 37.141 1.00 27.60 170 LEU A CA 1
ATOM 1241 C C . LEU A 1 170 ? 48.186 20.346 38.121 1.00 33.64 170 LEU A C 1
ATOM 1242 O O . LEU A 1 170 ? 47.547 20.024 39.116 1.00 29.63 170 LEU A O 1
ATOM 1247 N N . ALA A 1 171 ? 48.451 21.612 37.825 1.00 33.71 171 ALA A N 1
ATOM 1248 C CA . ALA A 1 171 ? 48.000 22.693 38.691 1.00 26.54 171 ALA A CA 1
ATOM 1249 C C . ALA A 1 171 ? 46.546 23.045 38.413 1.00 26.80 171 ALA A C 1
ATOM 1250 O O . ALA A 1 171 ? 46.010 22.701 37.368 1.00 26.71 171 ALA A O 1
ATOM 1252 N N . ARG A 1 172 ? 45.912 23.721 39.362 1.00 31.66 172 ARG A N 1
ATOM 1253 C CA . ARG A 1 172 ? 44.532 24.184 39.209 1.00 25.87 172 ARG A CA 1
ATOM 1254 C C . ARG A 1 172 ? 44.344 25.408 40.094 1.00 27.73 172 ARG A C 1
ATOM 1255 O O . ARG A 1 172 ? 45.179 25.699 40.947 1.00 26.09 172 ARG A O 1
ATOM 1263 N N . ALA A 1 173 ? 43.255 26.133 39.879 1.00 30.06 173 ALA A N 1
ATOM 1264 C CA . ALA A 1 173 ? 42.975 27.317 40.667 1.00 32.99 173 ALA A CA 1
ATOM 1265 C C . ALA A 1 173 ? 42.175 26.900 41.890 1.00 33.72 173 ALA A C 1
ATOM 1266 O O . ALA A 1 173 ? 41.458 25.911 41.857 1.00 27.66 173 ALA A O 1
ATOM 1268 N N . PHE A 1 174 ? 42.318 27.626 42.987 1.00 32.03 174 PHE A N 1
ATOM 1269 C CA . PHE A 1 174 ? 41.544 27.266 44.163 1.00 38.18 174 PHE A CA 1
ATOM 1270 C C . PHE A 1 174 ? 40.785 28.482 44.634 1.00 35.43 174 PHE A C 1
ATOM 1271 O O . PHE A 1 174 ? 41.086 29.609 44.228 1.00 37.19 174 PHE A O 1
ATOM 1279 N N . SER A 1 175 ? 39.792 28.250 45.485 1.00 42.89 175 SER A N 1
ATOM 1280 C CA . SER A 1 175 ? 38.974 29.339 45.992 1.00 44.17 175 SER A CA 1
ATOM 1281 C C . SER A 1 175 ? 39.383 29.787 47.369 1.00 48.60 175 SER A C 1
ATOM 1282 O O . SER A 1 175 ? 39.636 28.973 48.250 1.00 46.56 175 SER A O 1
ATOM 1285 N N . LEU A 1 176 ? 39.455 31.101 47.534 1.00 56.68 176 LEU A N 1
ATOM 1286 C CA . LEU A 1 176 ? 39.805 31.705 48.805 1.00 64.16 176 LEU A CA 1
ATOM 1287 C C . LEU A 1 176 ? 38.487 31.784 49.562 1.00 68.29 176 LEU A C 1
ATOM 1288 O O . LEU A 1 176 ? 37.896 32.850 49.703 1.00 72.74 176 LEU A O 1
ATOM 1293 N N . ALA A 1 177 ? 38.022 30.637 50.038 1.00 79.32 177 ALA A N 1
ATOM 1294 C CA . ALA A 1 177 ? 36.755 30.583 50.743 1.00 84.95 177 ALA A CA 1
ATOM 1295 C C . ALA A 1 177 ? 36.873 30.248 52.223 1.00 91.80 177 ALA A C 1
ATOM 1296 O O . ALA A 1 177 ? 36.930 29.074 52.595 1.00 99.70 177 ALA A O 1
ATOM 1298 N N . LYS A 1 178 ? 36.930 31.282 53.062 1.00 94.25 178 LYS A N 1
ATOM 1299 C CA . LYS A 1 178 ? 36.981 31.093 54.513 1.00 93.15 178 LYS A CA 1
ATOM 1300 C C . LYS A 1 178 ? 35.508 31.021 54.867 1.00 91.09 178 LYS A C 1
ATOM 1301 O O . LYS A 1 178 ? 35.108 30.514 55.915 1.00 89.38 178 LYS A O 1
ATOM 1307 N N . ASN A 1 179 ? 34.720 31.538 53.933 1.00 93.05 179 ASN A N 1
ATOM 1308 C CA . ASN A 1 179 ? 33.276 31.654 54.042 1.00 96.70 179 ASN A CA 1
ATOM 1309 C C . ASN A 1 179 ? 32.391 30.409 54.120 1.00 96.51 179 ASN A C 1
ATOM 1310 O O . ASN A 1 179 ? 32.359 29.691 55.123 1.00 96.25 179 ASN A O 1
ATOM 1315 N N . SER A 1 180 ? 31.671 30.192 53.023 1.00 97.70 180 SER A N 1
ATOM 1316 C CA . SER A 1 180 ? 30.673 29.139 52.866 1.00 93.95 180 SER A CA 1
ATOM 1317 C C . SER A 1 180 ? 30.995 27.664 52.671 1.00 91.63 180 SER A C 1
ATOM 1318 O O . SER A 1 180 ? 31.582 27.002 53.526 1.00 90.87 180 SER A O 1
ATOM 1321 N N . GLN A 1 181 ? 30.548 27.169 51.521 1.00 88.76 181 GLN A N 1
ATOM 1322 C CA . GLN A 1 181 ? 30.667 25.775 51.136 1.00 86.87 181 GLN A CA 1
ATOM 1323 C C . GLN A 1 181 ? 32.047 25.180 50.961 1.00 87.60 181 GLN A C 1
ATOM 1324 O O . GLN A 1 181 ? 33.035 25.888 50.732 1.00 85.10 181 GLN A O 1
ATOM 1330 N N . PRO A 1 182 ? 32.122 23.843 51.074 1.00 85.68 182 PRO A N 1
ATOM 1331 C CA . PRO A 1 182 ? 33.338 23.043 50.947 1.00 82.77 182 PRO A CA 1
ATOM 1332 C C . PRO A 1 182 ? 33.679 22.812 49.489 1.00 78.64 182 PRO A C 1
ATOM 1333 O O . PRO A 1 182 ? 32.806 22.490 48.682 1.00 77.49 182 PRO A O 1
ATOM 1337 N N . ASN A 1 183 ? 34.947 22.990 49.150 1.00 66.64 183 ASN A N 1
ATOM 1338 C CA . ASN A 1 183 ? 35.381 22.739 47.794 1.00 61.02 183 ASN A CA 1
ATOM 1339 C C . ASN A 1 183 ? 35.665 21.252 47.743 1.00 51.11 183 ASN A C 1
ATOM 1340 O O . ASN A 1 183 ? 36.029 20.657 48.762 1.00 47.08 183 ASN A O 1
ATOM 1345 N N . ARG A 1 184 ? 35.471 20.661 46.567 1.00 48.85 184 ARG A N 1
ATOM 1346 C CA . ARG A 1 184 ? 35.696 19.232 46.345 1.00 51.96 184 ARG A CA 1
ATOM 1347 C C . ARG A 1 184 ? 36.679 19.066 45.180 1.00 54.71 184 ARG A C 1
ATOM 1348 O O . ARG A 1 184 ? 36.268 18.790 44.049 1.00 58.12 184 ARG A O 1
ATOM 1356 N N . TYR A 1 185 ? 37.971 19.238 45.459 1.00 45.20 185 TYR A N 1
ATOM 1357 C CA . TYR A 1 185 ? 38.999 19.134 44.432 1.00 44.22 185 TYR A CA 1
ATOM 1358 C C . TYR A 1 185 ? 39.501 17.699 44.248 1.00 47.54 185 TYR A C 1
ATOM 1359 O O . TYR A 1 185 ? 39.350 16.859 45.133 1.00 41.89 185 TYR A O 1
ATOM 1379 N N . ASN A 1 187 ? 41.255 14.507 44.522 1.00 50.68 187 ASN A N 1
ATOM 1380 C CA . ASN A 1 187 ? 42.092 14.039 45.622 1.00 49.04 187 ASN A CA 1
ATOM 1381 C C . ASN A 1 187 ? 43.406 13.369 45.277 1.00 50.83 187 ASN A C 1
ATOM 1382 O O . ASN A 1 187 ? 44.387 13.557 45.993 1.00 49.65 187 ASN A O 1
ATOM 1387 N N . ARG A 1 188 ? 43.453 12.595 44.201 1.00 47.05 188 ARG A N 1
ATOM 1388 C CA . ARG A 1 188 ? 44.708 11.932 43.884 1.00 53.92 188 ARG A CA 1
ATOM 1389 C C . ARG A 1 188 ? 45.651 12.854 43.139 1.00 48.55 188 ARG A C 1
ATOM 1390 O O . ARG A 1 188 ? 45.728 12.827 41.914 1.00 52.36 188 ARG A O 1
ATOM 1398 N N . VAL A 1 189 ? 46.372 13.670 43.896 1.00 45.10 189 VAL A N 1
ATOM 1399 C CA . VAL A 1 189 ? 47.311 14.610 43.316 1.00 35.81 189 VAL A CA 1
ATOM 1400 C C . VAL A 1 189 ? 48.615 14.583 44.075 1.00 38.53 189 VAL A C 1
ATOM 1401 O O . VAL A 1 189 ? 48.660 14.202 45.249 1.00 33.76 189 VAL A O 1
ATOM 1405 N N . VAL A 1 190 ? 49.669 15.011 43.389 1.00 33.64 190 VAL A N 1
ATOM 1406 C CA . VAL A 1 190 ? 51.011 15.056 43.931 1.00 29.31 190 VAL A CA 1
ATOM 1407 C C . VAL A 1 190 ? 51.651 13.666 43.953 1.00 35.75 190 VAL A C 1
ATOM 1408 O O . VAL A 1 190 ? 51.018 12.673 44.320 1.00 35.37 190 VAL A O 1
ATOM 1412 N N . THR A 1 191 ? 52.914 13.615 43.559 1.00 32.55 191 THR A N 1
ATOM 1413 C CA . THR A 1 191 ? 53.696 12.387 43.576 1.00 41.16 191 THR A CA 1
ATOM 1414 C C . THR A 1 191 ? 53.674 11.837 45.005 1.00 40.47 191 THR A C 1
ATOM 1415 O O . THR A 1 191 ? 53.776 12.595 45.975 1.00 37.82 191 THR A O 1
ATOM 1419 N N . LEU A 1 192 ? 53.549 10.519 45.124 1.00 38.49 192 LEU A N 1
ATOM 1420 C CA . LEU A 1 192 ? 53.487 9.849 46.423 1.00 28.89 192 LEU A CA 1
ATOM 1421 C C . LEU A 1 192 ? 54.514 10.303 47.459 1.00 27.71 192 LEU A C 1
ATOM 1422 O O . LEU A 1 192 ? 54.157 10.691 48.569 1.00 30.69 192 LEU A O 1
ATOM 1427 N N . TRP A 1 193 ? 55.788 10.252 47.097 1.00 30.52 193 TRP A N 1
ATOM 1428 C CA . TRP A 1 193 ? 56.849 10.628 48.024 1.00 29.57 193 TRP A CA 1
ATOM 1429 C C . TRP A 1 193 ? 56.741 12.054 48.550 1.00 34.54 193 TRP A C 1
ATOM 1430 O O . TRP A 1 193 ? 57.338 12.388 49.583 1.00 36.47 193 TRP A O 1
ATOM 1441 N N . TYR A 1 194 ? 55.973 12.890 47.855 1.00 40.55 194 TYR A N 1
ATOM 1442 C CA . TYR A 1 194 ? 55.821 14.282 48.258 1.00 38.61 194 TYR A CA 1
ATOM 1443 C C . TYR A 1 194 ? 54.389 14.640 48.636 1.00 34.13 194 TYR A C 1
ATOM 1444 O O . TYR A 1 194 ? 54.060 15.803 48.829 1.00 31.32 194 TYR A O 1
ATOM 1453 N N . ARG A 1 195 ? 53.538 13.639 48.758 1.00 32.80 195 ARG A N 1
ATOM 1454 C CA . ARG A 1 195 ? 52.153 13.894 49.096 1.00 29.71 195 ARG A CA 1
ATOM 1455 C C . ARG A 1 195 ? 51.901 14.120 50.586 1.00 34.83 195 ARG A C 1
ATOM 1456 O O . ARG A 1 195 ? 52.247 13.291 51.411 1.00 38.56 195 ARG A O 1
ATOM 1464 N N . PRO A 1 196 ? 51.281 15.257 50.948 1.00 40.73 196 PRO A N 1
ATOM 1465 C CA . PRO A 1 196 ? 50.995 15.548 52.360 1.00 36.68 196 PRO A CA 1
ATOM 1466 C C . PRO A 1 196 ? 49.962 14.564 52.913 1.00 36.83 196 PRO A C 1
ATOM 1467 O O . PRO A 1 196 ? 49.163 13.996 52.159 1.00 27.80 196 PRO A O 1
ATOM 1471 N N . PRO A 1 197 ? 49.967 14.357 54.243 1.00 33.90 197 PRO A N 1
ATOM 1472 C CA . PRO A 1 197 ? 49.051 13.444 54.929 1.00 37.69 197 PRO A CA 1
ATOM 1473 C C . PRO A 1 197 ? 47.575 13.670 54.627 1.00 40.10 197 PRO A C 1
ATOM 1474 O O . PRO A 1 197 ? 46.846 12.715 54.397 1.00 37.50 197 PRO A O 1
ATOM 1478 N N . GLU A 1 198 ? 47.133 14.926 54.641 1.00 42.81 198 GLU A N 1
ATOM 1479 C CA . GLU A 1 198 ? 45.720 15.213 54.406 1.00 40.59 198 GLU A CA 1
ATOM 1480 C C . GLU A 1 198 ? 45.192 14.566 53.130 1.00 36.71 198 GLU A C 1
ATOM 1481 O O . GLU A 1 198 ? 44.065 14.075 53.102 1.00 38.15 198 GLU A O 1
ATOM 1487 N N . LEU A 1 199 ? 46.002 14.563 52.078 1.00 40.17 199 LEU A N 1
ATOM 1488 C CA . LEU A 1 199 ? 45.583 13.971 50.804 1.00 46.41 199 LEU A CA 1
ATOM 1489 C C . LEU A 1 199 ? 45.527 12.449 50.882 1.00 44.64 199 LEU A C 1
ATOM 1490 O O . LEU A 1 199 ? 44.615 11.820 50.349 1.00 39.12 199 LEU A O 1
ATOM 1495 N N . LEU A 1 200 ? 46.510 11.854 51.544 1.00 45.69 200 LEU A N 1
ATOM 1496 C CA . LEU A 1 200 ? 46.539 10.405 51.676 1.00 51.16 200 LEU A CA 1
ATOM 1497 C C . LEU A 1 200 ? 45.307 9.979 52.478 1.00 53.33 200 LEU A C 1
ATOM 1498 O O . LEU A 1 200 ? 44.814 8.858 52.327 1.00 50.12 200 LEU A O 1
ATOM 1503 N N . LEU A 1 201 ? 44.790 10.903 53.290 1.00 47.59 201 LEU A N 1
ATOM 1504 C CA . LEU A 1 201 ? 43.622 10.641 54.122 1.00 49.23 201 LEU A CA 1
ATOM 1505 C C . LEU A 1 201 ? 42.299 10.944 53.453 1.00 47.30 201 LEU A C 1
ATOM 1506 O O . LEU A 1 201 ? 41.262 10.927 54.113 1.00 45.98 201 LEU A O 1
ATOM 1511 N N . GLY A 1 202 ? 42.326 11.239 52.156 1.00 42.39 202 GLY A N 1
ATOM 1512 C CA . GLY A 1 202 ? 41.081 11.500 51.450 1.00 37.16 202 GLY A CA 1
ATOM 1513 C C . GLY A 1 202 ? 40.592 12.934 51.307 1.00 40.36 202 GLY A C 1
ATOM 1514 O O . GLY A 1 202 ? 39.582 13.167 50.652 1.00 41.94 202 GLY A O 1
ATOM 1515 N N . GLU A 1 203 ? 41.297 13.894 51.896 1.00 42.28 203 GLU A N 1
ATOM 1516 C CA . GLU A 1 203 ? 40.893 15.298 51.814 1.00 41.64 203 GLU A CA 1
ATOM 1517 C C . GLU A 1 203 ? 40.667 15.795 50.384 1.00 44.80 203 GLU A C 1
ATOM 1518 O O . GLU A 1 203 ? 41.473 15.533 49.495 1.00 43.25 203 GLU A O 1
ATOM 1524 N N . ARG A 1 204 ? 39.567 16.514 50.171 1.00 42.54 204 ARG A N 1
ATOM 1525 C CA . ARG A 1 204 ? 39.254 17.065 48.854 1.00 40.05 204 ARG A CA 1
ATOM 1526 C C . ARG A 1 204 ? 39.080 18.577 48.940 1.00 39.47 204 ARG A C 1
ATOM 1527 O O . ARG A 1 204 ? 38.852 19.249 47.943 1.00 43.83 204 ARG A O 1
ATOM 1535 N N . ASP A 1 205 ? 39.192 19.105 50.148 1.00 40.89 205 ASP A N 1
ATOM 1536 C CA . ASP A 1 205 ? 39.064 20.530 50.366 1.00 38.24 205 ASP A CA 1
ATOM 1537 C C . ASP A 1 205 ? 40.409 20.964 50.910 1.00 45.83 205 ASP A C 1
ATOM 1538 O O . ASP A 1 205 ? 40.523 21.366 52.069 1.00 45.66 205 ASP A O 1
ATOM 1543 N N . TYR A 1 206 ? 41.432 20.856 50.069 1.00 36.92 206 TYR A N 1
ATOM 1544 C CA . TYR A 1 206 ? 42.779 21.212 50.467 1.00 34.82 206 TYR A CA 1
ATOM 1545 C C . TYR A 1 206 ? 43.184 22.570 49.885 1.00 34.28 206 TYR A C 1
ATOM 1546 O O . TYR A 1 206 ? 42.457 23.156 49.106 1.00 30.94 206 TYR A O 1
ATOM 1555 N N . GLY A 1 207 ? 44.347 23.070 50.278 1.00 36.74 207 GLY A N 1
ATOM 1556 C CA . GLY A 1 207 ? 44.783 24.359 49.776 1.00 29.17 207 GLY A CA 1
ATOM 1557 C C . GLY A 1 207 ? 46.280 24.466 49.686 1.00 25.25 207 GLY A C 1
ATOM 1558 O O . GLY A 1 207 ? 46.969 23.452 49.602 1.00 33.50 207 GLY A O 1
ATOM 1559 N N . PRO A 1 208 ? 46.822 25.690 49.699 1.00 29.27 208 PRO A N 1
ATOM 1560 C CA . PRO A 1 208 ? 48.260 25.912 49.620 1.00 27.34 208 PRO A CA 1
ATOM 1561 C C . PRO A 1 208 ? 49.152 25.006 50.488 1.00 30.76 208 PRO A C 1
ATOM 1562 O O . PRO A 1 208 ? 50.293 24.741 50.125 1.00 33.74 208 PRO A O 1
ATOM 1566 N N . PRO A 1 209 ? 48.648 24.519 51.633 1.00 37.36 209 PRO A N 1
ATOM 1567 C CA . PRO A 1 209 ? 49.516 23.663 52.454 1.00 29.98 209 PRO A CA 1
ATOM 1568 C C . PRO A 1 209 ? 50.064 22.393 51.787 1.00 27.70 209 PRO A C 1
ATOM 1569 O O . PRO A 1 209 ? 51.131 21.922 52.151 1.00 26.18 209 PRO A O 1
ATOM 1573 N N . ILE A 1 210 ? 49.340 21.821 50.834 1.00 22.54 210 ILE A N 1
ATOM 1574 C CA . ILE A 1 210 ? 49.844 20.627 50.176 1.00 29.68 210 ILE A CA 1
ATOM 1575 C C . ILE A 1 210 ? 51.161 20.909 49.441 1.00 28.76 210 ILE A C 1
ATOM 1576 O O . ILE A 1 210 ? 51.987 20.012 49.262 1.00 30.45 210 ILE A O 1
ATOM 1581 N N . ASP A 1 211 ? 51.354 22.155 49.023 1.00 30.23 211 ASP A N 1
ATOM 1582 C CA . ASP A 1 211 ? 52.558 22.532 48.306 1.00 28.52 211 ASP A CA 1
ATOM 1583 C C . ASP A 1 211 ? 53.691 22.779 49.271 1.00 35.50 211 ASP A C 1
ATOM 1584 O O . ASP A 1 211 ? 54.844 22.470 48.976 1.00 25.28 211 ASP A O 1
ATOM 1589 N N . LEU A 1 212 ? 53.368 23.334 50.436 1.00 32.89 212 LEU A N 1
ATOM 1590 C CA . LEU A 1 212 ? 54.405 23.581 51.411 1.00 24.53 212 LEU A CA 1
ATOM 1591 C C . LEU A 1 212 ? 54.928 22.280 52.013 1.00 28.05 212 LEU A C 1
ATOM 1592 O O . LEU A 1 212 ? 56.097 22.188 52.406 1.00 28.33 212 LEU A O 1
ATOM 1597 N N . TRP A 1 213 ? 54.082 21.264 52.069 1.00 28.65 213 TRP A N 1
ATOM 1598 C CA . TRP A 1 213 ? 54.544 19.993 52.593 1.00 39.37 213 TRP A CA 1
ATOM 1599 C C . TRP A 1 213 ? 55.663 19.606 51.634 1.00 33.87 213 TRP A C 1
ATOM 1600 O O . TRP A 1 213 ? 56.763 19.265 52.057 1.00 35.48 213 TRP A O 1
ATOM 1611 N N . GLY A 1 214 ? 55.363 19.685 50.339 1.00 31.07 214 GLY A N 1
ATOM 1612 C CA . GLY A 1 214 ? 56.345 19.369 49.318 1.00 34.03 214 GLY A CA 1
ATOM 1613 C C . GLY A 1 214 ? 57.615 20.194 49.464 1.00 31.85 214 GLY A C 1
ATOM 1614 O O . GLY A 1 214 ? 58.715 19.668 49.279 1.00 33.78 214 GLY A O 1
ATOM 1615 N N . ALA A 1 215 ? 57.477 21.479 49.807 1.00 20.79 215 ALA A N 1
ATOM 1616 C CA . ALA A 1 215 ? 58.642 22.347 49.980 1.00 29.17 215 ALA A CA 1
ATOM 1617 C C . ALA A 1 215 ? 59.453 21.836 51.170 1.00 26.83 215 ALA A C 1
ATOM 1618 O O . ALA A 1 215 ? 60.668 22.014 51.220 1.00 27.39 215 ALA A O 1
ATOM 1620 N N . GLY A 1 216 ? 58.767 21.195 52.114 1.00 31.97 216 GLY A N 1
ATOM 1621 C CA . GLY A 1 216 ? 59.439 20.631 53.274 1.00 31.21 216 GLY A CA 1
ATOM 1622 C C . GLY A 1 216 ? 60.240 19.389 52.877 1.00 27.77 216 GLY A C 1
ATOM 1623 O O . GLY A 1 216 ? 61.408 19.251 53.230 1.00 33.94 216 GLY A O 1
ATOM 1624 N N . CYS A 1 217 ? 59.615 18.489 52.128 1.00 33.68 217 CYS A N 1
ATOM 1625 C CA . CYS A 1 217 ? 60.295 17.279 51.665 1.00 27.47 217 CYS A CA 1
ATOM 1626 C C . CYS A 1 217 ? 61.522 17.651 50.847 1.00 29.74 217 CYS A C 1
ATOM 1627 O O . CYS A 1 217 ? 62.590 17.052 51.009 1.00 34.68 217 CYS A O 1
ATOM 1630 N N . ILE A 1 218 ? 61.369 18.653 49.977 1.00 32.36 218 ILE A N 1
ATOM 1631 C CA . ILE A 1 218 ? 62.470 19.109 49.144 1.00 25.76 218 ILE A CA 1
ATOM 1632 C C . ILE A 1 218 ? 63.575 19.728 49.987 1.00 34.75 218 ILE A C 1
ATOM 1633 O O . ILE A 1 218 ? 64.752 19.506 49.728 1.00 32.79 218 ILE A O 1
ATOM 1638 N N . MET A 1 219 ? 63.201 20.493 51.007 1.00 27.41 219 MET A N 1
ATOM 1639 C CA . MET A 1 219 ? 64.207 21.140 51.832 1.00 30.36 219 MET A CA 1
ATOM 1640 C C . MET A 1 219 ? 65.095 20.072 52.494 1.00 29.56 219 MET A C 1
ATOM 1641 O O . MET A 1 219 ? 66.322 20.192 52.512 1.00 25.52 219 MET A O 1
ATOM 1646 N N . ALA A 1 220 ? 64.473 19.015 53.001 1.00 27.58 220 ALA A N 1
ATOM 1647 C CA . ALA A 1 220 ? 65.228 17.933 53.634 1.00 34.72 220 ALA A CA 1
ATOM 1648 C C . ALA A 1 220 ? 66.264 17.403 52.645 1.00 33.08 220 ALA A C 1
ATOM 1649 O O . ALA A 1 220 ? 67.438 17.266 52.991 1.00 30.57 220 ALA A O 1
ATOM 1651 N N . GLU A 1 221 ? 65.829 17.136 51.412 1.00 36.74 221 GLU A N 1
ATOM 1652 C CA . GLU A 1 221 ? 66.719 16.622 50.372 1.00 33.48 221 GLU A CA 1
ATOM 1653 C C . GLU A 1 221 ? 67.916 17.494 50.086 1.00 34.56 221 GLU A C 1
ATOM 1654 O O . GLU A 1 221 ? 68.907 17.001 49.559 1.00 36.74 221 GLU A O 1
ATOM 1660 N N . MET A 1 222 ? 67.836 18.785 50.397 1.00 31.82 222 MET A N 1
ATOM 1661 C CA . MET A 1 222 ? 68.974 19.656 50.139 1.00 33.11 222 MET A CA 1
ATOM 1662 C C . MET A 1 222 ? 70.179 19.136 50.932 1.00 33.51 222 MET A C 1
ATOM 1663 O O . MET A 1 222 ? 71.323 19.391 50.581 1.00 35.86 222 MET A O 1
ATOM 1668 N N . TRP A 1 223 ? 69.917 18.423 52.018 1.00 34.41 223 TRP A N 1
ATOM 1669 C CA . TRP A 1 223 ? 71.005 17.865 52.795 1.00 40.97 223 TRP A CA 1
ATOM 1670 C C . TRP A 1 223 ? 71.122 16.365 52.534 1.00 37.29 223 TRP A C 1
ATOM 1671 O O . TRP A 1 223 ? 72.207 15.884 52.202 1.00 39.82 223 TRP A O 1
ATOM 1682 N N . THR A 1 224 ? 70.010 15.635 52.640 1.00 38.00 224 THR A N 1
ATOM 1683 C CA . THR A 1 224 ? 70.028 14.186 52.441 1.00 35.48 224 THR A CA 1
ATOM 1684 C C . THR A 1 224 ? 70.429 13.728 51.037 1.00 41.54 224 THR A C 1
ATOM 1685 O O . THR A 1 224 ? 71.007 12.657 50.884 1.00 35.88 224 THR A O 1
ATOM 1689 N N . ARG A 1 225 ? 70.121 14.540 50.027 1.00 36.35 225 ARG A N 1
ATOM 1690 C CA . ARG A 1 225 ? 70.461 14.250 48.636 1.00 33.45 225 ARG A CA 1
ATOM 1691 C C . ARG A 1 225 ? 69.569 13.245 47.925 1.00 35.75 225 ARG A C 1
ATOM 1692 O O . ARG A 1 225 ? 69.868 12.835 46.810 1.00 40.92 225 ARG A O 1
ATOM 1700 N N . SER A 1 226 ? 68.484 12.842 48.574 1.00 42.54 226 SER A N 1
ATOM 1701 C CA . SER A 1 226 ? 67.525 11.922 47.971 1.00 34.27 226 SER A CA 1
ATOM 1702 C C . SER A 1 226 ? 66.243 11.967 48.788 1.00 32.32 226 SER A C 1
ATOM 1703 O O . SER A 1 226 ? 66.278 12.225 49.989 1.00 39.26 226 SER A O 1
ATOM 1706 N N . PRO A 1 227 ? 65.090 11.728 48.146 1.00 34.06 227 PRO A N 1
ATOM 1707 C CA . PRO A 1 227 ? 63.785 11.750 48.821 1.00 36.24 227 PRO A CA 1
ATOM 1708 C C . PRO A 1 227 ? 63.806 11.045 50.169 1.00 40.67 227 PRO A C 1
ATOM 1709 O O . PRO A 1 227 ? 64.231 9.898 50.253 1.00 48.19 227 PRO A O 1
ATOM 1713 N N . ILE A 1 228 ? 63.324 11.725 51.207 1.00 39.63 228 ILE A N 1
ATOM 1714 C CA . ILE A 1 228 ? 63.329 11.184 52.563 1.00 39.42 228 ILE A CA 1
ATOM 1715 C C . ILE A 1 228 ? 62.236 10.167 52.894 1.00 44.03 228 ILE A C 1
ATOM 1716 O O . ILE A 1 228 ? 62.385 9.384 53.824 1.00 41.29 228 ILE A O 1
ATOM 1721 N N . MET A 1 229 ? 61.141 10.180 52.146 1.00 41.02 229 MET A N 1
ATOM 1722 C CA . MET A 1 229 ? 60.060 9.235 52.387 1.00 45.68 229 MET A CA 1
ATOM 1723 C C . MET A 1 229 ? 59.614 8.631 51.066 1.00 45.32 229 MET A C 1
ATOM 1724 O O . MET A 1 229 ? 58.745 9.175 50.390 1.00 40.79 229 MET A O 1
ATOM 1729 N N . GLN A 1 230 ? 60.219 7.499 50.714 1.00 50.23 230 GLN A N 1
ATOM 1730 C CA . GLN A 1 230 ? 59.926 6.803 49.464 1.00 50.56 230 GLN A CA 1
ATOM 1731 C C . GLN A 1 230 ? 58.952 5.642 49.631 1.00 51.04 230 GLN A C 1
ATOM 1732 O O . GLN A 1 230 ? 59.342 4.477 49.549 1.00 52.88 230 GLN A O 1
ATOM 1738 N N . GLY A 1 231 ? 57.683 5.968 49.846 1.00 49.36 231 GLY A N 1
ATOM 1739 C CA . GLY A 1 231 ? 56.670 4.944 50.029 1.00 49.70 231 GLY A CA 1
ATOM 1740 C C . GLY A 1 231 ? 56.407 4.135 48.774 1.00 49.18 231 GLY A C 1
ATOM 1741 O O . GLY A 1 231 ? 56.534 4.646 47.662 1.00 43.08 231 GLY A O 1
ATOM 1742 N N . ASN A 1 232 ? 56.049 2.868 48.953 1.00 46.44 232 ASN A N 1
ATOM 1743 C CA . ASN A 1 232 ? 55.768 1.988 47.824 1.00 54.18 232 ASN A CA 1
ATOM 1744 C C . ASN A 1 232 ? 54.300 2.076 47.451 1.00 52.46 232 ASN A C 1
ATOM 1745 O O . ASN A 1 232 ? 53.921 1.819 46.307 1.00 56.65 232 ASN A O 1
ATOM 1750 N N . THR A 1 233 ? 53.476 2.429 48.428 1.00 45.84 233 THR A N 1
ATOM 1751 C CA . THR A 1 233 ? 52.037 2.539 48.225 1.00 48.19 233 THR A CA 1
ATOM 1752 C C . THR A 1 233 ? 51.527 3.643 49.128 1.00 49.59 233 THR A C 1
ATOM 1753 O O . THR A 1 233 ? 52.266 4.168 49.957 1.00 43.71 233 THR A O 1
ATOM 1757 N N . GLU A 1 234 ? 50.256 3.987 48.979 1.00 45.06 234 GLU A N 1
ATOM 1758 C CA . GLU A 1 234 ? 49.686 5.033 49.798 1.00 52.29 234 GLU A CA 1
ATOM 1759 C C . GLU A 1 234 ? 49.739 4.646 51.263 1.00 53.18 234 GLU A C 1
ATOM 1760 O O . GLU A 1 234 ? 50.065 5.467 52.116 1.00 57.73 234 GLU A O 1
ATOM 1766 N N . GLN A 1 235 ? 49.448 3.380 51.544 1.00 59.20 235 GLN A N 1
ATOM 1767 C CA . GLN A 1 235 ? 49.462 2.879 52.910 1.00 59.67 235 GLN A CA 1
ATOM 1768 C C . GLN A 1 235 ? 50.876 2.906 53.466 1.00 58.18 235 GLN A C 1
ATOM 1769 O O . GLN A 1 235 ? 51.092 3.175 54.650 1.00 55.45 235 GLN A O 1
ATOM 1775 N N . HIS A 1 236 ? 51.838 2.625 52.601 1.00 54.77 236 HIS A N 1
ATOM 1776 C CA . HIS A 1 236 ? 53.237 2.624 52.998 1.00 58.05 236 HIS A CA 1
ATOM 1777 C C . HIS A 1 236 ? 53.717 4.066 53.208 1.00 59.46 236 HIS A C 1
ATOM 1778 O O . HIS A 1 236 ? 54.468 4.356 54.148 1.00 48.90 236 HIS A O 1
ATOM 1785 N N . GLN A 1 237 ? 53.278 4.965 52.327 1.00 54.93 237 GLN A N 1
ATOM 1786 C CA . GLN A 1 237 ? 53.662 6.370 52.413 1.00 51.74 237 GLN A CA 1
ATOM 1787 C C . GLN A 1 237 ? 53.206 6.943 53.755 1.00 51.20 237 GLN A C 1
ATOM 1788 O O . GLN A 1 237 ? 53.936 7.697 54.410 1.00 53.53 237 GLN A O 1
ATOM 1794 N N . LEU A 1 238 ? 51.995 6.578 54.161 1.00 56.09 238 LEU A N 1
ATOM 1795 C CA . LEU A 1 238 ? 51.446 7.038 55.434 1.00 44.53 238 LEU A CA 1
ATOM 1796 C C . LEU A 1 238 ? 52.269 6.475 56.574 1.00 52.13 238 LEU A C 1
ATOM 1797 O O . LEU A 1 238 ? 52.478 7.135 57.597 1.00 56.84 238 LEU A O 1
ATOM 1802 N N . ALA A 1 239 ? 52.743 5.248 56.384 1.00 58.56 239 ALA A N 1
ATOM 1803 C CA . ALA A 1 239 ? 53.554 4.574 57.387 1.00 58.05 239 ALA A CA 1
ATOM 1804 C C . ALA A 1 239 ? 54.800 5.383 57.706 1.00 54.86 239 ALA A C 1
ATOM 1805 O O . ALA A 1 239 ? 55.069 5.695 58.872 1.00 58.24 239 ALA A O 1
ATOM 1807 N N . LEU A 1 240 ? 55.551 5.728 56.662 1.00 49.04 240 LEU A N 1
ATOM 1808 C CA . LEU A 1 240 ? 56.792 6.490 56.814 1.00 57.17 240 LEU A CA 1
ATOM 1809 C C . LEU A 1 240 ? 56.596 7.897 57.391 1.00 53.77 240 LEU A C 1
ATOM 1810 O O . LEU A 1 240 ? 57.472 8.430 58.081 1.00 51.42 240 LEU A O 1
ATOM 1815 N N . ILE A 1 241 ? 55.452 8.503 57.097 1.00 55.73 241 ILE A N 1
ATOM 1816 C CA . ILE A 1 241 ? 55.158 9.837 57.600 1.00 46.74 241 ILE A CA 1
ATOM 1817 C C . ILE A 1 241 ? 54.918 9.736 59.098 1.00 43.47 241 ILE A C 1
ATOM 1818 O O . ILE A 1 241 ? 55.332 10.602 59.868 1.00 48.28 241 ILE A O 1
ATOM 1823 N N . SER A 1 242 ? 54.254 8.661 59.506 1.00 48.58 242 SER A N 1
ATOM 1824 C CA . SER A 1 242 ? 53.983 8.423 60.914 1.00 52.49 242 SER A CA 1
ATOM 1825 C C . SER A 1 242 ? 55.325 8.155 61.594 1.00 49.32 242 SER A C 1
ATOM 1826 O O . SER A 1 242 ? 55.628 8.695 62.657 1.00 43.45 242 SER A O 1
ATOM 1829 N N . GLN A 1 243 ? 56.133 7.328 60.947 1.00 49.50 243 GLN A N 1
ATOM 1830 C CA . GLN A 1 243 ? 57.443 6.970 61.466 1.00 52.32 243 GLN A CA 1
ATOM 1831 C C . GLN A 1 243 ? 58.369 8.160 61.633 1.00 52.31 243 GLN A C 1
ATOM 1832 O O . GLN A 1 243 ? 59.199 8.174 62.537 1.00 57.70 243 GLN A O 1
ATOM 1838 N N . LEU A 1 244 ? 58.238 9.157 60.762 1.00 51.42 244 LEU A N 1
ATOM 1839 C CA . LEU A 1 244 ? 59.099 10.332 60.843 1.00 42.42 244 LEU A CA 1
ATOM 1840 C C . LEU A 1 244 ? 58.475 11.536 61.531 1.00 40.65 244 LEU A C 1
ATOM 1841 O O . LEU A 1 244 ? 59.157 12.258 62.261 1.00 48.86 244 LEU A O 1
ATOM 1846 N N . CYS A 1 245 ? 57.188 11.767 61.299 1.00 37.37 245 CYS A N 1
ATOM 1847 C CA . CYS A 1 245 ? 56.529 12.931 61.884 1.00 44.49 245 CYS A CA 1
ATOM 1848 C C . CYS A 1 245 ? 55.758 12.687 63.169 1.00 49.56 245 CYS A C 1
ATOM 1849 O O . CYS A 1 245 ? 55.468 13.630 63.903 1.00 60.53 245 CYS A O 1
ATOM 1852 N N . GLY A 1 246 ? 55.428 11.431 63.442 1.00 53.83 246 GLY A N 1
ATOM 1853 C CA . GLY A 1 246 ? 54.675 11.106 64.643 1.00 54.27 246 GLY A CA 1
ATOM 1854 C C . GLY A 1 246 ? 53.341 10.530 64.219 1.00 56.69 246 GLY A C 1
ATOM 1855 O O . GLY A 1 246 ? 52.793 10.952 63.201 1.00 54.23 246 GLY A O 1
ATOM 1856 N N . SER A 1 247 ? 52.823 9.562 64.972 1.00 53.56 247 SER A N 1
ATOM 1857 C CA . SER A 1 247 ? 51.544 8.957 64.621 1.00 50.63 247 SER A CA 1
ATOM 1858 C C . SER A 1 247 ? 50.522 10.059 64.375 1.00 51.61 247 SER A C 1
ATOM 1859 O O . SER A 1 247 ? 50.600 11.141 64.964 1.00 46.05 247 SER A O 1
ATOM 1862 N N . ILE A 1 248 ? 49.575 9.772 63.489 1.00 47.18 248 ILE A N 1
ATOM 1863 C CA . ILE A 1 248 ? 48.532 10.717 63.123 1.00 51.81 248 ILE A CA 1
ATOM 1864 C C . ILE A 1 248 ? 47.331 10.545 64.047 1.00 52.25 248 ILE A C 1
ATOM 1865 O O . ILE A 1 248 ? 46.493 9.663 63.852 1.00 57.91 248 ILE A O 1
ATOM 1870 N N . THR A 1 249 ? 47.251 11.403 65.052 1.00 56.05 249 THR A N 1
ATOM 1871 C CA . THR A 1 249 ? 46.167 11.334 66.013 1.00 54.56 249 THR A CA 1
ATOM 1872 C C . THR A 1 249 ? 45.468 12.674 66.117 1.00 52.05 249 THR A C 1
ATOM 1873 O O . THR A 1 249 ? 46.029 13.709 65.751 1.00 64.71 249 THR A O 1
ATOM 1877 N N . PRO A 1 250 ? 44.227 12.671 66.624 1.00 52.43 250 PRO A N 1
ATOM 1878 C CA . PRO A 1 250 ? 43.405 13.873 66.809 1.00 49.30 250 PRO A CA 1
ATOM 1879 C C . PRO A 1 250 ? 44.036 14.808 67.842 1.00 54.66 250 PRO A C 1
ATOM 1880 O O . PRO A 1 250 ? 43.572 15.922 68.068 1.00 61.28 250 PRO A O 1
ATOM 1884 N N . GLU A 1 251 ? 45.110 14.345 68.460 1.00 58.75 251 GLU A N 1
ATOM 1885 C CA . GLU A 1 251 ? 45.803 15.130 69.464 1.00 64.48 251 GLU A CA 1
ATOM 1886 C C . GLU A 1 251 ? 46.688 16.191 68.806 1.00 66.82 251 GLU A C 1
ATOM 1887 O O . GLU A 1 251 ? 46.777 17.331 69.275 1.00 58.26 251 GLU A O 1
ATOM 1893 N N . VAL A 1 252 ? 47.340 15.813 67.714 1.00 63.22 252 VAL A N 1
ATOM 1894 C CA . VAL A 1 252 ? 48.214 16.739 67.008 1.00 58.78 252 VAL A CA 1
ATOM 1895 C C . VAL A 1 252 ? 47.504 17.293 65.777 1.00 58.88 252 VAL A C 1
ATOM 1896 O O . VAL A 1 252 ? 47.927 18.293 65.195 1.00 59.45 252 VAL A O 1
ATOM 1900 N N . TRP A 1 253 ? 46.405 16.648 65.405 1.00 54.78 253 TRP A N 1
ATOM 1901 C CA . TRP A 1 253 ? 45.624 17.052 64.242 1.00 52.41 253 TRP A CA 1
ATOM 1902 C C . TRP A 1 253 ? 44.124 16.979 64.573 1.00 51.67 253 TRP A C 1
ATOM 1903 O O . TRP A 1 253 ? 43.431 16.028 64.197 1.00 48.17 253 TRP A O 1
ATOM 1914 N N . PRO A 1 254 ? 43.604 18.000 65.273 1.00 49.46 254 PRO A N 1
ATOM 1915 C CA . PRO A 1 254 ? 42.192 18.042 65.657 1.00 51.67 254 PRO A CA 1
ATOM 1916 C C . PRO A 1 254 ? 41.188 17.753 64.555 1.00 52.34 254 PRO A C 1
ATOM 1917 O O . PRO A 1 254 ? 41.203 18.367 63.496 1.00 57.63 254 PRO A O 1
ATOM 1921 N N . ASN A 1 255 ? 40.324 16.787 64.829 1.00 50.39 255 ASN A N 1
ATOM 1922 C CA . ASN A 1 255 ? 39.276 16.384 63.915 1.00 53.17 255 ASN A CA 1
ATOM 1923 C C . ASN A 1 255 ? 39.748 15.515 62.767 1.00 57.83 255 ASN A C 1
ATOM 1924 O O . ASN A 1 255 ? 38.998 15.290 61.817 1.00 51.82 255 ASN A O 1
ATOM 1929 N N . VAL A 1 256 ? 40.983 15.027 62.842 1.00 58.30 256 VAL A N 1
ATOM 1930 C CA . VAL A 1 256 ? 41.488 14.160 61.786 1.00 62.64 256 VAL A CA 1
ATOM 1931 C C . VAL A 1 256 ? 40.603 12.916 61.794 1.00 63.38 256 VAL A C 1
ATOM 1932 O O . VAL A 1 256 ? 40.587 12.129 60.843 1.00 61.07 256 VAL A O 1
ATOM 1936 N N . ASP A 1 257 ? 39.851 12.789 62.887 1.00 70.13 257 ASP A N 1
ATOM 1937 C CA . ASP A 1 257 ? 38.912 11.697 63.145 1.00 72.08 257 ASP A CA 1
ATOM 1938 C C . ASP A 1 257 ? 37.889 11.533 62.034 1.00 68.75 257 ASP A C 1
ATOM 1939 O O . ASP A 1 257 ? 37.673 10.431 61.530 1.00 75.68 257 ASP A O 1
ATOM 1944 N N . ASN A 1 258 ? 37.256 12.645 61.677 1.00 64.25 258 ASN A N 1
ATOM 1945 C CA . ASN A 1 258 ? 36.221 12.669 60.657 1.00 65.82 258 ASN A CA 1
ATOM 1946 C C . ASN A 1 258 ? 36.574 12.071 59.302 1.00 63.01 258 ASN A C 1
ATOM 1947 O O . ASN A 1 258 ? 35.686 11.619 58.576 1.00 64.80 258 ASN A O 1
ATOM 1952 N N . TYR A 1 259 ? 37.850 12.066 58.937 1.00 62.02 259 TYR A N 1
ATOM 1953 C CA . TYR A 1 259 ? 38.206 11.494 57.645 1.00 53.53 259 TYR A CA 1
ATOM 1954 C C . TYR A 1 259 ? 37.654 10.079 57.546 1.00 57.17 259 TYR A C 1
ATOM 1955 O O . TYR A 1 259 ? 37.798 9.271 58.466 1.00 53.32 259 TYR A O 1
ATOM 1964 N N . GLU A 1 260 ? 37.003 9.795 56.425 1.00 57.12 260 GLU A N 1
ATOM 1965 C CA . GLU A 1 260 ? 36.419 8.488 56.178 1.00 63.22 260 GLU A CA 1
ATOM 1966 C C . GLU A 1 260 ? 37.492 7.427 56.345 1.00 65.97 260 GLU A C 1
ATOM 1967 O O . GLU A 1 260 ? 37.332 6.466 57.097 1.00 69.59 260 GLU A O 1
ATOM 1973 N N . LEU A 1 261 ? 38.595 7.627 55.633 1.00 62.53 261 LEU A N 1
ATOM 1974 C CA . LEU A 1 261 ? 39.722 6.705 55.638 1.00 58.23 261 LEU A CA 1
ATOM 1975 C C . LEU A 1 261 ? 40.515 6.671 56.940 1.00 57.90 261 LEU A C 1
ATOM 1976 O O . LEU A 1 261 ? 41.455 5.895 57.068 1.00 58.26 261 LEU A O 1
ATOM 1981 N N . TYR A 1 262 ? 40.154 7.501 57.909 1.00 61.66 262 TYR A N 1
ATOM 1982 C CA . TYR A 1 262 ? 40.900 7.505 59.157 1.00 68.01 262 TYR A CA 1
ATOM 1983 C C . TYR A 1 262 ? 40.824 6.155 59.842 1.00 75.82 262 TYR A C 1
ATOM 1984 O O . TYR A 1 262 ? 41.787 5.706 60.469 1.00 74.24 262 TYR A O 1
ATOM 1993 N N . GLU A 1 263 ? 39.665 5.519 59.720 1.00 79.47 263 GLU A N 1
ATOM 1994 C CA . GLU A 1 263 ? 39.418 4.220 60.329 1.00 82.46 263 GLU A CA 1
ATOM 1995 C C . GLU A 1 263 ? 39.909 3.107 59.409 1.00 81.49 263 GLU A C 1
ATOM 1996 O O . GLU A 1 263 ? 40.848 2.377 59.738 1.00 80.92 263 GLU A O 1
ATOM 2002 N N . LYS A 1 264 ? 39.276 3.015 58.243 1.00 77.57 264 LYS A N 1
ATOM 2003 C CA . LYS A 1 264 ? 39.579 2.004 57.238 1.00 73.10 264 LYS A CA 1
ATOM 2004 C C . LYS A 1 264 ? 41.022 1.955 56.749 1.00 74.58 264 LYS A C 1
ATOM 2005 O O . LYS A 1 264 ? 41.298 1.376 55.699 1.00 77.94 264 LYS A O 1
ATOM 2011 N N . LEU A 1 265 ? 41.947 2.548 57.496 1.00 75.78 265 LEU A N 1
ATOM 2012 C CA . LEU A 1 265 ? 43.349 2.538 57.083 1.00 79.69 265 LEU A CA 1
ATOM 2013 C C . LEU A 1 265 ? 44.300 2.098 58.185 1.00 80.84 265 LEU A C 1
ATOM 2014 O O . LEU A 1 265 ? 44.212 2.571 59.323 1.00 82.32 265 LEU A O 1
ATOM 2019 N N . GLU A 1 266 ? 45.203 1.183 57.841 1.00 74.08 266 GLU A N 1
ATOM 2020 C CA . GLU A 1 266 ? 46.196 0.711 58.795 1.00 74.87 266 GLU A CA 1
ATOM 2021 C C . GLU A 1 266 ? 46.922 1.973 59.220 1.00 74.06 266 GLU A C 1
ATOM 2022 O O . GLU A 1 266 ? 47.416 2.710 58.372 1.00 83.49 266 GLU A O 1
ATOM 2028 N N . LEU A 1 267 ? 46.991 2.234 60.518 1.00 68.99 267 LEU A N 1
ATOM 2029 C CA . LEU A 1 267 ? 47.650 3.446 60.973 1.00 67.91 267 LEU A CA 1
ATOM 2030 C C . LEU A 1 267 ? 48.339 3.299 62.326 1.00 69.64 267 LEU A C 1
ATOM 2031 O O . LEU A 1 267 ? 47.682 3.310 63.367 1.00 73.75 267 LEU A O 1
ATOM 2036 N N . VAL A 1 268 ? 49.665 3.171 62.309 1.00 69.62 268 VAL A N 1
ATOM 2037 C CA . VAL A 1 268 ? 50.440 3.026 63.542 1.00 74.42 268 VAL A CA 1
ATOM 2038 C C . VAL A 1 268 ? 50.079 4.113 64.561 1.00 73.97 268 VAL A C 1
ATOM 2039 O O . VAL A 1 268 ? 50.035 5.296 64.227 1.00 75.98 268 VAL A O 1
ATOM 2043 N N . LYS A 1 269 ? 49.850 3.707 65.809 1.00 73.11 269 LYS A N 1
ATOM 2044 C CA . LYS A 1 269 ? 49.428 4.632 66.862 1.00 75.98 269 LYS A CA 1
ATOM 2045 C C . LYS A 1 269 ? 50.459 5.109 67.895 1.00 72.42 269 LYS A C 1
ATOM 2046 O O . LYS A 1 269 ? 50.238 6.124 68.560 1.00 73.02 269 LYS A O 1
ATOM 2052 N N . GLY A 1 270 ? 51.579 4.409 68.036 1.00 69.95 270 GLY A N 1
ATOM 2053 C CA . GLY A 1 270 ? 52.550 4.825 69.041 1.00 68.86 270 GLY A CA 1
ATOM 2054 C C . GLY A 1 270 ? 53.740 5.670 68.618 1.00 74.77 270 GLY A C 1
ATOM 2055 O O . GLY A 1 270 ? 54.616 5.954 69.438 1.00 73.98 270 GLY A O 1
ATOM 2056 N N . GLN A 1 271 ? 53.763 6.089 67.354 1.00 75.45 271 GLN A N 1
ATOM 2057 C CA . GLN A 1 271 ? 54.865 6.879 66.801 1.00 70.58 271 GLN A CA 1
ATOM 2058 C C . GLN A 1 271 ? 55.042 8.284 67.377 1.00 67.90 271 GLN A C 1
ATOM 2059 O O . GLN A 1 271 ? 54.080 9.028 67.560 1.00 65.15 271 GLN A O 1
ATOM 2065 N N . LYS A 1 272 ? 56.292 8.643 67.640 1.00 64.56 272 LYS A N 1
ATOM 2066 C CA . LYS A 1 272 ? 56.625 9.958 68.172 1.00 72.17 272 LYS A CA 1
ATOM 2067 C C . LYS A 1 272 ? 57.337 10.744 67.067 1.00 73.31 272 LYS A C 1
ATOM 2068 O O . LYS A 1 272 ? 58.047 10.161 66.251 1.00 78.12 272 LYS A O 1
ATOM 2074 N N . ARG A 1 273 ? 57.148 12.059 67.034 1.00 70.60 273 ARG A N 1
ATOM 2075 C CA . ARG A 1 273 ? 57.783 12.885 66.007 1.00 65.73 273 ARG A CA 1
ATOM 2076 C C . ARG A 1 273 ? 59.309 12.835 66.129 1.00 63.47 273 ARG A C 1
ATOM 2077 O O . ARG A 1 273 ? 59.874 13.254 67.141 1.00 61.81 273 ARG A O 1
ATOM 2085 N N . LYS A 1 274 ? 59.965 12.334 65.084 1.00 56.87 274 LYS A N 1
ATOM 2086 C CA . LYS A 1 274 ? 61.418 12.187 65.062 1.00 54.50 274 LYS A CA 1
ATOM 2087 C C . LYS A 1 274 ? 62.059 13.027 63.959 1.00 53.72 274 LYS A C 1
ATOM 2088 O O . LYS A 1 274 ? 63.200 12.790 63.570 1.00 51.74 274 LYS A O 1
ATOM 2094 N N . VAL A 1 275 ? 61.325 14.017 63.465 1.00 57.70 275 VAL A N 1
ATOM 2095 C CA . VAL A 1 275 ? 61.816 14.864 62.389 1.00 48.51 275 VAL A CA 1
ATOM 2096 C C . VAL A 1 275 ? 63.221 15.417 62.573 1.00 52.14 275 VAL A C 1
ATOM 2097 O O . VAL A 1 275 ? 64.087 15.219 61.715 1.00 53.47 275 VAL A O 1
ATOM 2101 N N . LYS A 1 276 ? 63.464 16.103 63.682 1.00 52.66 276 LYS A N 1
ATOM 2102 C CA . LYS A 1 276 ? 64.776 16.695 63.897 1.00 51.80 276 LYS A CA 1
ATOM 2103 C C . LYS A 1 276 ? 65.889 15.692 64.211 1.00 57.07 276 LYS A C 1
ATOM 2104 O O . LYS A 1 276 ? 67.045 15.890 63.824 1.00 55.00 276 LYS A O 1
ATOM 2110 N N . ASP A 1 277 ? 65.551 14.611 64.897 1.00 53.81 277 ASP A N 1
ATOM 2111 C CA . ASP A 1 277 ? 66.560 13.614 65.213 1.00 59.58 277 ASP A CA 1
ATOM 2112 C C . ASP A 1 277 ? 67.072 12.958 63.941 1.00 61.82 277 ASP A C 1
ATOM 2113 O O . ASP A 1 277 ? 68.278 12.943 63.686 1.00 66.84 277 ASP A O 1
ATOM 2118 N N . ARG A 1 278 ? 66.154 12.432 63.136 1.00 60.23 278 ARG A N 1
ATOM 2119 C CA . ARG A 1 278 ? 66.527 11.766 61.893 1.00 53.50 278 ARG A CA 1
ATOM 2120 C C . ARG A 1 278 ? 67.313 12.641 60.923 1.00 48.59 278 ARG A C 1
ATOM 2121 O O . ARG A 1 278 ? 68.207 12.150 60.234 1.00 46.68 278 ARG A O 1
ATOM 2129 N N . LEU A 1 279 ? 67.002 13.934 60.873 1.00 46.92 279 LEU A N 1
ATOM 2130 C CA . LEU A 1 279 ? 67.710 14.836 59.962 1.00 45.41 279 LEU A CA 1
ATOM 2131 C C . LEU A 1 279 ? 68.925 15.476 60.612 1.00 50.01 279 LEU A C 1
ATOM 2132 O O . LEU A 1 279 ? 69.764 16.069 59.931 1.00 43.40 279 LEU A O 1
ATOM 2137 N N . LYS A 1 280 ? 68.998 15.348 61.936 1.00 52.33 280 LYS A N 1
ATOM 2138 C CA . LYS A 1 280 ? 70.081 15.895 62.747 1.00 51.65 280 LYS A CA 1
ATOM 2139 C C . LYS A 1 280 ? 71.452 15.712 62.086 1.00 55.08 280 LYS A C 1
ATOM 2140 O O . LYS A 1 280 ? 72.127 16.686 61.743 1.00 55.92 280 LYS A O 1
ATOM 2146 N N . ALA A 1 281 ? 71.854 14.460 61.901 1.00 52.38 281 ALA A N 1
ATOM 2147 C CA . ALA A 1 281 ? 73.142 14.145 61.289 1.00 54.67 281 ALA A CA 1
ATOM 2148 C C . ALA A 1 281 ? 73.360 14.869 59.967 1.00 55.26 281 ALA A C 1
ATOM 2149 O O . ALA A 1 281 ? 74.462 15.326 59.669 1.00 57.10 281 ALA A O 1
ATOM 2151 N N . TYR A 1 282 ? 72.299 14.971 59.177 1.00 57.29 282 TYR A N 1
ATOM 2152 C CA . TYR A 1 282 ? 72.376 15.612 57.871 1.00 54.22 282 TYR A CA 1
ATOM 2153 C C . TYR A 1 282 ? 72.403 17.133 57.873 1.00 51.07 282 TYR A C 1
ATOM 2154 O O . TYR A 1 282 ? 73.322 17.743 57.327 1.00 50.25 282 TYR A O 1
ATOM 2163 N N . VAL A 1 283 ? 71.394 17.743 58.487 1.00 57.73 283 VAL A N 1
ATOM 2164 C CA . VAL A 1 283 ? 71.276 19.200 58.502 1.00 56.39 283 VAL A CA 1
ATOM 2165 C C . VAL A 1 283 ? 72.273 19.965 59.363 1.00 62.11 283 VAL A C 1
ATOM 2166 O O . VAL A 1 283 ? 73.060 20.749 58.834 1.00 68.00 283 VAL A O 1
ATOM 2170 N N . ARG A 1 284 ? 72.231 19.751 60.676 1.00 60.35 284 ARG A N 1
ATOM 2171 C CA . ARG A 1 284 ? 73.133 20.428 61.608 1.00 67.81 284 ARG A CA 1
ATOM 2172 C C . ARG A 1 284 ? 72.631 21.795 62.090 1.00 65.05 284 ARG A C 1
ATOM 2173 O O . ARG A 1 284 ? 72.272 21.936 63.257 1.00 67.46 284 ARG A O 1
ATOM 2181 N N . ASP A 1 285 ? 72.623 22.800 61.212 1.00 59.98 285 ASP A N 1
ATOM 2182 C CA . ASP A 1 285 ? 72.146 24.140 61.586 1.00 52.38 285 ASP A CA 1
ATOM 2183 C C . ASP A 1 285 ? 70.720 24.082 62.149 1.00 52.82 285 ASP A C 1
ATOM 2184 O O . ASP A 1 285 ? 69.791 23.663 61.457 1.00 57.19 285 ASP A O 1
ATOM 2189 N N . PRO A 1 286 ? 70.530 24.525 63.410 1.00 53.64 286 PRO A N 1
ATOM 2190 C CA . PRO A 1 286 ? 69.240 24.536 64.113 1.00 50.02 286 PRO A CA 1
ATOM 2191 C C . PRO A 1 286 ? 68.102 25.304 63.428 1.00 42.92 286 PRO A C 1
ATOM 2192 O O . PRO A 1 286 ? 66.944 24.867 63.460 1.00 49.64 286 PRO A O 1
ATOM 2196 N N . TYR A 1 287 ? 68.412 26.442 62.820 1.00 39.56 287 TYR A N 1
ATOM 2197 C CA . TYR A 1 287 ? 67.362 27.207 62.147 1.00 45.37 287 TYR A CA 1
ATOM 2198 C C . TYR A 1 287 ? 66.798 26.374 61.000 1.00 44.79 287 TYR A C 1
ATOM 2199 O O . TYR A 1 287 ? 65.581 26.278 60.839 1.00 42.67 287 TYR A O 1
ATOM 2208 N N . ALA A 1 288 ? 67.694 25.747 60.236 1.00 41.66 288 ALA A N 1
ATOM 2209 C CA 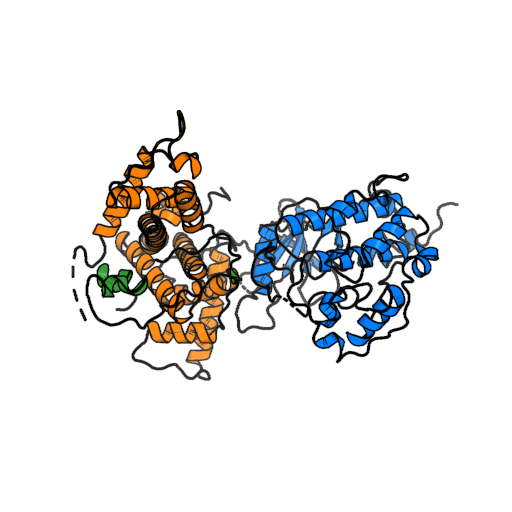. ALA A 1 288 ? 67.310 24.904 59.100 1.00 45.73 288 ALA A CA 1
ATOM 2210 C C . ALA A 1 288 ? 66.434 23.732 59.542 1.00 42.40 288 ALA A C 1
ATOM 2211 O O . ALA A 1 288 ? 65.469 23.366 58.866 1.00 44.70 288 ALA A O 1
ATOM 2213 N N . LEU A 1 289 ? 66.774 23.150 60.684 1.00 42.41 289 LEU A N 1
ATOM 2214 C CA . LEU A 1 289 ? 66.021 22.028 61.224 1.00 37.53 289 LEU A CA 1
ATOM 2215 C C . LEU A 1 289 ? 64.682 22.480 61.775 1.00 33.95 289 LEU A C 1
ATOM 2216 O O . LEU A 1 289 ? 63.708 21.733 61.787 1.00 44.01 289 LEU A O 1
ATOM 2221 N N . ASP A 1 290 ? 64.635 23.706 62.261 1.00 43.03 290 ASP A N 1
ATOM 2222 C CA . ASP A 1 290 ? 63.385 24.203 62.796 1.00 43.04 290 ASP A CA 1
ATOM 2223 C C . ASP A 1 290 ? 62.378 24.433 61.649 1.00 37.06 290 ASP A C 1
ATOM 2224 O O . ASP A 1 290 ? 61.230 23.978 61.715 1.00 34.82 290 ASP A O 1
ATOM 2229 N N . LEU A 1 291 ? 62.819 25.106 60.589 1.00 38.00 291 LEU A N 1
ATOM 2230 C CA . LEU A 1 291 ? 61.953 25.370 59.431 1.00 33.92 291 LEU A CA 1
ATOM 2231 C C . LEU A 1 291 ? 61.424 24.057 58.831 1.00 36.50 291 LEU A C 1
ATOM 2232 O O . LEU A 1 291 ? 60.227 23.914 58.570 1.00 35.54 291 LEU A O 1
ATOM 2237 N N . ILE A 1 292 ? 62.308 23.080 58.633 1.00 35.70 292 ILE A N 1
ATOM 2238 C CA . ILE A 1 292 ? 61.876 21.785 58.105 1.00 35.66 292 ILE A CA 1
ATOM 2239 C C . ILE A 1 292 ? 60.817 21.182 59.024 1.00 42.48 292 ILE A C 1
ATOM 2240 O O . ILE A 1 292 ? 59.830 20.595 58.570 1.00 42.86 292 ILE A O 1
ATOM 2245 N N . ASP A 1 293 ? 61.038 21.333 60.327 1.00 39.97 293 ASP A N 1
ATOM 2246 C CA . ASP A 1 293 ? 60.128 20.819 61.332 1.00 40.47 293 ASP A CA 1
ATOM 2247 C C . ASP A 1 293 ? 58.740 21.487 61.192 1.00 41.94 293 ASP A C 1
ATOM 2248 O O . ASP A 1 293 ? 57.706 20.827 61.300 1.00 42.05 293 ASP A O 1
ATOM 2253 N N . LYS A 1 294 ? 58.726 22.791 60.928 1.00 36.52 294 LYS A N 1
ATOM 2254 C CA . LYS A 1 294 ? 57.474 23.522 60.762 1.00 37.25 294 LYS A CA 1
ATOM 2255 C C . LYS A 1 294 ? 56.795 23.239 59.410 1.00 40.30 294 LYS A C 1
ATOM 2256 O O . LYS A 1 294 ? 55.576 23.343 59.291 1.00 38.03 294 LYS A O 1
ATOM 2262 N N . LEU A 1 295 ? 57.589 22.885 58.399 1.00 41.56 295 LEU A N 1
ATOM 2263 C CA . LEU A 1 295 ? 57.059 22.554 57.080 1.00 28.92 295 LEU A CA 1
ATOM 2264 C C . LEU A 1 295 ? 56.497 21.129 57.092 1.00 35.39 295 LEU A C 1
ATOM 2265 O O . LEU A 1 295 ? 55.547 20.829 56.379 1.00 32.72 295 LEU A O 1
ATOM 2270 N N . LEU A 1 296 ? 57.060 20.256 57.926 1.00 35.36 296 LEU A N 1
ATOM 2271 C CA . LEU A 1 296 ? 56.578 18.880 57.976 1.00 32.30 296 LEU A CA 1
ATOM 2272 C C . LEU A 1 296 ? 55.659 18.610 59.151 1.00 44.87 296 LEU A C 1
ATOM 2273 O O . LEU A 1 296 ? 55.893 17.703 59.945 1.00 42.02 296 LEU A O 1
ATOM 2278 N N . VAL A 1 297 ? 54.601 19.411 59.228 1.00 45.44 297 VAL A N 1
ATOM 2279 C CA . VAL A 1 297 ? 53.583 19.322 60.262 1.00 35.69 297 VAL A CA 1
ATOM 2280 C C . VAL A 1 297 ? 52.405 18.604 59.619 1.00 44.80 297 VAL A C 1
ATOM 2281 O O . VAL A 1 297 ? 51.980 18.959 58.519 1.00 44.30 297 VAL A O 1
ATOM 2285 N N . LEU A 1 298 ? 51.902 17.580 60.304 1.00 46.03 298 LEU A N 1
ATOM 2286 C CA . LEU A 1 298 ? 50.800 16.757 59.813 1.00 46.49 298 LEU A CA 1
ATOM 2287 C C . LEU A 1 298 ? 49.519 17.510 59.492 1.00 45.98 298 LEU A C 1
ATOM 2288 O O . LEU A 1 298 ? 48.973 17.377 58.398 1.00 44.65 298 LEU A O 1
ATOM 2293 N N . ASP A 1 299 ? 49.040 18.287 60.458 1.00 47.98 299 ASP A N 1
ATOM 2294 C CA . ASP A 1 299 ? 47.819 19.072 60.301 1.00 42.02 299 ASP A CA 1
ATOM 2295 C C . ASP A 1 299 ? 48.072 20.312 59.434 1.00 37.30 299 ASP A C 1
ATOM 2296 O O . ASP A 1 299 ? 48.759 21.242 59.849 1.00 42.60 299 ASP A O 1
ATOM 2301 N N . PRO A 1 300 ? 47.509 20.339 58.217 1.00 34.73 300 PRO A N 1
ATOM 2302 C CA . PRO A 1 300 ? 47.695 21.476 57.312 1.00 33.95 300 PRO A CA 1
ATOM 2303 C C . PRO A 1 300 ? 47.446 22.862 57.909 1.00 35.43 300 PRO A C 1
ATOM 2304 O O . PRO A 1 300 ? 48.171 23.804 57.604 1.00 35.11 300 PRO A O 1
ATOM 2308 N N . ALA A 1 301 ? 46.443 22.986 58.771 1.00 40.10 301 ALA A N 1
ATOM 2309 C CA . ALA A 1 301 ? 46.136 24.274 59.386 1.00 42.36 301 ALA A CA 1
ATOM 2310 C C . ALA A 1 301 ? 47.273 24.751 60.279 1.00 41.55 301 ALA A C 1
ATOM 2311 O O . ALA A 1 301 ? 47.424 25.945 60.524 1.00 44.91 301 ALA A O 1
ATOM 2313 N N . GLN A 1 302 ? 48.095 23.822 60.741 1.00 42.16 302 GLN A N 1
ATOM 2314 C CA . GLN A 1 302 ? 49.206 24.186 61.608 1.00 42.34 302 GLN A CA 1
ATOM 2315 C C . GLN A 1 302 ? 50.544 24.249 60.873 1.00 39.38 302 GLN A C 1
ATOM 2316 O O . GLN A 1 302 ? 51.542 24.730 61.410 1.00 34.15 302 GLN A O 1
ATOM 2322 N N . ARG A 1 303 ? 50.555 23.763 59.638 1.00 42.82 303 ARG A N 1
ATOM 2323 C CA . ARG A 1 303 ? 51.756 23.775 58.806 1.00 35.02 303 ARG A CA 1
ATOM 2324 C C . ARG A 1 303 ? 52.114 25.238 58.499 1.00 30.54 303 ARG A C 1
ATOM 2325 O O . ARG A 1 303 ? 51.232 26.057 58.284 1.00 37.72 303 ARG A O 1
ATOM 2333 N N . ILE A 1 304 ? 53.396 25.573 58.486 1.00 23.70 304 ILE A N 1
ATOM 2334 C CA . ILE A 1 304 ? 53.808 26.933 58.214 1.00 27.62 304 ILE A CA 1
ATOM 2335 C C . ILE A 1 304 ? 53.523 27.289 56.747 1.00 34.84 304 ILE A C 1
ATOM 2336 O O . ILE A 1 304 ? 53.529 26.407 55.888 1.00 31.68 304 ILE A O 1
ATOM 2341 N N . ASP A 1 305 ? 53.244 28.565 56.469 1.00 33.68 305 ASP A N 1
ATOM 2342 C CA . ASP A 1 305 ? 52.971 28.994 55.095 1.00 36.98 305 ASP A CA 1
ATOM 2343 C C . ASP A 1 305 ? 54.198 29.661 54.489 1.00 35.89 305 ASP A C 1
ATOM 2344 O O . ASP A 1 305 ? 55.197 29.909 55.181 1.00 31.81 305 ASP A O 1
ATOM 2349 N N . SER A 1 306 ? 54.129 29.965 53.198 1.00 27.94 306 SER A N 1
ATOM 2350 C CA . SER A 1 306 ? 55.295 30.525 52.539 1.00 28.54 306 SER A CA 1
ATOM 2351 C C . SER A 1 306 ? 55.737 31.863 53.107 1.00 28.63 306 SER A C 1
ATOM 2352 O O . SER A 1 306 ? 56.934 32.119 53.266 1.00 31.26 306 SER A O 1
ATOM 2355 N N . ASP A 1 307 ? 54.766 32.704 53.430 1.00 29.05 307 ASP A N 1
ATOM 2356 C CA . ASP A 1 307 ? 55.025 34.015 53.992 1.00 27.41 307 ASP A CA 1
ATOM 2357 C C . ASP A 1 307 ? 55.843 33.934 55.293 1.00 30.19 307 ASP A C 1
ATOM 2358 O O . ASP A 1 307 ? 56.904 34.556 55.419 1.00 33.58 307 ASP A O 1
ATOM 2363 N N . ASP A 1 308 ? 55.345 33.189 56.270 1.00 25.54 308 ASP A N 1
ATOM 2364 C CA . ASP A 1 308 ? 56.088 33.073 57.527 1.00 35.28 308 ASP A CA 1
ATOM 2365 C C . ASP A 1 308 ? 57.408 32.340 57.290 1.00 42.47 308 ASP A C 1
ATOM 2366 O O . ASP A 1 308 ? 58.436 32.735 57.835 1.00 49.06 308 ASP A O 1
ATOM 2371 N N . ALA A 1 309 ? 57.387 31.291 56.463 1.00 37.60 309 ALA A N 1
ATOM 2372 C CA . ALA A 1 309 ? 58.606 30.533 56.196 1.00 28.30 309 ALA A CA 1
ATOM 2373 C C . ALA A 1 309 ? 59.702 31.445 55.697 1.00 29.25 309 ALA A C 1
ATOM 2374 O O . ALA A 1 309 ? 60.872 31.256 56.026 1.00 32.78 309 ALA A O 1
ATOM 2376 N N . LEU A 1 310 ? 59.319 32.445 54.911 1.00 27.89 310 LEU A N 1
ATOM 2377 C CA . LEU A 1 310 ? 60.280 33.381 54.351 1.00 27.45 310 LEU A CA 1
ATOM 2378 C C . LEU A 1 310 ? 60.842 34.322 55.400 1.00 28.43 310 LEU A C 1
ATOM 2379 O O . LEU A 1 310 ? 61.929 34.885 55.231 1.00 27.88 310 LEU A O 1
ATOM 2384 N N . ASN A 1 311 ? 60.095 34.512 56.476 1.00 31.37 311 ASN A N 1
ATOM 2385 C CA . ASN A 1 311 ? 60.544 35.409 57.525 1.00 30.66 311 ASN A CA 1
ATOM 2386 C C . ASN A 1 311 ? 61.116 34.670 58.724 1.00 33.65 311 ASN A C 1
ATOM 2387 O O . ASN A 1 311 ? 61.372 35.260 59.778 1.00 38.80 311 ASN A O 1
ATOM 2392 N N . HIS A 1 312 ? 61.317 33.370 58.539 1.00 38.15 312 HIS A N 1
ATOM 2393 C CA . HIS A 1 312 ? 61.869 32.491 59.561 1.00 33.63 312 HIS A CA 1
ATOM 2394 C C . HIS A 1 312 ? 63.340 32.835 59.711 1.00 33.61 312 HIS A C 1
ATOM 2395 O O . HIS A 1 312 ? 63.994 33.213 58.734 1.00 32.20 312 HIS A O 1
ATOM 2402 N N . ASP A 1 313 ? 63.857 32.724 60.933 1.00 35.75 313 ASP A N 1
ATOM 2403 C CA . ASP A 1 313 ? 65.262 33.051 61.212 1.00 37.93 313 ASP A CA 1
ATOM 2404 C C . ASP A 1 313 ? 66.275 32.403 60.262 1.00 34.70 313 ASP A C 1
ATOM 2405 O O . ASP A 1 313 ? 67.354 32.960 59.999 1.00 28.86 313 ASP A O 1
ATOM 2410 N N . PHE A 1 314 ? 65.929 31.227 59.757 1.00 30.74 314 PHE A N 1
ATOM 2411 C CA . PHE A 1 314 ? 66.791 30.511 58.814 1.00 34.94 314 PHE A CA 1
ATOM 2412 C C . PHE A 1 314 ? 67.319 31.454 57.745 1.00 29.51 314 PHE A C 1
ATOM 2413 O O . PHE A 1 314 ? 68.513 31.464 57.472 1.00 33.33 314 PHE A O 1
ATOM 2421 N N . PHE A 1 315 ? 66.436 32.271 57.174 1.00 37.72 315 PHE A N 1
ATOM 2422 C CA . PHE A 1 315 ? 66.813 33.212 56.111 1.00 29.85 315 PHE A CA 1
ATOM 2423 C C . PHE A 1 315 ? 67.378 34.536 56.573 1.00 34.88 315 PHE A C 1
ATOM 2424 O O . PHE A 1 315 ? 67.800 35.349 55.751 1.00 41.47 315 PHE A O 1
ATOM 2432 N N . TRP A 1 316 ? 67.404 34.763 57.877 1.00 38.23 316 TRP A N 1
ATOM 2433 C CA . TRP A 1 316 ? 67.881 36.039 58.372 1.00 44.07 316 TRP A CA 1
ATOM 2434 C C . TRP A 1 316 ? 68.957 35.941 59.418 1.00 50.33 316 TRP A C 1
ATOM 2435 O O . TRP A 1 316 ? 69.129 36.847 60.229 1.00 50.19 316 TRP A O 1
ATOM 2446 N N . SER A 1 317 ? 69.684 34.837 59.396 1.00 54.79 317 SER A N 1
ATOM 2447 C CA . SER A 1 317 ? 70.744 34.615 60.354 1.00 47.21 317 SER A CA 1
ATOM 2448 C C . SER A 1 317 ? 71.970 34.116 59.620 1.00 52.14 317 SER A C 1
ATOM 2449 O O . SER A 1 317 ? 71.855 33.410 58.618 1.00 53.23 317 SER A O 1
ATOM 2452 N N . ASP A 1 318 ? 73.142 34.492 60.118 1.00 49.54 318 ASP A N 1
ATOM 2453 C CA . ASP A 1 318 ? 74.399 34.075 59.514 1.00 54.17 318 ASP A CA 1
ATOM 2454 C C . ASP A 1 318 ? 74.520 32.546 59.507 1.00 45.06 318 ASP A C 1
ATOM 2455 O O . ASP A 1 318 ? 74.169 31.879 60.481 1.00 52.23 318 ASP A O 1
ATOM 2460 N N . PRO A 1 319 ? 74.972 31.969 58.384 1.00 46.13 319 PRO A N 1
ATOM 2461 C CA . PRO A 1 319 ? 75.354 32.674 57.155 1.00 44.91 319 PRO A CA 1
ATOM 2462 C C . PRO A 1 319 ? 74.092 33.057 56.372 1.00 46.06 319 PRO A C 1
ATOM 2463 O O . PRO A 1 319 ? 73.116 32.311 56.354 1.00 50.10 319 PRO A O 1
ATOM 2467 N N . MET A 1 320 ? 74.125 34.221 55.736 1.00 45.83 320 MET A N 1
ATOM 2468 C CA . MET A 1 320 ? 72.991 34.745 54.982 1.00 48.03 320 MET A CA 1
ATOM 2469 C C . MET A 1 320 ? 72.875 34.178 53.572 1.00 47.92 320 MET A C 1
ATOM 2470 O O . MET A 1 320 ? 73.843 33.664 53.032 1.00 47.20 320 MET A O 1
ATOM 2475 N N . PRO A 1 321 ? 71.684 34.278 52.952 1.00 45.96 321 PRO A N 1
ATOM 2476 C CA . PRO A 1 321 ? 71.527 33.753 51.591 1.00 39.05 321 PRO A CA 1
ATOM 2477 C C . PRO A 1 321 ? 72.601 34.319 50.659 1.00 37.25 321 PRO A C 1
ATOM 2478 O O . PRO A 1 321 ? 72.923 35.498 50.733 1.00 40.95 321 PRO A O 1
ATOM 2482 N N . SER A 1 322 ? 73.161 33.477 49.793 1.00 31.46 322 SER A N 1
ATOM 2483 C CA . SER A 1 322 ? 74.183 33.913 48.848 1.00 41.66 322 SER A CA 1
ATOM 2484 C C . SER A 1 322 ? 73.762 33.446 47.467 1.00 40.93 322 SER A C 1
ATOM 2485 O O . SER A 1 322 ? 72.861 32.623 47.353 1.00 46.69 322 SER A O 1
ATOM 2488 N N . ASP A 1 323 ? 74.395 33.960 46.416 1.00 44.73 323 ASP A N 1
ATOM 2489 C CA . ASP A 1 323 ? 74.038 33.515 45.076 1.00 37.79 323 ASP A CA 1
ATOM 2490 C C . ASP A 1 323 ? 74.509 32.076 44.914 1.00 41.00 323 ASP A C 1
ATOM 2491 O O . ASP A 1 323 ? 75.179 31.532 45.798 1.00 38.72 323 ASP A O 1
ATOM 2496 N N . LEU A 1 324 ? 74.157 31.467 43.786 1.00 37.80 324 LEU A N 1
ATOM 2497 C CA . LEU A 1 324 ? 74.504 30.083 43.510 1.00 44.72 324 LEU A CA 1
ATOM 2498 C C . LEU A 1 324 ? 75.677 29.929 42.536 1.00 52.47 324 LEU A C 1
ATOM 2499 O O . LEU A 1 324 ? 75.744 28.953 41.787 1.00 55.14 324 LEU A O 1
ATOM 2504 N N . LYS A 1 325 ? 76.595 30.892 42.542 1.00 55.10 325 LYS A N 1
ATOM 2505 C CA . LYS A 1 325 ? 77.761 30.838 41.658 1.00 58.48 325 LYS A CA 1
ATOM 2506 C C . LYS A 1 325 ? 78.668 29.685 42.054 1.00 57.61 325 LYS A C 1
ATOM 2507 O O . LYS A 1 325 ? 79.144 28.931 41.204 1.00 59.63 325 LYS A O 1
ATOM 2513 N N . GLY A 1 326 ? 78.906 29.561 43.355 1.00 58.68 326 GLY A N 1
ATOM 2514 C CA . GLY A 1 326 ? 79.749 28.497 43.858 1.00 54.76 326 GLY A CA 1
ATOM 2515 C C . GLY A 1 326 ? 79.211 27.136 43.472 1.00 55.54 326 GLY A C 1
ATOM 2516 O O . GLY A 1 326 ? 79.866 26.388 42.751 1.00 67.06 326 GLY A O 1
ATOM 2517 N N . MET A 1 327 ? 78.018 26.809 43.950 1.00 49.47 327 MET A N 1
ATOM 2518 C CA . MET A 1 327 ? 77.411 25.526 43.640 1.00 40.36 327 MET A CA 1
ATOM 2519 C C . MET A 1 327 ? 77.478 25.274 42.140 1.00 44.96 327 MET A C 1
ATOM 2520 O O . MET A 1 327 ? 77.711 24.159 41.708 1.00 40.33 327 MET A O 1
ATOM 2525 N N . LEU A 1 328 ? 77.287 26.318 41.343 1.00 50.15 328 LEU A N 1
ATOM 2526 C CA . LEU A 1 328 ? 77.303 26.144 39.900 1.00 50.59 328 LEU A CA 1
ATOM 2527 C C . LEU A 1 328 ? 78.672 25.853 39.302 1.00 54.58 328 LEU A C 1
ATOM 2528 O O . LEU A 1 328 ? 78.772 25.321 38.193 1.00 51.38 328 LEU A O 1
ATOM 2533 N N . SER A 1 329 ? 79.724 26.178 40.045 1.00 55.89 329 SER A N 1
ATOM 2534 C CA . SER A 1 329 ? 81.078 25.919 39.574 1.00 59.87 329 SER A CA 1
ATOM 2535 C C . SER A 1 329 ? 81.445 24.454 39.830 1.00 54.52 329 SER A C 1
ATOM 2536 O O . SER A 1 329 ? 82.284 23.899 39.123 1.00 56.94 329 SER A O 1
ATOM 2539 N N . THR A 1 330 ? 80.820 23.837 40.837 1.00 49.60 330 THR A N 1
ATOM 2540 C CA . THR A 1 330 ? 81.086 22.433 41.171 1.00 48.36 330 THR A CA 1
ATOM 2541 C C . THR A 1 330 ? 80.392 21.495 40.184 1.00 48.31 330 THR A C 1
ATOM 2542 O O . THR A 1 330 ? 80.605 20.286 40.198 1.00 46.03 330 THR A O 1
ATOM 2546 N N . HIS A 1 331 ? 79.541 22.063 39.342 1.00 44.41 331 HIS A N 1
ATOM 2547 C CA . HIS A 1 331 ? 78.880 21.283 38.309 1.00 50.36 331 HIS A CA 1
ATOM 2548 C C . HIS A 1 331 ? 79.940 21.348 37.217 1.00 54.16 331 HIS A C 1
ATOM 2549 O O . HIS A 1 331 ? 80.321 22.443 36.800 1.00 47.10 331 HIS A O 1
ATOM 2556 N N . LEU A 1 332 ? 80.414 20.195 36.755 1.00 54.13 332 LEU A N 1
ATOM 2557 C CA . LEU A 1 332 ? 81.484 20.180 35.768 1.00 56.52 332 LEU A CA 1
ATOM 2558 C C . LEU A 1 332 ? 81.149 19.672 34.369 1.00 62.56 332 LEU A C 1
ATOM 2559 O O . LEU A 1 332 ? 80.008 19.290 34.086 1.00 63.88 332 LEU A O 1
ATOM 2564 N N . THR A 1 333 ? 82.165 19.675 33.504 1.00 60.52 333 THR A N 1
ATOM 2565 C CA . THR A 1 333 ? 82.026 19.282 32.100 1.00 61.91 333 THR A CA 1
ATOM 2566 C C . THR A 1 333 ? 82.293 17.829 31.705 1.00 61.80 333 THR A C 1
ATOM 2567 O O . THR A 1 333 ? 82.059 17.454 30.551 1.00 57.19 333 THR A O 1
ATOM 2571 N N . SER A 1 334 ? 82.789 17.017 32.635 1.00 65.59 334 SER A N 1
ATOM 2572 C CA . SER A 1 334 ? 83.049 15.609 32.340 1.00 70.25 334 SER A CA 1
ATOM 2573 C C . SER A 1 334 ? 83.817 14.866 33.419 1.00 67.71 334 SER A C 1
ATOM 2574 O O . SER A 1 334 ? 84.246 15.444 34.421 1.00 64.40 334 SER A O 1
ATOM 2577 N N . MET A 1 335 ? 83.982 13.569 33.177 1.00 69.82 335 MET A N 1
ATOM 2578 C CA . MET A 1 335 ? 84.667 12.653 34.082 1.00 67.59 335 MET A CA 1
ATOM 2579 C C . MET A 1 335 ? 86.019 13.135 34.629 1.00 64.29 335 MET A C 1
ATOM 2580 O O . MET A 1 335 ? 86.199 13.204 35.851 1.00 53.65 335 MET A O 1
ATOM 2585 N N . PHE A 1 336 ? 86.967 13.465 33.751 1.00 61.73 336 PHE A N 1
ATOM 2586 C CA . PHE A 1 336 ? 88.273 13.903 34.240 1.00 65.15 336 PHE A CA 1
ATOM 2587 C C . PHE A 1 336 ? 88.240 15.130 35.164 1.00 58.66 336 PHE A C 1
ATOM 2588 O O . PHE A 1 336 ? 88.990 15.173 36.150 1.00 50.50 336 PHE A O 1
ATOM 2596 N N . GLU A 1 337 ? 87.368 16.103 34.874 1.00 53.21 337 GLU A N 1
ATOM 2597 C CA . GLU A 1 337 ? 87.265 17.306 35.712 1.00 59.11 337 GLU A CA 1
ATOM 2598 C C . GLU A 1 337 ? 86.678 16.951 37.067 1.00 61.01 337 GLU A C 1
ATOM 2599 O O . GLU A 1 337 ? 87.122 17.465 38.100 1.00 59.37 337 GLU A O 1
ATOM 2605 N N . TYR A 1 338 ? 85.671 16.079 37.057 1.00 55.02 338 TYR A N 1
ATOM 2606 C CA . TYR A 1 338 ? 85.033 15.650 38.293 1.00 54.17 338 TYR A CA 1
ATOM 2607 C C . TYR A 1 338 ? 85.993 14.826 39.133 1.00 54.52 338 TYR A C 1
ATOM 2608 O O . TYR A 1 338 ? 86.176 15.082 40.319 1.00 53.89 338 TYR A O 1
ATOM 2617 N N . LEU A 1 339 ? 86.636 13.855 38.498 1.00 64.73 339 LEU A N 1
ATOM 2618 C CA . LEU A 1 339 ? 87.531 12.942 39.201 1.00 65.18 339 LEU A CA 1
ATOM 2619 C C . LEU A 1 339 ? 89.003 13.312 39.429 1.00 64.16 339 LEU A C 1
ATOM 2620 O O . LEU A 1 339 ? 89.672 12.680 40.250 1.00 61.13 339 LEU A O 1
ATOM 2625 N N . ALA A 1 340 ? 89.514 14.324 38.739 1.00 63.64 340 ALA A N 1
ATOM 2626 C CA . ALA A 1 340 ? 90.918 14.695 38.917 1.00 73.92 340 ALA A CA 1
ATOM 2627 C C . ALA A 1 340 ? 91.160 15.616 40.119 1.00 76.17 340 ALA A C 1
ATOM 2628 O O . ALA A 1 340 ? 90.371 16.522 40.387 1.00 75.63 340 ALA A O 1
ATOM 2630 N N . PRO A 1 341 ? 92.257 15.382 40.872 1.00 80.32 341 PRO A N 1
ATOM 2631 C CA . PRO A 1 341 ? 92.593 16.207 42.044 1.00 82.41 341 PRO A CA 1
ATOM 2632 C C . PRO A 1 341 ? 92.934 17.627 41.591 1.00 87.21 341 PRO A C 1
ATOM 2633 O O . PRO A 1 341 ? 93.224 17.855 40.419 1.00 90.84 341 PRO A O 1
ATOM 2637 N N . PRO A 1 342 ? 92.900 18.602 42.510 1.00 88.62 342 PRO A N 1
ATOM 2638 C CA . PRO A 1 342 ? 93.218 19.982 42.104 1.00 91.38 342 PRO A CA 1
ATOM 2639 C C . PRO A 1 342 ? 94.653 20.424 42.445 1.00 91.50 342 PRO A C 1
ATOM 2640 O O . PRO A 1 342 ? 94.837 21.229 43.361 1.00 92.20 342 PRO A O 1
ATOM 2644 N N . ARG A 1 343 ? 95.645 19.960 41.681 1.00 89.58 343 ARG A N 1
ATOM 2645 C CA . ARG A 1 343 ? 97.040 20.277 41.979 1.00 87.69 343 ARG A CA 1
ATOM 2646 C C . ARG A 1 343 ? 98.039 19.613 41.043 1.00 87.44 343 ARG A C 1
ATOM 2647 O O . ARG A 1 343 ? 97.734 19.188 39.924 1.00 86.22 343 ARG A O 1
ATOM 2655 N N . ARG A 1 344 ? 99.241 19.487 41.606 1.00 86.67 344 ARG A N 1
ATOM 2656 C CA . ARG A 1 344 ? 100.395 18.866 40.990 1.00 86.11 344 ARG A CA 1
ATOM 2657 C C . ARG A 1 344 ? 100.926 17.817 41.988 1.00 87.28 344 ARG A C 1
ATOM 2658 O O . ARG A 1 344 ? 100.364 17.690 43.101 1.00 83.42 344 ARG A O 1
ATOM 2666 N N . ASN B 2 7 ? 50.213 46.080 21.700 1.00 82.73 7 ASN B N 1
ATOM 2667 C CA . ASN B 2 7 ? 49.193 45.512 20.772 1.00 84.63 7 ASN B CA 1
ATOM 2668 C C . ASN B 2 7 ? 48.703 44.154 21.267 1.00 80.96 7 ASN B C 1
ATOM 2669 O O . ASN B 2 7 ? 47.668 43.669 20.816 1.00 82.58 7 ASN B O 1
ATOM 2674 N N . ASN B 2 8 ? 49.444 43.540 22.187 1.00 75.77 8 ASN B N 1
ATOM 2675 C CA . ASN B 2 8 ? 49.051 42.233 22.709 1.00 74.86 8 ASN B CA 1
ATOM 2676 C C . ASN B 2 8 ? 47.765 42.363 23.523 1.00 72.61 8 ASN B C 1
ATOM 2677 O O . ASN B 2 8 ? 46.933 41.449 23.549 1.00 75.65 8 ASN B O 1
ATOM 2682 N N . ASN B 2 9 ? 47.613 43.507 24.184 1.00 69.43 9 ASN B N 1
ATOM 2683 C CA . ASN B 2 9 ? 46.418 43.793 24.969 1.00 66.62 9 ASN B CA 1
ATOM 2684 C C . ASN B 2 9 ? 45.396 44.394 24.006 1.00 58.57 9 ASN B C 1
ATOM 2685 O O . ASN B 2 9 ? 44.206 44.455 24.302 1.00 51.87 9 ASN B O 1
ATOM 2690 N N . LYS B 2 10 ? 45.881 44.841 22.852 1.00 49.10 10 LYS B N 1
ATOM 2691 C CA . LYS B 2 10 ? 45.027 45.428 21.833 1.00 51.03 10 LYS B CA 1
ATOM 2692 C C . LYS B 2 10 ? 44.708 44.462 20.708 1.00 43.77 10 LYS B C 1
ATOM 2693 O O . LYS B 2 10 ? 43.917 44.783 19.845 1.00 46.74 10 LYS B O 1
ATOM 2699 N N . ARG B 2 11 ? 45.311 43.280 20.722 1.00 40.01 11 ARG B N 1
ATOM 2700 C CA . ARG B 2 11 ? 45.081 42.292 19.668 1.00 32.21 11 ARG B CA 1
ATOM 2701 C C . ARG B 2 11 ? 43.622 42.009 19.324 1.00 33.33 11 ARG B C 1
ATOM 2702 O O . ARG B 2 11 ? 43.256 41.920 18.152 1.00 31.48 11 ARG B O 1
ATOM 2710 N N . TRP B 2 12 ? 42.777 41.848 20.333 1.00 30.73 12 TRP B N 1
ATOM 2711 C CA . TRP B 2 12 ? 41.393 41.538 20.024 1.00 31.38 12 TRP B CA 1
ATOM 2712 C C . TRP B 2 12 ? 40.405 42.689 20.051 1.00 31.84 12 TRP B C 1
ATOM 2713 O O . TRP B 2 12 ? 39.208 42.488 20.254 1.00 31.33 12 TRP B O 1
ATOM 2724 N N . TYR B 2 13 ? 40.901 43.901 19.843 1.00 34.87 13 TYR B N 1
ATOM 2725 C CA . TYR B 2 13 ? 40.020 45.056 19.771 1.00 39.44 13 TYR B CA 1
ATOM 2726 C C . TYR B 2 13 ? 40.187 45.606 18.367 1.00 41.07 13 TYR B C 1
ATOM 2727 O O . TYR B 2 13 ? 41.302 45.710 17.868 1.00 40.23 13 TYR B O 1
ATOM 2736 N N . PHE B 2 14 ? 39.067 45.941 17.732 1.00 39.48 14 PHE B N 1
ATOM 2737 C CA . PHE B 2 14 ? 39.075 46.398 16.347 1.00 40.80 14 PHE B CA 1
ATOM 2738 C C . PHE B 2 14 ? 38.378 47.731 16.067 1.00 31.73 14 PHE B C 1
ATOM 2739 O O . PHE B 2 14 ? 37.356 48.041 16.679 1.00 34.48 14 PHE B O 1
ATOM 2747 N N . THR B 2 15 ? 38.941 48.504 15.136 1.00 40.56 15 THR B N 1
ATOM 2748 C CA . THR B 2 15 ? 38.364 49.795 14.712 1.00 46.78 15 THR B CA 1
ATOM 2749 C C . THR B 2 15 ? 37.081 49.508 13.923 1.00 46.63 15 THR B C 1
ATOM 2750 O O . THR B 2 15 ? 36.887 48.395 13.431 1.00 45.54 15 THR B O 1
ATOM 2754 N N . ARG B 2 16 ? 36.215 50.509 13.787 1.00 48.74 16 ARG B N 1
ATOM 2755 C CA . ARG B 2 16 ? 34.965 50.323 13.051 1.00 50.26 16 ARG B CA 1
ATOM 2756 C C . ARG B 2 16 ? 35.272 49.895 11.621 1.00 56.22 16 ARG B C 1
ATOM 2757 O O . ARG B 2 16 ? 34.483 49.204 10.978 1.00 51.30 16 ARG B O 1
ATOM 2765 N N . GLU B 2 17 ? 36.438 50.307 11.140 1.00 60.73 17 GLU B N 1
ATOM 2766 C CA . GLU B 2 17 ? 36.876 49.996 9.791 1.00 60.69 17 GLU B CA 1
ATOM 2767 C C . GLU B 2 17 ? 37.227 48.513 9.658 1.00 63.52 17 GLU B C 1
ATOM 2768 O O . GLU B 2 17 ? 36.783 47.839 8.725 1.00 60.19 17 GLU B O 1
ATOM 2774 N N . GLN B 2 18 ? 38.023 48.006 10.594 1.00 59.09 18 GLN B N 1
ATOM 2775 C CA . GLN B 2 18 ? 38.419 46.600 10.571 1.00 51.66 18 GLN B CA 1
ATOM 2776 C C . GLN B 2 18 ? 37.209 45.690 10.754 1.00 47.38 18 GLN B C 1
ATOM 2777 O O . GLN B 2 18 ? 37.133 44.620 10.159 1.00 48.55 18 GLN B O 1
ATOM 2783 N N . LEU B 2 19 ? 36.266 46.104 11.589 1.00 46.12 19 LEU B N 1
ATOM 2784 C CA . LEU B 2 19 ? 35.072 45.307 11.789 1.00 42.64 19 LEU B CA 1
ATOM 2785 C C . LEU B 2 19 ? 34.360 45.212 10.447 1.00 51.67 19 LEU B C 1
ATOM 2786 O O . LEU B 2 19 ? 33.623 44.261 10.187 1.00 53.48 19 LEU B O 1
ATOM 2791 N N . GLU B 2 20 ? 34.584 46.215 9.601 1.00 53.30 20 GLU B N 1
ATOM 2792 C CA . GLU B 2 20 ? 33.978 46.270 8.275 1.00 53.81 20 GLU B CA 1
ATOM 2793 C C . GLU B 2 20 ? 34.681 45.294 7.352 1.00 51.75 20 GLU B C 1
ATOM 2794 O O . GLU B 2 20 ? 34.063 44.398 6.787 1.00 55.09 20 GLU B O 1
ATOM 2800 N N . ASN B 2 21 ? 35.986 45.480 7.209 1.00 48.82 21 ASN B N 1
ATOM 2801 C CA . ASN B 2 21 ? 36.803 44.629 6.362 1.00 54.39 21 ASN B CA 1
ATOM 2802 C C . ASN B 2 21 ? 37.091 43.300 7.070 1.00 54.08 21 ASN B C 1
ATOM 2803 O O . ASN B 2 21 ? 38.245 42.944 7.297 1.00 49.43 21 ASN B O 1
ATOM 2808 N N . SER B 2 22 ? 36.028 42.578 7.412 1.00 55.75 22 SER B N 1
ATOM 2809 C CA . SER B 2 22 ? 36.123 41.295 8.103 1.00 59.86 22 SER B CA 1
ATOM 2810 C C . SER B 2 22 ? 36.474 40.154 7.159 1.00 60.02 22 SER B C 1
ATOM 2811 O O . SER B 2 22 ? 36.338 40.283 5.944 1.00 67.78 22 SER B O 1
ATOM 2814 N N . PRO B 2 23 ? 36.935 39.016 7.710 1.00 58.92 23 PRO B N 1
ATOM 2815 C CA . PRO B 2 23 ? 37.287 37.869 6.867 1.00 55.74 23 PRO B CA 1
ATOM 2816 C C . PRO B 2 23 ? 36.099 37.423 6.005 1.00 56.71 23 PRO B C 1
ATOM 2817 O O . PRO B 2 23 ? 36.264 37.100 4.829 1.00 55.21 23 PRO B O 1
ATOM 2821 N N . SER B 2 24 ? 34.907 37.419 6.595 1.00 46.72 24 SER B N 1
ATOM 2822 C CA . SER B 2 24 ? 33.699 37.023 5.885 1.00 46.66 24 SER B CA 1
ATOM 2823 C C . SER B 2 24 ? 33.394 38.013 4.757 1.00 57.10 24 SER B C 1
ATOM 2824 O O . SER B 2 24 ? 32.946 37.620 3.685 1.00 62.48 24 SER B O 1
ATOM 2827 N N . ARG B 2 25 ? 33.636 39.295 5.005 1.00 53.89 25 ARG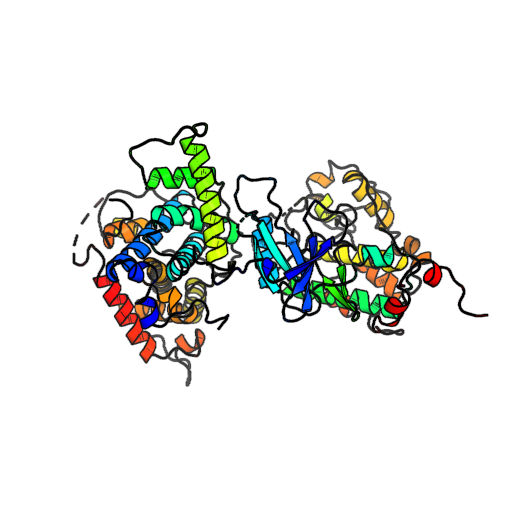 B N 1
ATOM 2828 C CA . ARG B 2 25 ? 33.390 40.328 4.007 1.00 55.58 25 ARG B CA 1
ATOM 2829 C C . ARG B 2 25 ? 34.192 40.018 2.745 1.00 63.24 25 ARG B C 1
ATOM 2830 O O . ARG B 2 25 ? 33.668 40.089 1.633 1.00 65.89 25 ARG B O 1
ATOM 2838 N N . ARG B 2 26 ? 35.462 39.668 2.925 1.00 63.15 26 ARG B N 1
ATOM 2839 C CA . ARG B 2 26 ? 36.337 39.346 1.803 1.00 60.24 26 ARG B CA 1
ATOM 2840 C C . ARG B 2 26 ? 35.807 38.157 1.012 1.00 58.12 26 ARG B C 1
ATOM 2841 O O . ARG B 2 26 ? 36.287 37.862 -0.082 1.00 64.28 26 ARG B O 1
ATOM 2849 N N . PHE B 2 27 ? 34.819 37.470 1.571 1.00 55.30 27 PHE B N 1
ATOM 2850 C CA . PHE B 2 27 ? 34.216 36.330 0.893 1.00 56.75 27 PHE B CA 1
ATOM 2851 C C . PHE B 2 27 ? 32.771 36.655 0.534 1.00 55.83 27 PHE B C 1
ATOM 2852 O O . PHE B 2 27 ? 31.882 35.806 0.598 1.00 64.40 27 PHE B O 1
ATOM 2860 N N . GLY B 2 28 ? 32.545 37.911 0.170 1.00 56.68 28 GLY B N 1
ATOM 2861 C CA . GLY B 2 28 ? 31.220 38.338 -0.222 1.00 57.82 28 GLY B CA 1
ATOM 2862 C C . GLY B 2 28 ? 30.102 38.177 0.789 1.00 59.99 28 GLY B C 1
ATOM 2863 O O . GLY B 2 28 ? 28.955 37.944 0.406 1.00 58.70 28 GLY B O 1
ATOM 2864 N N . VAL B 2 29 ? 30.413 38.278 2.076 1.00 54.59 29 VAL B N 1
ATOM 2865 C CA . VAL B 2 29 ? 29.360 38.189 3.076 1.00 52.60 29 VAL B CA 1
ATOM 2866 C C . VAL B 2 29 ? 29.046 39.632 3.423 1.00 54.38 29 VAL B C 1
ATOM 2867 O O . VAL B 2 29 ? 29.944 40.404 3.735 1.00 57.99 29 VAL B O 1
ATOM 2871 N N . ASP B 2 30 ? 27.775 40.005 3.335 1.00 62.57 30 ASP B N 1
ATOM 2872 C CA . ASP B 2 30 ? 27.382 41.367 3.645 1.00 63.19 30 ASP B CA 1
ATOM 2873 C C . ASP B 2 30 ? 27.407 41.638 5.139 1.00 60.68 30 ASP B C 1
ATOM 2874 O O . ASP B 2 30 ? 27.101 40.765 5.955 1.00 60.87 30 ASP B O 1
ATOM 2879 N N . PRO B 2 31 ? 27.788 42.865 5.511 1.00 58.77 31 PRO B N 1
ATOM 2880 C CA . PRO B 2 31 ? 27.887 43.346 6.886 1.00 56.47 31 PRO B CA 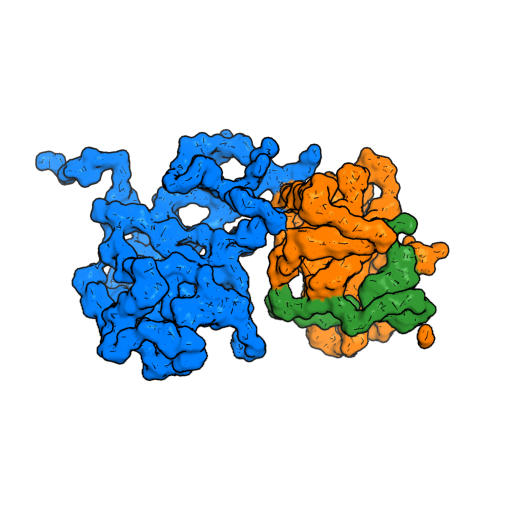1
ATOM 2881 C C . PRO B 2 31 ? 26.764 42.896 7.798 1.00 53.45 31 PRO B C 1
ATOM 2882 O O . PRO B 2 31 ? 27.010 42.213 8.792 1.00 58.06 31 PRO B O 1
ATOM 2886 N N . ASP B 2 32 ? 25.534 43.274 7.466 1.00 46.73 32 ASP B N 1
ATOM 2887 C CA . ASP B 2 32 ? 24.403 42.905 8.301 1.00 48.36 32 ASP B CA 1
ATOM 2888 C C . ASP B 2 32 ? 24.193 41.405 8.307 1.00 42.70 32 ASP B C 1
ATOM 2889 O O . ASP B 2 32 ? 23.638 40.844 9.251 1.00 43.70 32 ASP B O 1
ATOM 2894 N N . LYS B 2 33 ? 24.651 40.752 7.250 1.00 38.98 33 LYS B N 1
ATOM 2895 C CA . LYS B 2 33 ? 24.509 39.311 7.169 1.00 45.83 33 LYS B CA 1
ATOM 2896 C C . LYS B 2 33 ? 25.462 38.711 8.217 1.00 41.14 33 LYS B C 1
ATOM 2897 O O . LYS B 2 33 ? 25.081 37.831 8.998 1.00 34.07 33 LYS B O 1
ATOM 2903 N N . GLU B 2 34 ? 26.695 39.210 8.248 1.00 43.43 34 GLU B N 1
ATOM 2904 C CA . GLU B 2 34 ? 27.649 38.697 9.214 1.00 46.87 34 GLU B CA 1
ATOM 2905 C C . GLU B 2 34 ? 27.114 38.894 10.622 1.00 48.43 34 GLU B C 1
ATOM 2906 O O . GLU B 2 34 ? 27.174 37.988 11.456 1.00 53.68 34 GLU B O 1
ATOM 2912 N N . LEU B 2 35 ? 26.567 40.074 10.880 1.00 35.78 35 LEU B N 1
ATOM 2913 C CA . LEU B 2 35 ? 26.058 40.375 12.208 1.00 44.49 35 LEU B CA 1
ATOM 2914 C C . LEU B 2 35 ? 24.936 39.446 12.659 1.00 45.17 35 LEU B C 1
ATOM 2915 O O . LEU B 2 35 ? 24.834 39.130 13.846 1.00 46.28 35 LEU B O 1
ATOM 2920 N N . SER B 2 36 ? 24.093 39.007 11.729 1.00 41.92 36 SER B N 1
ATOM 2921 C CA . SER B 2 36 ? 23.026 38.078 12.092 1.00 43.68 36 SER B CA 1
ATOM 2922 C C . SER B 2 36 ? 23.660 36.728 12.398 1.00 32.32 36 SER B C 1
ATOM 2923 O O . SER B 2 36 ? 23.239 36.037 13.321 1.00 39.95 36 SER B O 1
ATOM 2926 N N . TYR B 2 37 ? 24.681 36.367 11.630 1.00 32.33 37 TYR B N 1
ATOM 2927 C CA . TYR B 2 37 ? 25.392 35.098 11.844 1.00 35.79 37 TYR B CA 1
ATOM 2928 C C . TYR B 2 37 ? 25.939 35.034 13.271 1.00 39.97 37 TYR B C 1
ATOM 2929 O O . TYR B 2 37 ? 25.839 34.002 13.946 1.00 41.48 37 TYR B O 1
ATOM 2938 N N . ARG B 2 38 ? 26.526 36.144 13.717 1.00 35.81 38 ARG B N 1
ATOM 2939 C CA . ARG B 2 38 ? 27.066 36.223 15.064 1.00 35.54 38 ARG B CA 1
ATOM 2940 C C . ARG B 2 38 ? 25.920 36.012 16.053 1.00 34.92 38 ARG B C 1
ATOM 2941 O O . ARG B 2 38 ? 26.007 35.174 16.947 1.00 42.03 38 ARG B O 1
ATOM 2949 N N . GLN B 2 39 ? 24.836 36.757 15.866 1.00 33.76 39 GLN B N 1
ATOM 2950 C CA . GLN B 2 39 ? 23.670 36.665 16.744 1.00 28.59 39 GLN B CA 1
ATOM 2951 C C . GLN B 2 39 ? 23.046 35.284 16.719 1.00 32.20 39 GLN B C 1
ATOM 2952 O O . GLN B 2 39 ? 22.493 34.843 17.720 1.00 38.08 39 GLN B O 1
ATOM 2958 N N . GLN B 2 40 ? 23.129 34.605 15.578 1.00 35.25 40 GLN B N 1
ATOM 2959 C CA . GLN B 2 40 ? 22.570 33.259 15.460 1.00 44.04 40 GLN B CA 1
ATOM 2960 C C . GLN B 2 40 ? 23.503 32.288 16.188 1.00 42.77 40 GLN B C 1
ATOM 2961 O O . GLN B 2 40 ? 23.059 31.382 16.901 1.00 36.33 40 GLN B O 1
ATOM 2967 N N . ALA B 2 41 ? 24.804 32.499 16.031 1.00 34.07 41 ALA B N 1
ATOM 2968 C CA . ALA B 2 41 ? 25.751 31.643 16.712 1.00 40.52 41 ALA B CA 1
ATOM 2969 C C . ALA B 2 41 ? 25.553 31.789 18.223 1.00 37.76 41 ALA B C 1
ATOM 2970 O O . ALA B 2 41 ? 25.537 30.797 18.952 1.00 49.09 41 ALA B O 1
ATOM 2972 N N . ALA B 2 42 ? 25.369 33.023 18.690 1.00 39.81 42 ALA B N 1
ATOM 2973 C CA . ALA B 2 42 ? 25.190 33.277 20.126 1.00 35.95 42 ALA B CA 1
ATOM 2974 C C . ALA B 2 42 ? 23.927 32.652 20.714 1.00 37.13 42 ALA B C 1
ATOM 2975 O O . ALA B 2 42 ? 23.899 32.215 21.879 1.00 32.99 42 ALA B O 1
ATOM 2977 N N . ASN B 2 43 ? 22.874 32.633 19.908 1.00 32.92 43 ASN B N 1
ATOM 2978 C CA . ASN B 2 43 ? 21.596 32.065 20.311 1.00 35.36 43 ASN B CA 1
ATOM 2979 C C . ASN B 2 43 ? 21.796 30.547 20.440 1.00 36.52 43 ASN B C 1
ATOM 2980 O O . ASN B 2 43 ? 21.390 29.927 21.436 1.00 38.12 43 ASN B O 1
ATOM 2985 N N . LEU B 2 44 ? 22.447 29.950 19.447 1.00 31.33 44 LEU B N 1
ATOM 2986 C CA . LEU B 2 44 ? 22.740 28.520 19.513 1.00 45.88 44 LEU B CA 1
ATOM 2987 C C . LEU B 2 44 ? 23.548 28.242 20.786 1.00 46.85 44 LEU B C 1
ATOM 2988 O O . LEU B 2 44 ? 23.178 27.390 21.591 1.00 51.33 44 LEU B O 1
ATOM 2993 N N . LEU B 2 45 ? 24.650 28.968 20.964 1.00 41.81 45 LEU B N 1
ATOM 2994 C CA . LEU B 2 45 ? 25.499 28.781 22.137 1.00 40.77 45 LEU B CA 1
ATOM 2995 C C . LEU B 2 45 ? 24.694 28.882 23.426 1.00 37.16 45 LEU B C 1
ATOM 2996 O O . LEU B 2 45 ? 24.926 28.139 24.369 1.00 39.74 45 LEU B O 1
ATOM 3001 N N . GLN B 2 46 ? 23.738 29.801 23.456 1.00 38.07 46 GLN B N 1
ATOM 3002 C CA . GLN B 2 46 ? 22.928 29.992 24.643 1.00 31.68 46 GLN B CA 1
ATOM 3003 C C . GLN B 2 46 ? 21.954 28.839 24.824 1.00 32.73 46 GLN B C 1
ATOM 3004 O O . GLN B 2 46 ? 21.675 28.427 25.952 1.00 37.57 46 GLN B O 1
ATOM 3010 N N . ASP B 2 47 ? 21.439 28.334 23.702 1.00 44.73 47 ASP B N 1
ATOM 3011 C CA . ASP B 2 47 ? 20.466 27.242 23.688 1.00 47.72 47 ASP B CA 1
ATOM 3012 C C . ASP B 2 47 ? 21.120 25.940 24.148 1.00 48.66 47 ASP B C 1
ATOM 3013 O O . ASP B 2 47 ? 20.656 25.317 25.100 1.00 50.99 47 ASP B O 1
ATOM 3018 N N . MET B 2 48 ? 22.192 25.528 23.474 1.00 46.52 48 MET B N 1
ATOM 3019 C CA . MET B 2 48 ? 22.892 24.311 23.874 1.00 42.91 48 MET B CA 1
ATOM 3020 C C . MET B 2 48 ? 23.380 24.500 25.304 1.00 44.72 48 MET B C 1
ATOM 3021 O O . MET B 2 48 ? 23.274 23.601 26.138 1.00 42.57 48 MET B O 1
ATOM 3026 N N . GLY B 2 49 ? 23.892 25.690 25.589 1.00 44.19 49 GLY B N 1
ATOM 3027 C CA . GLY B 2 49 ? 24.386 25.973 26.924 1.00 46.15 49 GLY B CA 1
ATOM 3028 C C . GLY B 2 49 ? 23.391 25.639 28.019 1.00 49.02 49 GLY B C 1
ATOM 3029 O O . GLY B 2 49 ? 23.730 24.950 28.980 1.00 57.06 49 GLY B O 1
ATOM 3030 N N . GLN B 2 50 ? 22.166 26.138 27.890 1.00 45.87 50 GLN B N 1
ATOM 3031 C CA . GLN B 2 50 ? 21.135 25.871 28.888 1.00 47.95 50 GLN B CA 1
ATOM 3032 C C . GLN B 2 50 ? 20.737 24.392 28.875 1.00 47.31 50 GLN B C 1
ATOM 3033 O O . GLN B 2 50 ? 20.416 23.830 29.923 1.00 41.66 50 GLN B O 1
ATOM 3039 N N . ARG B 2 51 ? 20.754 23.768 27.696 1.00 41.28 51 ARG B N 1
ATOM 3040 C CA . ARG B 2 51 ? 20.435 22.341 27.587 1.00 48.20 51 ARG B CA 1
ATOM 3041 C C . ARG B 2 51 ? 21.429 21.586 28.475 1.00 54.16 51 ARG B C 1
ATOM 3042 O O . ARG B 2 51 ? 21.044 20.762 29.309 1.00 55.83 51 ARG B O 1
ATOM 3050 N N . LEU B 2 52 ? 22.717 21.873 28.271 1.00 47.36 52 LEU B N 1
ATOM 3051 C CA . LEU B 2 52 ? 23.792 21.230 29.023 1.00 43.85 52 LEU B CA 1
ATOM 3052 C C . LEU B 2 52 ? 23.846 21.726 30.473 1.00 42.87 52 LEU B C 1
ATOM 3053 O O . LEU B 2 52 ? 24.500 21.131 31.336 1.00 40.49 52 LEU B O 1
ATOM 3058 N N . ASN B 2 53 ? 23.131 22.808 30.742 1.00 36.15 53 ASN B N 1
ATOM 3059 C CA . ASN B 2 53 ? 23.110 23.395 32.070 1.00 42.51 53 ASN B CA 1
ATOM 3060 C C . ASN B 2 53 ? 24.510 23.865 32.468 1.00 44.72 53 ASN B C 1
ATOM 3061 O O . ASN B 2 53 ? 24.903 23.755 33.633 1.00 45.45 53 ASN B O 1
ATOM 3066 N N . VAL B 2 54 ? 25.273 24.367 31.490 1.00 49.25 54 VAL B N 1
ATOM 3067 C CA . VAL B 2 54 ? 26.601 24.922 31.782 1.00 38.76 54 VAL B CA 1
ATOM 3068 C C . VAL B 2 54 ? 26.273 26.296 32.342 1.00 37.60 54 VAL B C 1
ATOM 3069 O O . VAL B 2 54 ? 25.183 26.815 32.095 1.00 44.22 54 VAL B O 1
ATOM 3073 N N . SER B 2 55 ? 27.176 26.884 33.112 1.00 43.09 55 SER B N 1
ATOM 3074 C CA . SER B 2 55 ? 26.898 28.199 33.681 1.00 40.84 55 SER B CA 1
ATOM 3075 C C . SER B 2 55 ? 26.817 29.268 32.583 1.00 42.33 55 SER B C 1
ATOM 3076 O O . SER B 2 55 ? 27.209 29.022 31.425 1.00 38.83 55 SER B O 1
ATOM 3079 N N . GLN B 2 56 ? 26.293 30.445 32.941 1.00 39.47 56 GLN B N 1
ATOM 3080 C CA . GLN B 2 56 ? 26.188 31.550 31.984 1.00 36.80 56 GLN B CA 1
ATOM 3081 C C . GLN B 2 56 ? 27.603 31.996 31.644 1.00 26.67 56 GLN B C 1
ATOM 3082 O O . GLN B 2 56 ? 27.882 32.373 30.510 1.00 36.51 56 GLN B O 1
ATOM 3088 N N . LEU B 2 57 ? 28.496 31.940 32.629 1.00 31.85 57 LEU B N 1
ATOM 3089 C CA . LEU B 2 57 ? 29.898 32.305 32.417 1.00 33.73 57 LEU B CA 1
ATOM 3090 C C . LEU B 2 57 ? 30.498 31.527 31.240 1.00 41.10 57 LEU B C 1
ATOM 3091 O O . LEU B 2 57 ? 31.290 32.078 30.474 1.00 32.53 57 LEU B O 1
ATOM 3096 N N . THR B 2 58 ? 30.104 30.257 31.104 1.00 40.62 58 THR B N 1
ATOM 3097 C CA . THR B 2 58 ? 30.569 29.369 30.029 1.00 37.35 58 THR B CA 1
ATOM 3098 C C . THR B 2 58 ? 30.041 29.817 28.668 1.00 31.68 58 THR B C 1
ATOM 3099 O O . THR B 2 58 ? 30.770 29.856 27.683 1.00 34.78 58 THR B O 1
ATOM 3103 N N . ILE B 2 59 ? 28.759 30.145 28.623 1.00 37.68 59 ILE B N 1
ATOM 3104 C CA . ILE B 2 59 ? 28.131 30.602 27.399 1.00 32.61 59 ILE B CA 1
ATOM 3105 C C . ILE B 2 59 ? 28.738 31.948 26.974 1.00 29.07 59 ILE B C 1
ATOM 3106 O O . ILE B 2 59 ? 29.051 32.147 25.795 1.00 33.72 59 ILE B O 1
ATOM 3111 N N . ASN B 2 60 ? 28.923 32.858 27.933 1.00 30.81 60 ASN B N 1
ATOM 3112 C CA . ASN B 2 60 ? 29.500 34.183 27.644 1.00 35.59 60 ASN B CA 1
ATOM 3113 C C . ASN B 2 60 ? 30.908 34.058 27.070 1.00 34.18 60 ASN B C 1
ATOM 3114 O O . ASN B 2 60 ? 31.255 34.732 26.098 1.00 36.93 60 ASN B O 1
ATOM 3119 N N . THR B 2 61 ? 31.724 33.211 27.692 1.00 34.07 61 THR B N 1
ATOM 3120 C CA . THR B 2 61 ? 33.085 32.993 27.224 1.00 26.34 61 THR B CA 1
ATOM 3121 C C . THR B 2 61 ? 33.065 32.367 25.844 1.00 28.57 61 THR B C 1
ATOM 3122 O O . THR B 2 61 ? 33.890 32.710 24.995 1.00 30.78 61 THR B O 1
ATOM 3126 N N . ALA B 2 62 ? 32.113 31.458 25.621 1.00 26.61 62 ALA B N 1
ATOM 3127 C CA . ALA B 2 62 ? 31.983 30.783 24.335 1.00 30.08 62 ALA B CA 1
ATOM 3128 C C . ALA B 2 62 ? 31.624 31.766 23.220 1.00 31.72 62 ALA B C 1
ATOM 3129 O O . ALA B 2 62 ? 32.081 31.629 22.085 1.00 34.73 62 ALA B O 1
ATOM 3131 N N . ILE B 2 63 ? 30.790 32.752 23.554 1.00 38.18 63 ILE B N 1
ATOM 3132 C CA . ILE B 2 63 ? 30.376 33.771 22.594 1.00 32.16 63 ILE B CA 1
ATOM 3133 C C . ILE B 2 63 ? 31.540 34.671 22.190 1.00 30.75 63 ILE B C 1
ATOM 3134 O O . ILE B 2 63 ? 31.652 35.054 21.020 1.00 31.88 63 ILE B O 1
ATOM 3139 N N . VAL B 2 64 ? 32.405 35.009 23.150 1.00 26.58 64 VAL B N 1
ATOM 3140 C CA . VAL B 2 64 ? 33.561 35.834 22.835 1.00 24.88 64 VAL B CA 1
ATOM 3141 C C . VAL B 2 64 ? 34.514 35.010 21.971 1.00 25.29 64 VAL B C 1
ATOM 3142 O O . VAL B 2 64 ? 35.095 35.532 21.025 1.00 24.62 64 VAL B O 1
ATOM 3146 N N . TYR B 2 65 ? 34.678 33.724 22.297 1.00 26.06 65 TYR B N 1
ATOM 3147 C CA . TYR B 2 65 ? 35.538 32.865 21.484 1.00 23.47 65 TYR B CA 1
ATOM 3148 C C . TYR B 2 65 ? 35.000 32.941 20.040 1.00 26.79 65 TYR B C 1
ATOM 3149 O O . TYR B 2 65 ? 35.762 33.087 19.081 1.00 27.19 65 TYR B O 1
ATOM 3158 N N . MET B 2 66 ? 33.675 32.864 19.910 1.00 31.27 66 MET B N 1
ATOM 3159 C CA . MET B 2 66 ? 33.002 32.937 18.611 1.00 34.32 66 MET B CA 1
ATOM 3160 C C . MET B 2 66 ? 33.270 34.270 17.896 1.00 31.71 66 MET B C 1
ATOM 3161 O O . MET B 2 66 ? 33.701 34.279 16.742 1.00 32.41 66 MET B O 1
ATOM 3166 N N . HIS B 2 67 ? 33.027 35.389 18.585 1.00 32.72 67 HIS B N 1
ATOM 3167 C CA . HIS B 2 67 ? 33.244 36.710 17.988 1.00 30.02 67 HIS B CA 1
ATOM 3168 C C . HIS B 2 67 ? 34.679 36.920 17.549 1.00 29.24 67 HIS B C 1
ATOM 3169 O O . HIS B 2 67 ? 34.916 37.520 16.510 1.00 30.87 67 HIS B O 1
ATOM 3176 N N . ARG B 2 68 ? 35.634 36.429 18.335 1.00 29.65 68 ARG B N 1
ATOM 3177 C CA . ARG B 2 68 ? 37.032 36.571 17.970 1.00 27.66 68 ARG B CA 1
ATOM 3178 C C . ARG B 2 68 ? 37.399 35.649 16.825 1.00 26.10 68 ARG B C 1
ATOM 3179 O O . ARG B 2 68 ? 38.142 36.035 15.922 1.00 28.18 68 ARG B O 1
ATOM 3187 N N . PHE B 2 69 ? 36.889 34.424 16.879 1.00 31.00 69 PHE B N 1
ATOM 3188 C CA . PHE B 2 69 ? 37.154 33.445 15.835 1.00 29.79 69 PHE B CA 1
ATOM 3189 C C . PHE B 2 69 ? 36.877 34.096 14.482 1.00 32.47 69 PHE B C 1
ATOM 3190 O O . PHE B 2 69 ? 37.707 34.066 13.574 1.00 33.98 69 PHE B O 1
ATOM 3198 N N . TYR B 2 70 ? 35.708 34.717 14.375 1.00 32.21 70 TYR B N 1
ATOM 3199 C CA . TYR B 2 70 ? 35.292 35.356 13.137 1.00 33.10 70 TYR B CA 1
ATOM 3200 C C . TYR B 2 70 ? 35.906 36.684 12.741 1.00 31.42 70 TYR B C 1
ATOM 3201 O O . TYR B 2 70 ? 35.439 37.319 11.803 1.00 36.57 70 TYR B O 1
ATOM 3210 N N . MET B 2 71 ? 36.944 37.116 13.451 1.00 34.11 71 MET B N 1
ATOM 3211 C CA . MET B 2 71 ? 37.634 38.331 13.054 1.00 31.06 71 MET B CA 1
ATOM 3212 C C . MET B 2 71 ? 38.832 37.799 12.311 1.00 29.85 71 MET B C 1
ATOM 3213 O O . MET B 2 71 ? 39.582 38.553 11.696 1.00 29.43 71 MET B O 1
ATOM 3218 N N . ILE B 2 72 ? 39.000 36.478 12.360 1.00 28.42 72 ILE B N 1
ATOM 3219 C CA . ILE B 2 72 ? 40.140 35.842 11.696 1.00 34.52 72 ILE B CA 1
ATOM 3220 C C . ILE B 2 72 ? 39.697 34.872 10.595 1.00 37.09 72 ILE B C 1
ATOM 3221 O O . ILE B 2 72 ? 40.265 34.865 9.516 1.00 35.06 72 ILE B O 1
ATOM 3226 N N . GLN B 2 73 ? 38.697 34.050 10.895 1.00 42.02 73 GLN B N 1
ATOM 3227 C CA . GLN B 2 73 ? 38.163 33.090 9.943 1.00 39.17 73 GLN B CA 1
ATOM 3228 C C . GLN B 2 73 ? 36.833 33.632 9.436 1.00 41.76 73 GLN B C 1
ATOM 3229 O O . GLN B 2 73 ? 36.195 34.463 10.091 1.00 49.06 73 GLN B O 1
ATOM 3235 N N . SER B 2 74 ? 36.411 33.129 8.281 1.00 49.54 74 SER B N 1
ATOM 3236 C CA . SER B 2 74 ? 35.174 33.552 7.622 1.00 48.71 74 SER B CA 1
ATOM 3237 C C . SER B 2 74 ? 33.981 32.620 7.843 1.00 40.63 74 SER B C 1
ATOM 3238 O O . SER B 2 74 ? 34.147 31.407 7.884 1.00 40.62 74 SER B O 1
ATOM 3241 N N . PHE B 2 75 ? 32.784 33.193 7.985 1.00 40.25 75 PHE B N 1
ATOM 3242 C CA . PHE B 2 75 ? 31.561 32.405 8.169 1.00 44.84 75 PHE B CA 1
ATOM 3243 C C . PHE B 2 75 ? 31.358 31.488 6.964 1.00 49.68 75 PHE B C 1
ATOM 3244 O O . PHE B 2 75 ? 30.597 30.522 7.017 1.00 40.68 75 PHE B O 1
ATOM 3252 N N . THR B 2 76 ? 32.036 31.824 5.871 1.00 50.24 76 THR B N 1
ATOM 3253 C CA . THR B 2 76 ? 31.982 31.046 4.649 1.00 50.97 76 THR B CA 1
ATOM 3254 C C . THR B 2 76 ? 32.588 29.681 4.918 1.00 56.07 76 THR B C 1
ATOM 3255 O O . THR B 2 76 ? 31.901 28.661 4.872 1.00 61.35 76 THR B O 1
ATOM 3259 N N . GLN B 2 77 ? 33.884 29.681 5.207 1.00 55.48 77 GLN B N 1
ATOM 3260 C CA . GLN B 2 77 ? 34.632 28.459 5.468 1.00 51.66 77 GLN B CA 1
ATOM 3261 C C . GLN B 2 77 ? 34.261 27.736 6.762 1.00 54.00 77 GLN B C 1
ATOM 3262 O O . GLN B 2 77 ? 34.508 26.543 6.899 1.00 50.27 77 GLN B O 1
ATOM 3268 N N . PHE B 2 78 ? 33.669 28.452 7.710 1.00 57.31 78 PHE B N 1
ATOM 3269 C CA . PHE B 2 78 ? 33.308 27.850 8.986 1.00 52.58 78 PHE B CA 1
ATOM 3270 C C . PHE B 2 78 ? 31.908 28.246 9.426 1.00 53.87 78 PHE B C 1
ATOM 3271 O O . PHE B 2 78 ? 31.716 29.270 10.077 1.00 55.44 78 PHE B O 1
ATOM 3279 N N . PRO B 2 79 ? 30.908 27.428 9.089 1.00 59.38 79 PRO B N 1
ATOM 3280 C CA . PRO B 2 79 ? 29.525 27.723 9.467 1.00 55.72 79 PRO B CA 1
ATOM 3281 C C . PRO B 2 79 ? 29.358 27.920 10.972 1.00 54.53 79 PRO B C 1
ATOM 3282 O O . PRO B 2 79 ? 29.826 27.105 11.779 1.00 52.70 79 PRO B O 1
ATOM 3286 N N . GLY B 2 80 ? 28.686 29.002 11.346 1.00 49.36 80 GLY B N 1
ATOM 3287 C CA . GLY B 2 80 ? 28.458 29.266 12.754 1.00 46.19 80 GLY B CA 1
ATOM 3288 C C . GLY B 2 80 ? 27.888 28.065 13.491 1.00 52.30 80 GLY B C 1
ATOM 3289 O O . GLY B 2 80 ? 28.184 27.853 14.670 1.00 52.17 80 GLY B O 1
ATOM 3290 N N . ASN B 2 81 ? 27.079 27.261 12.808 1.00 51.25 81 ASN B N 1
ATOM 3291 C CA . ASN B 2 81 ? 26.479 26.093 13.447 1.00 53.36 81 ASN B CA 1
ATOM 3292 C C . ASN B 2 81 ? 27.453 24.946 13.703 1.00 50.27 81 ASN B C 1
ATOM 3293 O O . ASN B 2 81 ? 27.132 23.999 14.418 1.00 50.77 81 ASN B O 1
ATOM 3298 N N . SER B 2 82 ? 28.642 25.024 13.119 1.00 58.41 82 SER B N 1
ATOM 3299 C CA . SER B 2 82 ? 29.644 23.986 13.339 1.00 62.92 82 SER B CA 1
ATOM 3300 C C . SER B 2 82 ? 30.509 24.457 14.493 1.00 59.86 82 SER B C 1
ATOM 3301 O O . SER B 2 82 ? 30.677 23.764 15.497 1.00 64.21 82 SER B O 1
ATOM 3304 N N . VAL B 2 83 ? 31.037 25.662 14.333 1.00 51.98 83 VAL B N 1
ATOM 3305 C CA . VAL B 2 83 ? 31.908 26.281 15.313 1.00 43.78 83 VAL B CA 1
ATOM 3306 C C . VAL B 2 83 ? 31.304 26.387 16.713 1.00 46.59 83 VAL B C 1
ATOM 3307 O O . VAL B 2 83 ? 31.987 26.188 17.715 1.00 42.45 83 VAL B O 1
ATOM 3311 N N . ALA B 2 84 ? 30.022 26.700 16.780 1.00 47.14 84 ALA B N 1
ATOM 3312 C CA . ALA B 2 84 ? 29.367 26.860 18.063 1.00 41.30 84 ALA B CA 1
ATOM 3313 C C . ALA B 2 84 ? 29.561 25.660 18.997 1.00 41.60 84 ALA B C 1
ATOM 3314 O O . ALA B 2 84 ? 30.030 25.814 20.134 1.00 38.04 84 ALA B O 1
ATOM 3316 N N . PRO B 2 85 ? 29.184 24.450 18.547 1.00 47.62 85 PRO B N 1
ATOM 3317 C CA . PRO B 2 85 ? 29.347 23.266 19.399 1.00 47.99 85 PRO B CA 1
ATOM 3318 C C . PRO B 2 85 ? 30.760 23.179 19.972 1.00 39.28 85 PRO B C 1
ATOM 3319 O O . PRO B 2 85 ? 30.954 22.990 21.176 1.00 40.82 85 PRO B O 1
ATOM 3323 N N . ALA B 2 86 ? 31.736 23.328 19.088 1.00 36.73 86 ALA B N 1
ATOM 3324 C CA . ALA B 2 86 ? 33.133 23.269 19.469 1.00 43.62 86 ALA B CA 1
ATOM 3325 C C . ALA B 2 86 ? 33.532 24.364 20.471 1.00 37.98 86 ALA B C 1
ATOM 3326 O O . ALA B 2 86 ? 34.162 24.080 21.488 1.00 34.01 86 ALA B O 1
ATOM 3328 N N . ALA B 2 87 ? 33.163 25.608 20.201 1.00 45.17 87 ALA B N 1
ATOM 3329 C CA . ALA B 2 87 ? 33.527 26.700 21.107 1.00 33.46 87 ALA B CA 1
ATOM 3330 C C . ALA B 2 87 ? 32.968 26.437 22.489 1.00 36.31 87 ALA B C 1
ATOM 3331 O O . ALA B 2 87 ? 33.646 26.642 23.514 1.00 31.53 87 ALA B O 1
ATOM 3333 N N . LEU B 2 88 ? 31.723 25.975 22.518 1.00 31.80 88 LEU B N 1
ATOM 3334 C CA . LEU B 2 88 ? 31.060 25.693 23.781 1.00 30.51 88 LEU B CA 1
ATOM 3335 C C . LEU B 2 88 ? 31.738 24.515 24.514 1.00 30.41 88 LEU B C 1
ATOM 3336 O O . LEU B 2 88 ? 31.880 24.532 25.741 1.00 33.22 88 LEU B O 1
ATOM 3341 N N . PHE B 2 89 ? 32.165 23.501 23.761 1.00 38.57 89 PHE B N 1
ATOM 3342 C CA . PHE B 2 89 ? 32.845 22.358 24.369 1.00 39.03 89 PHE B CA 1
ATOM 3343 C C . PHE B 2 89 ? 34.107 22.893 25.043 1.00 36.99 89 PHE B C 1
ATOM 3344 O O . PHE B 2 89 ? 34.363 22.649 26.217 1.00 29.73 89 PHE B O 1
ATOM 3352 N N . LEU B 2 90 ? 34.894 23.635 24.279 1.00 33.01 90 LEU B N 1
ATOM 3353 C CA . LEU B 2 90 ? 36.112 24.231 24.803 1.00 28.23 90 LEU B CA 1
ATOM 3354 C C . LEU B 2 90 ? 35.868 25.133 26.018 1.00 34.17 90 LEU B C 1
ATOM 3355 O O . LEU B 2 90 ? 36.609 25.070 27.014 1.00 30.05 90 LEU B O 1
ATOM 3360 N N . ALA B 2 91 ? 34.830 25.968 25.934 1.00 30.01 91 ALA B N 1
ATOM 3361 C CA . ALA B 2 91 ? 34.517 26.923 26.994 1.00 30.23 91 ALA B CA 1
ATOM 3362 C C . ALA B 2 91 ? 34.115 26.264 28.297 1.00 28.37 91 ALA B C 1
ATOM 3363 O O . ALA B 2 91 ? 34.490 26.735 29.390 1.00 31.12 91 ALA B O 1
ATOM 3365 N N . ALA B 2 92 ? 33.357 25.178 28.183 1.00 34.65 92 ALA B N 1
ATOM 3366 C CA . ALA B 2 92 ? 32.905 24.449 29.366 1.00 36.44 92 ALA B CA 1
ATOM 3367 C C . ALA B 2 92 ? 34.141 23.919 30.090 1.00 33.55 92 ALA B C 1
ATOM 3368 O O . ALA B 2 92 ? 34.213 23.953 31.323 1.00 32.70 92 ALA B O 1
ATOM 3370 N N . LYS B 2 93 ? 35.119 23.449 29.316 1.00 33.58 93 LYS B N 1
ATOM 3371 C CA . LYS B 2 93 ? 36.379 22.977 29.888 1.00 28.87 93 LYS B CA 1
ATOM 3372 C C . LYS B 2 93 ? 37.075 24.150 30.560 1.00 36.63 93 LYS B C 1
ATOM 3373 O O . LYS B 2 93 ? 37.416 24.083 31.736 1.00 31.88 93 LYS B O 1
ATOM 3379 N N . VAL B 2 94 ? 37.278 25.231 29.803 1.00 35.25 94 VAL B N 1
ATOM 3380 C CA . VAL B 2 94 ? 37.965 26.420 30.310 1.00 28.98 94 VAL B CA 1
ATOM 3381 C C . VAL B 2 94 ? 37.338 27.030 31.554 1.00 28.97 94 VAL B C 1
ATOM 3382 O O . VAL B 2 94 ? 38.044 27.428 32.481 1.00 34.64 94 VAL B O 1
ATOM 3386 N N . GLU B 2 95 ? 36.015 27.133 31.580 1.00 43.56 95 GLU B N 1
ATOM 3387 C CA . GLU B 2 95 ? 35.372 27.693 32.753 1.00 30.75 95 GLU B CA 1
ATOM 3388 C C . GLU B 2 95 ? 35.078 26.633 33.839 1.00 40.24 95 GLU B C 1
ATOM 3389 O O . GLU B 2 95 ? 34.208 26.811 34.696 1.00 34.32 95 GLU B O 1
ATOM 3395 N N . GLU B 2 96 ? 35.826 25.532 33.794 1.00 39.63 96 GLU B N 1
ATOM 3396 C CA . GLU B 2 96 ? 35.730 24.478 34.800 1.00 38.16 96 GLU B CA 1
ATOM 3397 C C . GLU B 2 96 ? 34.350 23.855 35.059 1.00 39.50 96 GLU B C 1
ATOM 3398 O O . GLU B 2 96 ? 33.923 23.737 36.204 1.00 36.37 96 GLU B O 1
ATOM 3404 N N . GLN B 2 97 ? 33.670 23.470 33.986 1.00 39.95 97 GLN B N 1
ATOM 3405 C CA . GLN B 2 97 ? 32.368 22.822 34.053 1.00 41.07 97 GLN B CA 1
ATOM 3406 C C . GLN B 2 97 ? 32.255 22.045 32.758 1.00 40.33 97 GLN B C 1
ATOM 3407 O O . GLN B 2 97 ? 31.290 22.204 32.012 1.00 32.97 97 GLN B O 1
ATOM 3413 N N . PRO B 2 98 ? 33.266 21.201 32.472 1.00 38.60 98 PRO B N 1
ATOM 3414 C CA . PRO B 2 98 ? 33.315 20.387 31.263 1.00 37.36 98 PRO B CA 1
ATOM 3415 C C . PRO B 2 98 ? 32.150 19.454 31.126 1.00 39.00 98 PRO B C 1
ATOM 3416 O O . PRO B 2 98 ? 31.606 18.960 32.108 1.00 36.24 98 PRO B O 1
ATOM 3420 N N . LYS B 2 99 ? 31.769 19.236 29.881 1.00 40.29 99 LYS B N 1
ATOM 3421 C CA . LYS B 2 99 ? 30.674 18.356 29.545 1.00 42.48 99 LYS B CA 1
ATOM 3422 C C . LYS B 2 99 ? 31.338 17.373 28.615 1.00 44.24 99 LYS B C 1
ATOM 3423 O O . LYS B 2 99 ? 32.205 17.761 27.839 1.00 44.81 99 LYS B O 1
ATOM 3429 N N . LYS B 2 100 ? 30.954 16.105 28.695 1.00 46.15 100 LYS B N 1
ATOM 3430 C CA . LYS B 2 100 ? 31.555 15.114 27.826 1.00 36.57 100 LYS B CA 1
ATOM 3431 C C . LYS B 2 100 ? 31.281 15.490 26.383 1.00 40.61 100 LYS B C 1
ATOM 3432 O O . LYS B 2 100 ? 30.304 16.169 26.082 1.00 40.72 100 LYS B O 1
ATOM 3438 N N . LEU B 2 101 ? 32.165 15.047 25.498 1.00 38.25 101 LEU B N 1
ATOM 3439 C CA . LEU B 2 101 ? 32.061 15.334 24.086 1.00 38.68 101 LEU B CA 1
ATOM 3440 C C . LEU B 2 101 ? 30.796 14.781 23.460 1.00 52.33 101 LEU B C 1
ATOM 3441 O O . LEU B 2 101 ? 30.255 15.366 22.519 1.00 52.27 101 LEU B O 1
ATOM 3446 N N . GLU B 2 102 ? 30.324 13.651 23.978 1.00 57.42 102 GLU B N 1
ATOM 3447 C CA . GLU B 2 102 ? 29.120 13.027 23.444 1.00 59.52 102 GLU B CA 1
ATOM 3448 C C . GLU B 2 102 ? 27.888 13.806 23.857 1.00 50.81 102 GLU B C 1
ATOM 3449 O O . GLU B 2 102 ? 26.954 13.954 23.080 1.00 43.59 102 GLU B O 1
ATOM 3455 N N . HIS B 2 103 ? 27.903 14.306 25.086 1.00 52.84 103 HIS B N 1
ATOM 3456 C CA . HIS B 2 103 ? 26.799 15.088 25.619 1.00 50.98 103 HIS B CA 1
ATOM 3457 C C . HIS B 2 103 ? 26.562 16.293 24.704 1.00 57.06 103 HIS B C 1
ATOM 3458 O O . HIS B 2 103 ? 25.441 16.536 24.246 1.00 60.72 103 HIS B O 1
ATOM 3465 N N . VAL B 2 104 ? 27.637 17.030 24.429 1.00 53.35 104 VAL B N 1
ATOM 3466 C CA . VAL B 2 104 ? 27.589 18.216 23.577 1.00 46.66 104 VAL B CA 1
ATOM 3467 C C . VAL B 2 104 ? 27.121 17.895 22.161 1.00 47.36 104 VAL B C 1
ATOM 3468 O O . VAL B 2 104 ? 26.356 18.659 21.566 1.00 38.55 104 VAL B O 1
ATOM 3472 N N . ILE B 2 105 ? 27.586 16.771 21.628 1.00 44.87 105 ILE B N 1
ATOM 3473 C CA . ILE B 2 105 ? 27.225 16.357 20.280 1.00 46.83 105 ILE B CA 1
ATOM 3474 C C . ILE B 2 105 ? 25.749 15.997 20.190 1.00 55.09 105 ILE B C 1
ATOM 3475 O O . ILE B 2 105 ? 25.105 16.174 19.141 1.00 48.40 105 ILE B O 1
ATOM 3480 N N . LYS B 2 106 ? 25.220 15.480 21.293 1.00 46.77 106 LYS B N 1
ATOM 3481 C CA . LYS B 2 106 ? 23.819 15.110 21.344 1.00 56.00 106 LYS B CA 1
ATOM 3482 C C . LYS B 2 106 ? 22.999 16.400 21.323 1.00 51.96 106 LYS B C 1
ATOM 3483 O O . LYS B 2 106 ? 22.201 16.629 20.406 1.00 55.60 106 LYS B O 1
ATOM 3489 N N . VAL B 2 107 ? 23.216 17.239 22.335 1.00 49.15 107 VAL B N 1
ATOM 3490 C CA . VAL B 2 107 ? 22.521 18.515 22.457 1.00 48.24 107 VAL B CA 1
ATOM 3491 C C . VAL B 2 107 ? 22.573 19.294 21.143 1.00 43.71 107 VAL B C 1
ATOM 3492 O O . VAL B 2 107 ? 21.566 19.820 20.680 1.00 49.32 107 VAL B O 1
ATOM 3496 N N . ALA B 2 108 ? 23.744 19.347 20.533 1.00 44.48 108 ALA B N 1
ATOM 3497 C CA . ALA B 2 108 ? 23.902 20.048 19.271 1.00 51.80 108 ALA B CA 1
ATOM 3498 C C . ALA B 2 108 ? 22.982 19.466 18.194 1.00 54.14 108 ALA B C 1
ATOM 3499 O O . ALA B 2 108 ? 22.343 20.208 17.449 1.00 52.38 108 ALA B O 1
ATOM 3501 N N . HIS B 2 109 ? 22.917 18.138 18.112 1.00 64.13 109 HIS B N 1
ATOM 3502 C CA . HIS B 2 109 ? 22.073 17.482 17.115 1.00 58.85 109 HIS B CA 1
ATOM 3503 C C . HIS B 2 109 ? 20.597 17.752 17.392 1.00 54.93 109 HIS B C 1
ATOM 3504 O O . HIS B 2 109 ? 19.816 17.991 16.475 1.00 53.71 109 HIS B O 1
ATOM 3511 N N . THR B 2 110 ? 20.218 17.712 18.662 1.00 54.73 110 THR B N 1
ATOM 3512 C CA . THR B 2 110 ? 18.843 17.975 19.038 1.00 54.72 110 THR B CA 1
ATOM 3513 C C . THR B 2 110 ? 18.451 19.380 18.575 1.00 60.34 110 THR B C 1
ATOM 3514 O O . THR B 2 110 ? 17.350 19.591 18.062 1.00 55.20 110 THR B O 1
ATOM 3518 N N . CYS B 2 111 ? 19.359 20.338 18.755 1.00 58.63 111 CYS B N 1
ATOM 3519 C CA . CYS B 2 111 ? 19.099 21.719 18.349 1.00 52.24 111 CYS B CA 1
ATOM 3520 C C . CYS B 2 111 ? 19.083 21.906 16.834 1.00 48.69 111 CYS B C 1
ATOM 3521 O O . CYS B 2 111 ? 18.147 22.479 16.296 1.00 56.06 111 CYS B O 1
ATOM 3524 N N . LEU B 2 112 ? 20.103 21.413 16.141 1.00 50.98 112 LEU B N 1
ATOM 3525 C CA . LEU B 2 112 ? 20.173 21.574 14.690 1.00 57.07 112 LEU B CA 1
ATOM 3526 C C . LEU B 2 112 ? 19.369 20.563 13.880 1.00 61.94 112 LEU B C 1
ATOM 3527 O O . LEU B 2 112 ? 19.218 20.723 12.669 1.00 55.23 112 LEU B O 1
ATOM 3532 N N . HIS B 2 113 ? 18.869 19.520 14.538 1.00 65.14 113 HIS B N 1
ATOM 3533 C CA . HIS B 2 113 ? 18.096 18.488 13.848 1.00 65.68 113 HIS B CA 1
ATOM 3534 C C . HIS B 2 113 ? 17.051 17.902 14.784 1.00 65.05 113 HIS B C 1
ATOM 3535 O O . HIS B 2 113 ? 17.133 16.738 15.167 1.00 58.38 113 HIS B O 1
ATOM 3542 N N . PRO B 2 114 ? 16.050 18.708 15.168 1.00 69.66 114 PRO B N 1
ATOM 3543 C CA . PRO B 2 114 ? 14.999 18.233 16.071 1.00 72.13 114 PRO B CA 1
ATOM 3544 C C . PRO B 2 114 ? 14.228 17.062 15.464 1.00 75.87 114 PRO B C 1
ATOM 3545 O O . PRO B 2 114 ? 13.747 16.181 16.181 1.00 74.56 114 PRO B O 1
ATOM 3549 N N . GLN B 2 115 ? 14.123 17.057 14.138 1.00 74.49 115 GLN B N 1
ATOM 3550 C CA . GLN B 2 115 ? 13.401 16.004 13.434 1.00 80.32 115 GLN B CA 1
ATOM 3551 C C . GLN B 2 115 ? 14.170 14.682 13.419 1.00 82.16 115 GLN B C 1
ATOM 3552 O O . GLN B 2 115 ? 13.771 13.717 14.072 1.00 83.00 115 GLN B O 1
ATOM 3558 N N . GLU B 2 116 ? 15.269 14.641 12.672 1.00 80.46 116 GLU B N 1
ATOM 3559 C CA . GLU B 2 116 ? 16.094 13.440 12.573 1.00 79.05 116 GLU B CA 1
ATOM 3560 C C . GLU B 2 116 ? 16.424 12.874 13.943 1.00 78.41 116 GLU B C 1
ATOM 3561 O O . GLU B 2 116 ? 16.053 13.450 14.965 1.00 78.24 116 GLU B O 1
ATOM 3567 N N . SER B 2 117 ? 17.123 11.743 13.962 1.00 77.65 117 SER B N 1
ATOM 3568 C CA . SER B 2 117 ? 17.503 11.116 15.221 1.00 76.06 117 SER B CA 1
ATOM 3569 C C . SER B 2 117 ? 19.010 10.898 15.290 1.00 77.92 117 SER B C 1
ATOM 3570 O O . SER B 2 117 ? 19.680 10.788 14.258 1.00 78.48 117 SER B O 1
ATOM 3573 N N . LEU B 2 118 ? 19.536 10.833 16.511 1.00 76.85 118 LEU B N 1
ATOM 3574 C CA . LEU B 2 118 ? 20.967 10.653 16.723 1.00 77.51 118 LEU B CA 1
ATOM 3575 C C . LEU B 2 118 ? 21.541 9.517 15.902 1.00 77.30 118 LEU B C 1
ATOM 3576 O O . LEU B 2 118 ? 21.022 8.401 15.926 1.00 72.97 118 LEU B O 1
ATOM 3581 N N . PRO B 2 119 ? 22.613 9.793 15.144 1.00 79.01 119 PRO B N 1
ATOM 3582 C CA . PRO B 2 119 ? 23.230 8.741 14.333 1.00 82.45 119 PRO B CA 1
ATOM 3583 C C . PRO B 2 119 ? 23.792 7.715 15.310 1.00 84.35 119 PRO B C 1
ATOM 3584 O O . PRO B 2 119 ? 24.175 8.073 16.428 1.00 81.02 119 PRO B O 1
ATOM 3588 N N . ASP B 2 120 ? 23.833 6.448 14.911 1.00 83.76 120 ASP B N 1
ATOM 3589 C CA . ASP B 2 120 ? 24.349 5.423 15.808 1.00 81.61 120 ASP B CA 1
ATOM 3590 C C . ASP B 2 120 ? 25.727 5.834 16.320 1.00 74.90 120 ASP B C 1
ATOM 3591 O O . ASP B 2 120 ? 26.618 6.148 15.529 1.00 70.24 120 ASP B O 1
ATOM 3596 N N . THR B 2 121 ? 25.888 5.846 17.644 1.00 65.75 121 THR B N 1
ATOM 3597 C CA . THR B 2 121 ? 27.156 6.226 18.259 1.00 65.21 121 THR B CA 1
ATOM 3598 C C . THR B 2 121 ? 28.247 5.254 17.855 1.00 60.49 121 THR B C 1
ATOM 3599 O O . THR B 2 121 ? 29.367 5.308 18.365 1.00 57.83 121 THR B O 1
ATOM 3603 N N . ARG B 2 122 ? 27.899 4.366 16.932 1.00 65.78 122 ARG B N 1
ATOM 3604 C CA . ARG B 2 122 ? 28.811 3.355 16.424 1.00 63.25 122 ARG B CA 1
ATOM 3605 C C . ARG B 2 122 ? 28.984 3.559 14.928 1.00 62.83 122 ARG B C 1
ATOM 3606 O O . ARG B 2 122 ? 29.948 3.086 14.336 1.00 70.34 122 ARG B O 1
ATOM 3614 N N . SER B 2 123 ? 28.041 4.269 14.320 1.00 61.69 123 SER B N 1
ATOM 3615 C CA . SER B 2 123 ? 28.091 4.521 12.886 1.00 71.30 123 SER B CA 1
ATOM 3616 C C . SER B 2 123 ? 29.334 5.290 12.493 1.00 73.59 123 SER B C 1
ATOM 3617 O O . SER B 2 123 ? 29.955 5.952 13.322 1.00 75.00 123 SER B O 1
ATOM 3620 N N . GLU B 2 124 ? 29.697 5.192 11.221 1.00 77.40 124 GLU B N 1
ATOM 3621 C CA . GLU B 2 124 ? 30.851 5.912 10.716 1.00 82.57 124 GLU B CA 1
ATOM 3622 C C . GLU B 2 124 ? 30.545 7.385 10.916 1.00 84.56 124 GLU B C 1
ATOM 3623 O O . GLU B 2 124 ? 31.263 8.090 11.625 1.00 84.57 124 GLU B O 1
ATOM 3629 N N . ALA B 2 125 ? 29.457 7.827 10.291 1.00 87.35 125 ALA B N 1
ATOM 3630 C CA . ALA B 2 125 ? 29.004 9.211 10.359 1.00 85.45 125 ALA B CA 1
ATOM 3631 C C . ALA B 2 125 ? 29.163 9.818 11.748 1.00 83.25 125 ALA B C 1
ATOM 3632 O O . ALA B 2 125 ? 29.629 10.950 11.883 1.00 86.93 125 ALA B O 1
ATOM 3634 N N . TYR B 2 126 ? 28.775 9.079 12.781 1.00 74.43 126 TYR B N 1
ATOM 3635 C CA . TYR B 2 126 ? 28.907 9.605 14.129 1.00 71.20 126 TYR B CA 1
ATOM 3636 C C . TYR B 2 126 ? 30.372 9.832 14.434 1.00 71.82 126 TYR B C 1
ATOM 3637 O O . TYR B 2 126 ? 30.832 10.970 14.477 1.00 80.18 126 TYR B O 1
ATOM 3646 N N . LEU B 2 127 ? 31.101 8.742 14.653 1.00 70.37 127 LEU B N 1
ATOM 3647 C CA . LEU B 2 127 ? 32.525 8.822 14.950 1.00 63.81 127 LEU B CA 1
ATOM 3648 C C . LEU B 2 127 ? 33.170 9.930 14.135 1.00 60.82 127 LEU B C 1
ATOM 3649 O O . LEU B 2 127 ? 34.088 10.600 14.600 1.00 61.81 127 LEU B O 1
ATOM 3654 N N . GLN B 2 128 ? 32.673 10.116 12.917 1.00 56.66 128 GLN B N 1
ATOM 3655 C CA . GLN B 2 128 ? 33.177 11.142 12.018 1.00 58.65 128 GLN B CA 1
ATOM 3656 C C . GLN B 2 128 ? 33.048 12.524 12.637 1.00 59.14 128 GLN B C 1
ATOM 3657 O O . GLN B 2 128 ? 34.039 13.234 12.806 1.00 59.74 128 GLN B O 1
ATOM 3663 N N . GLN B 2 129 ? 31.823 12.907 12.970 1.00 57.88 129 GLN B N 1
ATOM 3664 C CA . GLN B 2 129 ? 31.607 14.211 13.560 1.00 65.79 129 GLN B CA 1
ATOM 3665 C C . GLN B 2 129 ? 32.357 14.364 14.879 1.00 66.88 129 GLN B C 1
ATOM 3666 O O . GLN B 2 129 ? 32.962 15.406 15.124 1.00 72.68 129 GLN B O 1
ATOM 3672 N N . VAL B 2 130 ? 32.339 13.332 15.721 1.00 67.89 130 VAL B N 1
ATOM 3673 C CA . VAL B 2 130 ? 33.051 13.401 16.996 1.00 65.56 130 VAL B CA 1
ATOM 3674 C C . VAL B 2 130 ? 34.473 13.849 16.715 1.00 68.63 130 VAL B C 1
ATOM 3675 O O . VAL B 2 130 ? 35.108 14.499 17.542 1.00 71.38 130 VAL B O 1
ATOM 3679 N N . GLN B 2 131 ? 34.966 13.491 15.535 1.00 71.95 131 GLN B N 1
ATOM 3680 C CA . GLN B 2 131 ? 36.308 13.870 15.121 1.00 70.78 131 GLN B CA 1
ATOM 3681 C C . GLN B 2 131 ? 36.319 15.319 14.672 1.00 66.39 131 GLN B C 1
ATOM 3682 O O . GLN B 2 131 ? 37.181 16.097 15.078 1.00 77.10 131 GLN B O 1
ATOM 3688 N N . ASP B 2 132 ? 35.361 15.669 13.823 1.00 59.12 132 ASP B N 1
ATOM 3689 C CA . ASP B 2 132 ? 35.268 17.025 13.303 1.00 61.34 132 ASP B CA 1
ATOM 3690 C C . ASP B 2 132 ? 35.143 18.040 14.417 1.00 50.90 132 ASP B C 1
ATOM 3691 O O . ASP B 2 132 ? 35.627 19.158 14.292 1.00 50.60 132 ASP B O 1
ATOM 3696 N N . LEU B 2 133 ? 34.491 17.655 15.505 1.00 44.71 133 LEU B N 1
ATOM 3697 C CA . LEU B 2 133 ? 34.354 18.564 16.622 1.00 49.96 133 LEU B CA 1
ATOM 3698 C C . LEU B 2 133 ? 35.764 18.755 17.177 1.00 52.24 133 LEU B C 1
ATOM 3699 O O . LEU B 2 133 ? 36.246 19.883 17.268 1.00 50.26 133 LEU B O 1
ATOM 3704 N N . VAL B 2 134 ? 36.438 17.653 17.510 1.00 44.50 134 VAL B N 1
ATOM 3705 C CA . VAL B 2 134 ? 37.794 17.736 18.042 1.00 38.69 134 VAL B CA 1
ATOM 3706 C C . VAL B 2 134 ? 38.641 18.626 17.135 1.00 44.88 134 VAL B C 1
ATOM 3707 O O . VAL B 2 134 ? 39.330 19.525 17.610 1.00 46.64 134 VAL B O 1
ATOM 3711 N N . ILE B 2 135 ? 38.586 18.366 15.832 1.00 41.27 135 ILE B N 1
ATOM 3712 C CA . ILE B 2 135 ? 39.343 19.141 14.856 1.00 38.34 135 ILE B CA 1
ATOM 3713 C C . ILE B 2 135 ? 39.060 20.645 14.964 1.00 49.28 135 ILE B C 1
ATOM 3714 O O . ILE B 2 135 ? 39.978 21.462 15.045 1.00 45.09 135 ILE B O 1
ATOM 3719 N N . LEU B 2 136 ? 37.779 20.995 14.932 1.00 41.05 136 LEU B N 1
ATOM 3720 C CA . LEU B 2 136 ? 37.349 22.378 15.024 1.00 47.78 136 LEU B CA 1
ATOM 3721 C C . LEU B 2 136 ? 37.904 23.014 16.296 1.00 44.56 136 LEU B C 1
ATOM 3722 O O . LEU B 2 136 ? 38.406 24.138 16.277 1.00 43.46 136 LEU B O 1
ATOM 3727 N N . GLU B 2 137 ? 37.801 22.288 17.401 1.00 39.85 137 GLU B N 1
ATOM 3728 C CA . GLU B 2 137 ? 38.294 22.789 18.664 1.00 41.59 137 GLU B CA 1
ATOM 3729 C C . GLU B 2 137 ? 39.740 23.247 18.493 1.00 41.72 137 GLU B C 1
ATOM 3730 O O . GLU B 2 137 ? 40.099 24.351 18.898 1.00 39.92 137 GLU B O 1
ATOM 3736 N N . SER B 2 138 ? 40.560 22.418 17.860 1.00 38.78 138 SER B N 1
ATOM 3737 C CA . SER B 2 138 ? 41.971 22.760 17.686 1.00 48.27 138 SER B CA 1
ATOM 3738 C C . SER B 2 138 ? 42.183 24.005 16.850 1.00 39.74 138 SER B C 1
ATOM 3739 O O . SER B 2 138 ? 43.083 24.805 17.128 1.00 43.10 138 SER B O 1
ATOM 3742 N N . ILE B 2 139 ? 41.350 24.167 15.830 1.00 40.84 139 ILE B N 1
ATOM 3743 C CA . ILE B 2 139 ? 41.413 25.333 14.958 1.00 43.16 139 ILE B CA 1
ATOM 3744 C C . ILE B 2 139 ? 41.006 26.599 15.730 1.00 36.66 139 ILE B C 1
ATOM 3745 O O . ILE B 2 139 ? 41.576 27.669 15.535 1.00 44.92 139 ILE B O 1
ATOM 3750 N N . ILE B 2 140 ? 40.017 26.468 16.603 1.00 36.06 140 ILE B N 1
ATOM 3751 C CA . ILE B 2 140 ? 39.570 27.587 17.418 1.00 35.96 140 ILE B CA 1
ATOM 3752 C C . ILE B 2 140 ? 40.724 27.987 18.339 1.00 33.72 140 ILE B C 1
ATOM 3753 O O . ILE B 2 140 ? 41.089 29.153 18.402 1.00 33.21 140 ILE B O 1
ATOM 3758 N N . LEU B 2 141 ? 41.302 27.008 19.036 1.00 30.11 141 LEU B N 1
ATOM 3759 C CA . LEU B 2 141 ? 42.433 27.250 19.930 1.00 31.45 141 LEU B CA 1
ATOM 3760 C C . LEU B 2 141 ? 43.586 27.939 19.208 1.00 28.67 141 LEU B C 1
ATOM 3761 O O . LEU B 2 141 ? 44.191 28.876 19.728 1.00 28.41 141 LEU B O 1
ATOM 3766 N N . GLN B 2 142 ? 43.896 27.466 18.008 1.00 30.08 142 GLN B N 1
ATOM 3767 C CA . GLN B 2 142 ? 44.976 28.060 17.240 1.00 34.51 142 GLN B CA 1
ATOM 3768 C C . GLN B 2 142 ? 44.602 29.447 16.726 1.00 34.25 142 GLN B C 1
ATOM 3769 O O . GLN B 2 142 ? 45.434 30.356 16.692 1.00 32.28 142 GLN B O 1
ATOM 3775 N N . THR B 2 143 ? 43.345 29.609 16.339 1.00 26.41 143 THR B N 1
ATOM 3776 C CA . THR B 2 143 ? 42.884 30.897 15.827 1.00 36.10 143 THR B CA 1
ATOM 3777 C C . THR B 2 143 ? 42.941 31.946 16.934 1.00 31.37 143 THR B C 1
ATOM 3778 O O . THR B 2 143 ? 43.342 33.084 16.696 1.00 35.73 143 THR B O 1
ATOM 3782 N N . LEU B 2 144 ? 42.544 31.553 18.139 1.00 31.03 144 LEU B N 1
ATOM 3783 C CA . LEU B 2 144 ? 42.565 32.445 19.294 1.00 26.77 144 LEU B CA 1
ATOM 3784 C C . LEU B 2 144 ? 43.974 32.579 19.864 1.00 26.88 144 LEU B C 1
ATOM 3785 O O . LEU B 2 144 ? 44.173 33.217 20.899 1.00 34.27 144 LEU B O 1
ATOM 3790 N N . GLY B 2 145 ? 44.956 31.979 19.201 1.00 30.48 145 GLY B N 1
ATOM 3791 C CA . GLY B 2 145 ? 46.313 32.052 19.716 1.00 30.45 145 GLY B CA 1
ATOM 3792 C C . GLY B 2 145 ? 46.395 31.554 21.159 1.00 23.80 145 GLY B C 1
ATOM 3793 O O . GLY B 2 145 ? 47.263 31.965 21.929 1.00 29.79 145 GLY B O 1
ATOM 3794 N N . PHE B 2 146 ? 45.479 30.666 21.518 1.00 29.99 146 PHE B N 1
ATOM 3795 C CA . PHE B 2 146 ? 45.425 30.087 22.851 1.00 31.32 146 PHE B CA 1
ATOM 3796 C C . PHE B 2 146 ? 45.188 31.061 23.992 1.00 32.36 146 PHE B C 1
ATOM 3797 O O . PHE B 2 146 ? 45.604 30.812 25.128 1.00 28.72 146 PHE B O 1
ATOM 3805 N N . GLU B 2 147 ? 44.509 32.166 23.699 1.00 33.20 147 GLU B N 1
ATOM 3806 C CA . GLU B 2 147 ? 44.196 33.143 24.731 1.00 36.62 147 GLU B CA 1
ATOM 3807 C C . GLU B 2 147 ? 42.809 32.709 25.216 1.00 33.56 147 GLU B C 1
ATOM 3808 O O . GLU B 2 147 ? 41.801 32.945 24.566 1.00 35.50 147 GLU B O 1
ATOM 3814 N N . LEU B 2 148 ? 42.785 32.068 26.374 1.00 32.75 148 LEU B N 1
ATOM 3815 C CA . LEU B 2 148 ? 41.570 31.492 26.931 1.00 32.43 148 LEU B CA 1
ATOM 3816 C C . LEU B 2 148 ? 40.841 32.274 28.009 1.00 23.58 148 LEU B C 1
ATOM 3817 O O . LEU B 2 148 ? 39.640 32.139 28.147 1.00 35.32 148 LEU B O 1
ATOM 3822 N N . THR B 2 149 ? 41.566 33.064 28.787 1.00 23.50 149 THR B N 1
ATOM 3823 C CA . THR B 2 149 ? 40.958 33.829 29.873 1.00 30.24 149 THR B CA 1
ATOM 3824 C C . THR B 2 149 ? 40.188 35.048 29.358 1.00 29.79 149 THR B C 1
ATOM 3825 O O . THR B 2 149 ? 40.762 35.940 28.747 1.00 32.84 149 THR B O 1
ATOM 3829 N N . ILE B 2 150 ? 38.886 35.082 29.613 1.00 34.22 150 ILE B N 1
ATOM 3830 C CA . ILE B 2 150 ? 38.047 36.179 29.131 1.00 28.90 150 ILE B CA 1
ATOM 3831 C C . ILE B 2 150 ? 37.414 36.983 30.256 1.00 31.85 150 ILE B C 1
ATOM 3832 O O . ILE B 2 150 ? 36.973 36.424 31.258 1.00 36.99 150 ILE B O 1
ATOM 3837 N N . ASP B 2 151 ? 37.369 38.300 30.088 1.00 30.06 151 ASP B N 1
ATOM 3838 C CA . ASP B 2 151 ? 36.739 39.150 31.086 1.00 33.20 151 ASP B CA 1
ATOM 3839 C C . ASP B 2 151 ? 35.392 39.545 30.490 1.00 32.67 151 ASP B C 1
ATOM 3840 O O . ASP B 2 151 ? 35.301 39.928 29.320 1.00 36.37 151 ASP B O 1
ATOM 3845 N N . HIS B 2 152 ? 34.341 39.426 31.284 1.00 32.54 152 HIS B N 1
ATOM 3846 C CA . HIS B 2 152 ? 33.013 39.766 30.812 1.00 30.64 152 HIS B CA 1
ATOM 3847 C C . HIS B 2 152 ? 32.450 40.976 31.545 1.00 41.67 152 HIS B C 1
ATOM 3848 O O . HIS B 2 152 ? 32.766 41.211 32.714 1.00 34.11 152 HIS B O 1
ATOM 3855 N N . PRO B 2 153 ? 31.616 41.769 30.856 1.00 39.07 153 PRO B N 1
ATOM 3856 C CA . PRO B 2 153 ? 30.981 42.976 31.405 1.00 37.26 153 PRO B CA 1
ATOM 3857 C C . PRO B 2 153 ? 30.292 42.670 32.728 1.00 32.31 153 PRO B C 1
ATOM 3858 O O . PRO B 2 153 ? 30.361 43.446 33.690 1.00 32.52 153 PRO B O 1
ATOM 3862 N N . HIS B 2 154 ? 29.621 41.528 32.752 1.00 33.85 154 HIS B N 1
ATOM 3863 C CA . HIS B 2 154 ? 28.872 41.089 33.918 1.00 34.06 154 HIS B CA 1
ATOM 3864 C C . HIS B 2 154 ? 29.566 41.325 35.242 1.00 39.64 154 HIS B C 1
ATOM 3865 O O . HIS B 2 154 ? 28.939 41.756 36.210 1.00 39.68 154 HIS B O 1
ATOM 3872 N N . THR B 2 155 ? 30.865 41.061 35.273 1.00 37.95 155 THR B N 1
ATOM 3873 C CA . THR B 2 155 ? 31.643 41.232 36.487 1.00 43.72 155 THR B CA 1
ATOM 3874 C C . THR B 2 155 ? 31.677 42.675 36.981 1.00 41.00 155 THR B C 1
ATOM 3875 O O . THR B 2 155 ? 31.547 42.941 38.170 1.00 34.26 155 THR B O 1
ATOM 3879 N N . HIS B 2 156 ? 31.864 43.607 36.065 1.00 35.87 156 HIS B N 1
ATOM 3880 C CA . HIS B 2 156 ? 31.915 45.011 36.435 1.00 37.63 156 HIS B CA 1
ATOM 3881 C C . HIS B 2 156 ? 30.519 45.574 36.683 1.00 32.97 156 HIS B C 1
ATOM 3882 O O . HIS B 2 156 ? 30.353 46.507 37.468 1.00 43.65 156 HIS B O 1
ATOM 3889 N N . VAL B 2 157 ? 29.516 44.989 36.038 1.00 31.42 157 VAL B N 1
ATOM 3890 C CA . VAL B 2 157 ? 28.132 45.428 36.226 1.00 34.71 157 VAL B CA 1
ATOM 3891 C C . VAL B 2 157 ? 27.660 45.211 37.677 1.00 35.56 157 VAL B C 1
ATOM 3892 O O . VAL B 2 157 ? 27.211 46.146 38.347 1.00 33.98 157 VAL B O 1
ATOM 3896 N N . VAL B 2 158 ? 27.769 43.976 38.157 1.00 33.79 158 VAL B N 1
ATOM 3897 C CA . VAL B 2 158 ? 27.337 43.635 39.515 1.00 37.05 158 VAL B CA 1
ATOM 3898 C C . VAL B 2 158 ? 28.108 44.457 40.554 1.00 40.60 158 VAL B C 1
ATOM 3899 O O . VAL B 2 158 ? 27.524 45.032 41.467 1.00 43.06 158 VAL B O 1
ATOM 3903 N N . LYS B 2 159 ? 29.418 44.547 40.386 1.00 39.19 159 LYS B N 1
ATOM 3904 C CA . LYS B 2 159 ? 30.254 45.322 41.293 1.00 34.54 159 LYS B CA 1
ATOM 3905 C C . LYS B 2 159 ? 29.768 46.785 41.356 1.00 43.46 159 LYS B C 1
ATOM 3906 O O . LYS B 2 159 ? 29.770 47.404 42.420 1.00 46.69 159 LYS B O 1
ATOM 3912 N N . CYS B 2 160 ? 29.341 47.334 40.221 1.00 38.48 160 CYS B N 1
ATOM 3913 C CA . CYS B 2 160 ? 28.877 48.716 40.193 1.00 36.76 160 CYS B CA 1
ATOM 3914 C C . CYS B 2 160 ? 27.486 48.898 40.800 1.00 29.67 160 CYS B C 1
ATOM 3915 O O . CYS B 2 160 ? 27.247 49.840 41.555 1.00 38.63 160 CYS B O 1
ATOM 3918 N N . THR B 2 161 ? 26.571 48.001 40.464 1.00 33.39 161 THR B N 1
ATOM 3919 C CA . THR B 2 161 ? 25.217 48.103 40.968 1.00 40.88 161 THR B CA 1
ATOM 3920 C C . THR B 2 161 ? 25.199 47.936 42.487 1.00 48.60 161 THR B C 1
ATOM 3921 O O . THR B 2 161 ? 24.424 48.596 43.179 1.00 43.56 161 THR B O 1
ATOM 3925 N N . GLN B 2 162 ? 26.075 47.075 43.002 1.00 46.80 162 GLN B N 1
ATOM 3926 C CA . GLN B 2 162 ? 26.163 46.865 44.441 1.00 49.65 162 GLN B CA 1
ATOM 3927 C C . GLN B 2 162 ? 26.724 48.158 45.043 1.00 43.30 162 GLN B C 1
ATOM 3928 O O . GLN B 2 162 ? 26.257 48.634 46.073 1.00 44.18 162 GLN B O 1
ATOM 3934 N N . LEU B 2 163 ? 27.717 48.729 44.372 1.00 44.00 163 LEU B N 1
ATOM 3935 C CA . LEU B 2 163 ? 28.365 49.949 44.845 1.00 43.80 163 LEU B CA 1
ATOM 3936 C C . LEU B 2 163 ? 27.431 51.159 44.914 1.00 51.95 163 LEU B C 1
ATOM 3937 O O . LEU B 2 163 ? 27.552 51.976 45.822 1.00 58.71 163 LEU B O 1
ATOM 3942 N N . VAL B 2 164 ? 26.502 51.272 43.967 1.00 51.85 164 VAL B N 1
ATOM 3943 C CA . VAL B 2 164 ? 25.577 52.405 43.946 1.00 54.04 164 VAL B CA 1
ATOM 3944 C C . VAL B 2 164 ? 24.220 52.084 44.570 1.00 55.35 164 VAL B C 1
ATOM 3945 O O . VAL B 2 164 ? 23.309 52.913 44.558 1.00 56.96 164 VAL B O 1
ATOM 3949 N N . ARG B 2 165 ? 24.096 50.877 45.112 1.00 53.40 165 ARG B N 1
ATOM 3950 C CA . ARG B 2 165 ? 22.868 50.425 45.741 1.00 53.28 165 ARG B CA 1
ATOM 3951 C C . ARG B 2 165 ? 21.691 50.466 44.777 1.00 57.76 165 ARG B C 1
ATOM 3952 O O . ARG B 2 165 ? 20.583 50.873 45.141 1.00 55.33 165 ARG B O 1
ATOM 3960 N N . ALA B 2 166 ? 21.930 50.048 43.542 1.00 54.84 166 ALA B N 1
ATOM 3961 C CA . ALA B 2 166 ? 20.866 50.023 42.551 1.00 58.21 166 ALA B CA 1
ATOM 3962 C C . ALA B 2 166 ? 19.693 49.181 43.078 1.00 58.35 166 ALA B C 1
ATOM 3963 O O . ALA B 2 166 ? 19.851 48.386 44.003 1.00 54.00 166 ALA B O 1
ATOM 3965 N N . SER B 2 167 ? 18.510 49.367 42.502 1.00 59.83 167 SER B N 1
ATOM 3966 C CA . SER B 2 167 ? 17.365 48.580 42.926 1.00 57.16 167 SER B CA 1
ATOM 3967 C C . SER B 2 167 ? 17.617 47.175 42.397 1.00 57.92 167 SER B C 1
ATOM 3968 O O . SER B 2 167 ? 18.388 46.995 41.452 1.00 61.12 167 SER B O 1
ATOM 3971 N N . LYS B 2 168 ? 16.989 46.178 43.006 1.00 47.69 168 LYS B N 1
ATOM 3972 C CA . LYS B 2 168 ? 17.173 44.816 42.544 1.00 56.15 168 LYS B CA 1
ATOM 3973 C C . LYS B 2 168 ? 16.841 44.745 41.063 1.00 48.27 168 LYS B C 1
ATOM 3974 O O . LYS B 2 168 ? 17.504 44.063 40.293 1.00 55.54 168 LYS B O 1
ATOM 3980 N N . ASP B 2 169 ? 15.812 45.480 40.671 1.00 52.96 169 ASP B N 1
ATOM 3981 C CA . ASP B 2 169 ? 15.360 45.496 39.290 1.00 51.43 169 ASP B CA 1
ATOM 3982 C C . ASP B 2 169 ? 16.348 46.142 38.315 1.00 44.43 169 ASP B C 1
ATOM 3983 O O . ASP B 2 169 ? 16.507 45.685 37.182 1.00 37.05 169 ASP B O 1
ATOM 3988 N N . LEU B 2 170 ? 16.991 47.223 38.737 1.00 44.73 170 LEU B N 1
ATOM 3989 C CA . LEU B 2 170 ? 17.954 47.885 37.869 1.00 42.61 170 LEU B CA 1
ATOM 3990 C C . LEU B 2 170 ? 19.190 46.995 37.777 1.00 47.50 170 LEU B C 1
ATOM 3991 O O . LEU B 2 170 ? 19.855 46.925 36.742 1.00 37.50 170 LEU B O 1
ATOM 3996 N N . ALA B 2 171 ? 19.484 46.314 38.878 1.00 51.00 171 ALA B N 1
ATOM 3997 C CA . ALA B 2 171 ? 20.627 45.423 38.939 1.00 47.17 171 ALA B CA 1
ATOM 3998 C C . ALA B 2 171 ? 20.450 44.295 37.933 1.00 45.85 171 ALA B C 1
ATOM 3999 O O . ALA B 2 171 ? 21.374 43.944 37.209 1.00 47.56 171 ALA B O 1
ATOM 4001 N N . GLN B 2 172 ? 19.247 43.739 37.892 1.00 40.71 172 GLN B N 1
ATOM 4002 C CA . GLN B 2 172 ? 18.930 42.646 36.994 1.00 40.25 172 GLN B CA 1
ATOM 4003 C C . GLN B 2 172 ? 18.879 43.095 35.530 1.00 38.16 172 GLN B C 1
ATOM 4004 O O . GLN B 2 172 ? 19.367 42.395 34.641 1.00 39.56 172 GLN B O 1
ATOM 4010 N N . THR B 2 173 ? 18.302 44.262 35.281 1.00 38.25 173 THR B N 1
ATOM 4011 C CA . THR B 2 173 ? 18.202 44.780 33.921 1.00 39.82 173 THR B CA 1
ATOM 4012 C C . THR B 2 173 ? 19.586 45.017 33.344 1.00 32.87 173 THR B C 1
ATOM 4013 O O . THR B 2 173 ? 19.851 44.694 32.177 1.00 41.96 173 THR B O 1
ATOM 4017 N N . SER B 2 174 ? 20.469 45.577 34.165 1.00 31.03 174 SER B N 1
ATOM 4018 C CA . SER B 2 174 ? 21.834 45.861 33.739 1.00 36.62 174 SER B CA 1
ATOM 4019 C C . SER B 2 174 ? 22.564 44.570 33.390 1.00 34.58 174 SER B C 1
ATOM 4020 O O . SER B 2 174 ? 23.229 44.471 32.357 1.00 33.63 174 SER B O 1
ATOM 4023 N N . TYR B 2 175 ? 22.439 43.582 34.263 1.00 33.39 175 TYR B N 1
ATOM 4024 C CA . TYR B 2 175 ? 23.072 42.288 34.039 1.00 35.33 175 TYR B CA 1
ATOM 4025 C C . TYR B 2 175 ? 22.522 41.669 32.756 1.00 26.40 175 TYR B C 1
ATOM 4026 O O . TYR B 2 175 ? 23.265 41.110 31.955 1.00 34.44 175 TYR B O 1
ATOM 4035 N N . PHE B 2 176 ? 21.209 41.774 32.577 1.00 32.67 176 PHE B N 1
ATOM 4036 C CA . PHE B 2 176 ? 20.531 41.229 31.401 1.00 41.08 176 PHE B CA 1
ATOM 4037 C C . PHE B 2 176 ? 21.028 41.892 30.112 1.00 37.47 176 PHE B C 1
ATOM 4038 O O . PHE B 2 176 ? 21.190 41.231 29.077 1.00 37.61 176 PHE B O 1
ATOM 4046 N N . MET B 2 177 ? 21.280 43.198 30.177 1.00 42.71 177 MET B N 1
ATOM 4047 C CA . MET B 2 177 ? 21.769 43.911 29.009 1.00 36.53 177 MET B CA 1
ATOM 4048 C C . MET B 2 177 ? 23.198 43.534 28.686 1.00 36.01 177 MET B C 1
ATOM 4049 O O . MET B 2 177 ? 23.576 43.564 27.516 1.00 27.48 177 MET B O 1
ATOM 4054 N N . ALA B 2 178 ? 23.991 43.187 29.707 1.00 27.35 178 ALA B N 1
ATOM 4055 C CA . ALA B 2 178 ? 25.383 42.777 29.463 1.00 32.49 178 ALA B CA 1
ATOM 4056 C C . ALA B 2 178 ? 25.355 41.526 28.581 1.00 31.97 178 ALA B C 1
ATOM 4057 O O . ALA B 2 178 ? 26.110 41.415 27.618 1.00 36.08 178 ALA B O 1
ATOM 4059 N N . THR B 2 179 ? 24.450 40.603 28.906 1.00 35.18 179 THR B N 1
ATOM 4060 C CA . THR B 2 179 ? 24.292 39.367 28.140 1.00 31.67 179 THR B CA 1
ATOM 4061 C C . THR B 2 179 ? 23.886 39.669 26.702 1.00 36.93 179 THR B C 1
ATOM 4062 O O . THR B 2 179 ? 24.447 39.105 25.756 1.00 30.37 179 THR B O 1
ATOM 4066 N N . ASN B 2 180 ? 22.914 40.568 26.545 1.00 32.01 180 ASN B N 1
ATOM 4067 C CA . ASN B 2 180 ? 22.440 40.932 25.218 1.00 34.24 180 ASN B CA 1
ATOM 4068 C C . ASN B 2 180 ? 23.529 41.624 24.427 1.00 27.34 180 ASN B C 1
ATOM 4069 O O . ASN B 2 180 ? 23.570 41.527 23.200 1.00 35.30 180 ASN B O 1
ATOM 4074 N N . SER B 2 181 ? 24.425 42.311 25.129 1.00 28.97 181 SER B N 1
ATOM 4075 C CA . SER B 2 181 ? 25.514 42.980 24.443 1.00 30.05 181 SER B CA 1
ATOM 4076 C C . SER B 2 181 ? 26.404 41.917 23.785 1.00 30.02 181 SER B C 1
ATOM 4077 O O . SER B 2 181 ? 26.915 42.128 22.684 1.00 33.99 181 SER B O 1
ATOM 4080 N N . LEU B 2 182 ? 26.587 40.767 24.444 1.00 34.67 182 LEU B N 1
ATOM 4081 C CA . LEU B 2 182 ? 27.396 39.689 23.847 1.00 33.19 182 LEU B CA 1
ATOM 4082 C C . LEU B 2 182 ? 26.641 39.052 22.681 1.00 30.66 182 LEU B C 1
ATOM 4083 O O . LEU B 2 182 ? 27.204 38.791 21.615 1.00 29.92 182 LEU B O 1
ATOM 4088 N N . HIS B 2 183 ? 25.353 38.821 22.900 1.00 25.80 183 HIS B N 1
ATOM 4089 C CA . HIS B 2 183 ? 24.479 38.213 21.897 1.00 38.62 183 HIS B CA 1
ATOM 4090 C C . HIS B 2 183 ? 24.239 39.047 20.626 1.00 37.80 183 HIS B C 1
ATOM 4091 O O . HIS B 2 183 ? 24.423 38.568 19.504 1.00 33.76 183 HIS B O 1
ATOM 4098 N N . LEU B 2 184 ? 23.852 40.307 20.810 1.00 41.00 184 LEU B N 1
ATOM 4099 C CA . LEU B 2 184 ? 23.479 41.167 19.684 1.00 39.07 184 LEU B CA 1
ATOM 4100 C C . LEU B 2 184 ? 24.490 42.125 19.073 1.00 37.31 184 LEU B C 1
ATOM 4101 O O . LEU B 2 184 ? 24.355 42.517 17.907 1.00 36.50 184 LEU B O 1
ATOM 4106 N N . THR B 2 185 ? 25.493 42.517 19.846 1.00 35.31 185 THR B N 1
ATOM 4107 C CA . THR B 2 185 ? 26.492 43.455 19.353 1.00 33.35 185 THR B CA 1
ATOM 4108 C C . THR B 2 185 ? 27.862 42.807 19.313 1.00 39.49 185 THR B C 1
ATOM 4109 O O . THR B 2 185 ? 28.042 41.675 19.766 1.00 32.22 185 THR B O 1
ATOM 4113 N N . THR B 2 186 ? 28.821 43.561 18.789 1.00 33.91 186 THR B N 1
ATOM 4114 C CA . THR B 2 186 ? 30.209 43.148 18.731 1.00 31.40 186 THR B CA 1
ATOM 4115 C C . THR B 2 186 ? 30.970 44.110 19.655 1.00 24.74 186 THR B C 1
ATOM 4116 O O . THR B 2 186 ? 32.138 44.432 19.426 1.00 28.60 186 THR B O 1
ATOM 4120 N N . PHE B 2 187 ? 30.302 44.578 20.705 1.00 28.57 187 PHE B N 1
ATOM 4121 C CA . PHE B 2 187 ? 30.973 45.488 21.626 1.00 30.23 187 PHE B CA 1
ATOM 4122 C C . PHE B 2 187 ? 32.182 44.783 22.264 1.00 30.95 187 PHE B C 1
ATOM 4123 O O . PHE B 2 187 ? 33.184 45.432 22.571 1.00 29.46 187 PHE B O 1
ATOM 4131 N N . SER B 2 188 ? 32.096 43.459 22.436 1.00 24.27 188 SER B N 1
ATOM 4132 C CA . SER B 2 188 ? 33.194 42.695 23.032 1.00 26.96 188 SER B CA 1
ATOM 4133 C C . SER B 2 188 ? 34.462 42.756 22.175 1.00 30.13 188 SER B C 1
ATOM 4134 O O . SER B 2 188 ? 35.553 42.440 22.651 1.00 26.45 188 SER B O 1
ATOM 4137 N N . LEU B 2 189 ? 34.313 43.169 20.914 1.00 27.63 189 LEU B N 1
ATOM 4138 C CA . LEU B 2 189 ? 35.444 43.285 20.006 1.00 21.65 189 LEU B CA 1
ATOM 4139 C C . LEU B 2 189 ? 35.892 44.743 19.848 1.00 32.67 189 LEU B C 1
ATOM 4140 O O . LEU B 2 189 ? 36.834 45.050 19.115 1.00 31.08 189 LEU B O 1
ATOM 4145 N N . GLN B 2 190 ? 35.226 45.649 20.540 1.00 33.97 190 GLN B N 1
ATOM 4146 C CA . GLN B 2 190 ? 35.564 47.051 20.390 1.00 30.69 190 GLN B CA 1
ATOM 4147 C C . GLN B 2 190 ? 35.892 47.761 21.687 1.00 30.68 190 GLN B C 1
ATOM 4148 O O . GLN B 2 190 ? 36.786 48.583 21.731 1.00 28.03 190 GLN B O 1
ATOM 4154 N N . TYR B 2 191 ? 35.168 47.429 22.742 1.00 30.42 191 TYR B N 1
ATOM 4155 C CA . TYR B 2 191 ? 35.367 48.080 24.017 1.00 37.32 191 TYR B CA 1
ATOM 4156 C C . TYR B 2 191 ? 35.651 47.089 25.128 1.00 33.51 191 TYR B C 1
ATOM 4157 O O . TYR B 2 191 ? 35.169 45.967 25.110 1.00 33.69 191 TYR B O 1
ATOM 4166 N N . THR B 2 192 ? 36.465 47.512 26.084 1.00 34.19 192 THR B N 1
ATOM 4167 C CA . THR B 2 192 ? 36.826 46.665 27.188 1.00 30.13 192 THR B CA 1
ATOM 4168 C C . THR B 2 192 ? 35.592 46.386 28.036 1.00 35.10 192 THR B C 1
ATOM 4169 O O . THR B 2 192 ? 34.671 47.205 28.113 1.00 28.39 192 THR B O 1
ATOM 4173 N N . PRO B 2 193 ? 35.562 45.217 28.682 1.00 33.51 193 PRO B N 1
ATOM 4174 C CA . PRO B 2 193 ? 34.447 44.809 29.532 1.00 28.49 193 PRO B CA 1
ATOM 4175 C C . PRO B 2 193 ? 33.948 45.880 30.505 1.00 32.43 193 PRO B C 1
ATOM 4176 O O . PRO B 2 193 ? 32.751 45.980 30.761 1.00 34.94 193 PRO B O 1
ATOM 4180 N N . PRO B 2 194 ? 34.860 46.681 31.082 1.00 34.25 194 PRO B N 1
ATOM 4181 C CA . PRO B 2 194 ? 34.412 47.718 32.018 1.00 34.99 194 PRO B CA 1
ATOM 4182 C C . PRO B 2 194 ? 33.558 48.776 31.321 1.00 33.80 194 PRO B C 1
ATOM 4183 O O . PRO B 2 194 ? 32.538 49.243 31.852 1.00 29.84 194 PRO B O 1
ATOM 4187 N N . VAL B 2 195 ? 33.978 49.151 30.123 1.00 34.87 195 VAL B N 1
ATOM 4188 C CA . VAL B 2 195 ? 33.245 50.149 29.363 1.00 35.17 195 VAL B CA 1
ATOM 4189 C C . VAL B 2 195 ? 31.883 49.592 28.970 1.00 31.48 195 VAL B C 1
ATOM 4190 O O . VAL B 2 195 ? 30.858 50.263 29.113 1.00 40.38 195 VAL B O 1
ATOM 4194 N N . VAL B 2 196 ? 31.867 48.353 28.497 1.00 36.90 196 VAL B N 1
ATOM 4195 C CA . VAL B 2 196 ? 30.619 47.728 28.086 1.00 32.64 196 VAL B CA 1
ATOM 4196 C C . VAL B 2 196 ? 29.693 47.654 29.286 1.00 32.82 196 VAL B C 1
ATOM 4197 O O . VAL B 2 196 ? 28.482 47.826 29.142 1.00 33.11 196 VAL B O 1
ATOM 4201 N N . ALA B 2 197 ? 30.261 47.414 30.472 1.00 32.16 197 ALA B N 1
ATOM 4202 C CA . ALA B 2 197 ? 29.457 47.325 31.686 1.00 29.54 197 ALA B CA 1
ATOM 4203 C C . ALA B 2 197 ? 28.752 48.653 31.945 1.00 29.88 197 ALA B C 1
ATOM 4204 O O . ALA B 2 197 ? 27.580 48.691 32.331 1.00 30.56 197 ALA B O 1
ATOM 4206 N N . CYS B 2 198 ? 29.487 49.738 31.743 1.00 29.22 198 CYS B N 1
ATOM 4207 C CA . CYS B 2 198 ? 28.961 51.085 31.922 1.00 32.33 198 CYS B CA 1
ATOM 4208 C C . CYS B 2 198 ? 27.821 51.371 30.938 1.00 35.44 198 CYS B C 1
ATOM 4209 O O . CYS B 2 198 ? 26.824 51.997 31.302 1.00 39.18 198 CYS B O 1
ATOM 4212 N N . VAL B 2 199 ? 27.981 50.916 29.697 1.00 30.16 199 VAL B N 1
ATOM 4213 C CA . VAL B 2 199 ? 26.972 51.113 28.675 1.00 22.73 199 VAL B CA 1
ATOM 4214 C C . VAL B 2 199 ? 25.681 50.424 29.104 1.00 33.40 199 VAL B C 1
ATOM 4215 O O . VAL B 2 199 ? 24.598 51.012 29.028 1.00 33.40 199 VAL B O 1
ATOM 4219 N N . CYS B 2 200 ? 25.809 49.186 29.572 1.00 27.26 200 CYS B N 1
ATOM 4220 C CA . CYS B 2 200 ? 24.669 48.403 30.027 1.00 34.18 200 CYS B CA 1
ATOM 4221 C C . CYS B 2 200 ? 23.969 49.015 31.238 1.00 31.20 200 CYS B C 1
ATOM 4222 O O . CYS B 2 200 ? 22.770 48.830 31.424 1.00 35.82 200 CYS B O 1
ATOM 4225 N N . ILE B 2 201 ? 24.708 49.719 32.082 1.00 31.49 201 ILE B N 1
ATOM 4226 C CA . ILE B 2 201 ? 24.075 50.349 33.242 1.00 38.13 201 ILE B CA 1
ATOM 4227 C C . ILE B 2 201 ? 23.398 51.658 32.799 1.00 33.76 201 ILE B C 1
ATOM 4228 O O . ILE B 2 201 ? 22.232 51.920 33.112 1.00 36.88 201 ILE B O 1
ATOM 4233 N N . HIS B 2 202 ? 24.151 52.464 32.067 1.00 36.70 202 HIS B N 1
ATOM 4234 C CA . HIS B 2 202 ? 23.668 53.731 31.543 1.00 42.92 202 HIS B CA 1
ATOM 4235 C C . HIS B 2 202 ? 22.339 53.481 30.844 1.00 46.17 202 HIS B C 1
ATOM 4236 O O . HIS B 2 202 ? 21.370 54.207 31.066 1.00 40.67 202 HIS B O 1
ATOM 4243 N N . LEU B 2 203 ? 22.296 52.445 30.004 1.00 41.79 203 LEU B N 1
ATOM 4244 C CA . LEU B 2 203 ? 21.077 52.122 29.293 1.00 34.32 203 LEU B CA 1
ATOM 4245 C C . LEU B 2 203 ? 19.982 51.734 30.272 1.00 42.78 203 LEU B C 1
ATOM 4246 O O . LEU B 2 203 ? 18.868 52.257 30.205 1.00 46.56 203 LEU B O 1
ATOM 4251 N N . ALA B 2 204 ? 20.290 50.821 31.186 1.00 39.18 204 ALA B N 1
ATOM 4252 C CA . ALA B 2 204 ? 19.300 50.408 32.173 1.00 42.27 204 ALA B CA 1
ATOM 4253 C C . ALA B 2 204 ? 18.787 51.623 32.959 1.00 39.55 204 ALA B C 1
ATOM 4254 O O . ALA B 2 204 ? 17.602 51.703 33.292 1.00 41.80 204 ALA B O 1
ATOM 4256 N N . CYS B 2 205 ? 19.679 52.567 33.254 1.00 41.91 205 CYS B N 1
ATOM 4257 C CA . CYS B 2 205 ? 19.302 53.769 33.998 1.00 41.37 205 CYS B CA 1
ATOM 4258 C C . CYS B 2 205 ? 18.336 54.678 33.236 1.00 44.87 205 CYS B C 1
ATOM 4259 O O . CYS B 2 205 ? 17.512 55.365 33.838 1.00 40.71 205 CYS B O 1
ATOM 4262 N N . LYS B 2 206 ? 18.442 54.686 31.914 1.00 43.39 206 LYS B N 1
ATOM 4263 C CA . LYS B 2 206 ? 17.559 55.502 31.099 1.00 49.16 206 LYS B CA 1
ATOM 4264 C C . LYS B 2 206 ? 16.166 54.891 31.094 1.00 50.83 206 LYS B C 1
ATOM 4265 O O . LYS B 2 206 ? 15.171 55.599 31.241 1.00 55.86 206 LYS B O 1
ATOM 4271 N N . TRP B 2 207 ? 16.089 53.575 30.943 1.00 46.61 207 TRP B N 1
ATOM 4272 C CA . TRP B 2 207 ? 14.790 52.922 30.933 1.00 49.14 207 TRP B CA 1
ATOM 4273 C C . TRP B 2 207 ? 14.051 53.054 32.266 1.00 53.26 207 TRP B C 1
ATOM 4274 O O . TRP B 2 207 ? 12.831 52.910 32.319 1.00 61.54 207 TRP B O 1
ATOM 4285 N N . SER B 2 208 ? 14.782 53.322 33.341 1.00 48.18 208 SER B N 1
ATOM 4286 C CA . SER B 2 208 ? 14.156 53.480 34.652 1.00 57.38 208 SER B CA 1
ATOM 4287 C C . SER B 2 208 ? 14.265 54.931 35.109 1.00 56.16 208 SER B C 1
ATOM 4288 O O . SER B 2 208 ? 14.081 55.241 36.291 1.00 58.80 208 SER B O 1
ATOM 4291 N N . ASN B 2 209 ? 14.554 55.812 34.155 1.00 53.22 209 ASN B N 1
ATOM 4292 C CA . ASN B 2 209 ? 14.711 57.238 34.427 1.00 49.29 209 ASN B CA 1
ATOM 4293 C C . ASN B 2 209 ? 15.381 57.479 35.779 1.00 50.73 209 ASN B C 1
ATOM 4294 O O . ASN B 2 209 ? 14.931 58.320 36.552 1.00 52.16 209 ASN B O 1
ATOM 4299 N N . TRP B 2 210 ? 16.442 56.724 36.067 1.00 54.38 210 TRP B N 1
ATOM 4300 C CA . TRP B 2 210 ? 17.181 56.888 37.315 1.00 50.11 210 TRP B CA 1
ATOM 4301 C C . TRP B 2 210 ? 18.478 57.607 37.001 1.00 47.94 210 TRP B C 1
ATOM 4302 O O . TRP B 2 210 ? 19.193 57.243 36.069 1.00 54.28 210 TRP B O 1
ATOM 4313 N N . GLU B 2 211 ? 18.782 58.627 37.788 1.00 49.33 211 GLU B N 1
ATOM 4314 C CA . GLU B 2 211 ? 19.976 59.420 37.564 1.00 55.24 211 GLU B CA 1
ATOM 4315 C C . GLU B 2 211 ? 20.931 59.296 38.749 1.00 59.55 211 GLU B C 1
ATOM 4316 O O . GLU B 2 211 ? 20.877 60.099 39.677 1.00 65.27 211 GLU B O 1
ATOM 4322 N N . ILE B 2 212 ? 21.803 58.291 38.704 1.00 59.61 212 ILE B N 1
ATOM 4323 C CA . ILE B 2 212 ? 22.770 58.048 39.773 1.00 62.35 212 ILE B CA 1
ATOM 4324 C C . ILE B 2 212 ? 23.471 59.327 40.215 1.00 60.33 212 ILE B C 1
ATOM 4325 O O . ILE B 2 212 ? 24.158 59.979 39.428 1.00 54.17 212 ILE B O 1
ATOM 4330 N N . PRO B 2 213 ? 23.310 59.694 41.495 1.00 55.70 213 PRO B N 1
ATOM 4331 C CA . PRO B 2 213 ? 23.908 60.892 42.083 1.00 53.85 213 PRO B CA 1
ATOM 4332 C C . PRO B 2 213 ? 25.417 60.952 41.936 1.00 56.53 213 PRO B C 1
ATOM 4333 O O . PRO B 2 213 ? 26.098 59.933 42.012 1.00 62.95 213 PRO B O 1
ATOM 4337 N N . VAL B 2 214 ? 25.928 62.158 41.722 1.00 58.78 214 VAL B N 1
ATOM 4338 C CA . VAL B 2 214 ? 27.358 62.371 41.585 1.00 63.48 214 VAL B CA 1
ATOM 4339 C C . VAL B 2 214 ? 27.942 62.387 42.982 1.00 71.57 214 VAL B C 1
ATOM 4340 O O . VAL B 2 214 ? 27.546 63.202 43.817 1.00 77.33 214 VAL B O 1
ATOM 4344 N N . SER B 2 215 ? 28.880 61.483 43.236 1.00 77.72 215 SER B N 1
ATOM 4345 C CA . SER B 2 215 ? 29.496 61.395 44.547 1.00 81.61 215 SER B CA 1
ATOM 4346 C C . SER B 2 215 ? 30.003 62.752 45.005 1.00 82.54 215 SER B C 1
ATOM 4347 O O . SER B 2 215 ? 30.644 63.486 44.250 1.00 79.69 215 SER B O 1
ATOM 4350 N N . THR B 2 216 ? 29.675 63.068 46.252 1.00 85.68 216 THR B N 1
ATOM 4351 C CA . THR B 2 216 ? 30.052 64.310 46.911 1.00 88.11 216 THR B CA 1
ATOM 4352 C C . THR B 2 216 ? 31.235 65.039 46.279 1.00 88.54 216 THR B C 1
ATOM 4353 O O . THR B 2 216 ? 32.364 64.543 46.285 1.00 87.56 216 THR B O 1
ATOM 4357 N N . ASP B 2 217 ? 30.953 66.219 45.733 1.00 87.88 217 ASP B N 1
ATOM 4358 C CA . ASP B 2 217 ? 31.958 67.062 45.093 1.00 86.76 217 ASP B CA 1
ATOM 4359 C C . ASP B 2 217 ? 33.040 66.262 44.360 1.00 85.64 217 ASP B C 1
ATOM 4360 O O . ASP B 2 217 ? 34.229 66.381 44.676 1.00 84.95 217 ASP B O 1
ATOM 4365 N N . GLY B 2 218 ? 32.636 65.455 43.378 1.00 79.53 218 GLY B N 1
ATOM 4366 C CA . GLY B 2 218 ? 33.616 64.666 42.655 1.00 74.05 218 GLY B CA 1
ATOM 4367 C C . GLY B 2 218 ? 33.202 63.953 41.376 1.00 71.17 218 GLY B C 1
ATOM 4368 O O . GLY B 2 218 ? 32.575 64.533 40.483 1.00 60.20 218 GLY B O 1
ATOM 4369 N N . LYS B 2 219 ? 33.573 62.676 41.307 1.00 65.91 219 LYS B N 1
ATOM 4370 C CA . LYS B 2 219 ? 33.316 61.816 40.157 1.00 64.74 219 LYS B CA 1
ATOM 4371 C C . LYS B 2 219 ? 31.878 61.337 39.941 1.00 57.06 219 LYS B C 1
ATOM 4372 O O . LYS B 2 219 ? 31.051 61.337 40.854 1.00 57.00 219 LYS B O 1
ATOM 4378 N N . HIS B 2 220 ? 31.603 60.924 38.706 1.00 54.47 220 HIS B N 1
ATOM 4379 C CA . HIS B 2 220 ? 30.302 60.382 38.327 1.00 50.25 220 HIS B CA 1
ATOM 4380 C C . HIS B 2 220 ? 30.407 58.869 38.498 1.00 43.01 220 HIS B C 1
ATOM 4381 O O . HIS B 2 220 ? 31.506 58.314 38.418 1.00 45.67 220 HIS B O 1
ATOM 4388 N N . TRP B 2 221 ? 29.275 58.208 38.716 1.00 42.66 221 TRP B N 1
ATOM 4389 C CA . TRP B 2 221 ? 29.244 56.754 38.928 1.00 44.89 221 TRP B CA 1
ATOM 4390 C C . TRP B 2 221 ? 30.138 55.887 38.024 1.00 41.73 221 TRP B C 1
ATOM 4391 O O . TRP B 2 221 ? 30.762 54.943 38.495 1.00 45.89 221 TRP B O 1
ATOM 4402 N N . TRP B 2 222 ? 30.202 56.202 36.734 1.00 42.20 222 TRP B N 1
ATOM 4403 C CA . TRP B 2 222 ? 31.004 55.409 35.809 1.00 37.21 222 TRP B CA 1
ATOM 4404 C C . TRP B 2 222 ? 32.503 55.561 36.028 1.00 41.34 222 TRP B C 1
ATOM 4405 O O . TRP B 2 222 ? 33.284 54.746 35.548 1.00 39.81 222 TRP B O 1
ATOM 4416 N N . GLU B 2 223 ? 32.906 56.615 36.731 1.00 46.09 223 GLU B N 1
ATOM 4417 C CA . GLU B 2 223 ? 34.315 56.827 37.027 1.00 50.20 223 GLU B CA 1
ATOM 4418 C C . GLU B 2 223 ? 34.767 55.799 38.066 1.00 50.16 223 GLU B C 1
ATOM 4419 O O . GLU B 2 223 ? 35.957 55.665 38.341 1.00 53.02 223 GLU B O 1
ATOM 4425 N N . TYR B 2 224 ? 33.804 55.082 38.640 1.00 45.97 224 TYR B N 1
ATOM 4426 C CA . TYR B 2 224 ? 34.094 54.046 39.623 1.00 49.41 224 TYR B CA 1
ATOM 4427 C C . TYR B 2 224 ? 34.126 52.692 38.927 1.00 46.82 224 TYR B C 1
ATOM 4428 O O . TYR B 2 224 ? 34.211 51.655 39.581 1.00 59.13 224 TYR B O 1
ATOM 4437 N N . VAL B 2 225 ? 34.030 52.697 37.601 1.00 49.93 225 VAL B N 1
ATOM 4438 C CA . VAL B 2 225 ? 34.048 51.448 36.840 1.00 48.72 225 VAL B CA 1
ATOM 4439 C C . VAL B 2 225 ? 35.168 51.456 35.811 1.00 43.78 225 VAL B C 1
ATOM 4440 O O . VAL B 2 225 ? 35.840 50.443 35.600 1.00 49.84 225 VAL B O 1
ATOM 4444 N N . ASP B 2 226 ? 35.353 52.596 35.158 1.00 43.09 226 ASP B N 1
ATOM 4445 C CA . ASP B 2 226 ? 36.418 52.752 34.169 1.00 45.92 226 ASP B CA 1
ATOM 4446 C C . ASP B 2 226 ? 36.821 54.223 34.143 1.00 46.02 226 ASP B C 1
ATOM 4447 O O . ASP B 2 226 ? 35.969 55.109 34.220 1.00 47.94 226 ASP B O 1
ATOM 4452 N N . ALA B 2 227 ? 38.120 54.482 34.055 1.00 44.77 227 ALA B N 1
ATOM 4453 C CA . ALA B 2 227 ? 38.608 55.850 34.062 1.00 46.43 227 ALA B CA 1
ATOM 4454 C C . ALA B 2 227 ? 38.609 56.539 32.706 1.00 51.55 227 ALA B C 1
ATOM 4455 O O . ALA B 2 227 ? 38.765 57.752 32.643 1.00 50.36 227 ALA B O 1
ATOM 4457 N N . THR B 2 228 ? 38.432 55.790 31.622 1.00 47.61 228 THR B N 1
ATOM 4458 C CA . THR B 2 228 ? 38.431 56.421 30.304 1.00 42.60 228 THR B CA 1
ATOM 4459 C C . THR B 2 228 ? 37.022 56.817 29.852 1.00 47.81 228 THR B C 1
ATOM 4460 O O . THR B 2 228 ? 36.852 57.740 29.055 1.00 48.81 228 THR B O 1
ATOM 4464 N N . VAL B 2 229 ? 36.016 56.121 30.372 1.00 47.24 229 VAL B N 1
ATOM 4465 C CA . VAL B 2 229 ? 34.629 56.388 30.017 1.00 47.57 229 VAL B CA 1
ATOM 4466 C C . VAL B 2 229 ? 34.219 57.854 30.218 1.00 44.34 229 VAL B C 1
ATOM 4467 O O . VAL B 2 229 ? 34.552 58.483 31.216 1.00 43.79 229 VAL B O 1
ATOM 4471 N N . THR B 2 230 ? 33.507 58.394 29.240 1.00 45.45 230 THR B N 1
ATOM 4472 C CA . THR B 2 230 ? 33.001 59.756 29.321 1.00 43.70 230 THR B CA 1
ATOM 4473 C C . THR B 2 230 ? 31.503 59.613 29.073 1.00 41.87 230 THR B C 1
ATOM 4474 O O . THR B 2 230 ? 31.065 58.623 28.489 1.00 44.48 230 THR B O 1
ATOM 4478 N N . LEU B 2 231 ? 30.716 60.583 29.516 1.00 43.85 231 LEU B N 1
ATOM 4479 C CA . LEU B 2 231 ? 29.279 60.527 29.283 1.00 39.11 231 LEU B CA 1
ATOM 4480 C C . LEU B 2 231 ? 29.062 60.570 27.774 1.00 38.00 231 LEU B C 1
ATOM 4481 O O . LEU B 2 231 ? 28.146 59.957 27.240 1.00 36.80 231 LEU B O 1
ATOM 4486 N N . GLU B 2 232 ? 29.909 61.309 27.083 1.00 36.24 232 GLU B N 1
ATOM 4487 C CA . GLU B 2 232 ? 29.762 61.405 25.639 1.00 48.07 232 GLU B CA 1
ATOM 4488 C C . GLU B 2 232 ? 29.741 59.998 25.055 1.00 41.53 232 GLU B C 1
ATOM 4489 O O . GLU B 2 232 ? 28.861 59.656 24.257 1.00 33.00 232 GLU B O 1
ATOM 4495 N N . LEU B 2 233 ? 30.704 59.180 25.476 1.00 38.22 233 LEU B N 1
ATOM 4496 C CA . LEU B 2 233 ? 30.812 57.814 24.979 1.00 35.68 233 LEU B CA 1
ATOM 4497 C C . LEU B 2 233 ? 29.614 56.973 25.360 1.00 29.81 233 LEU B C 1
ATOM 4498 O O . LEU B 2 233 ? 29.091 56.210 24.546 1.00 34.13 233 LEU B O 1
ATOM 4503 N N . LEU B 2 234 ? 29.170 57.107 26.601 1.00 34.09 234 LEU B N 1
ATOM 4504 C CA . LEU B 2 234 ? 28.033 56.331 27.039 1.00 35.06 234 LEU B CA 1
ATOM 4505 C C . LEU B 2 234 ? 26.785 56.622 26.207 1.00 38.03 234 LEU B C 1
ATOM 4506 O O . LEU B 2 234 ? 26.080 55.691 25.823 1.00 36.75 234 LEU B O 1
ATOM 4511 N N . ASP B 2 235 ? 26.505 57.897 25.920 1.00 41.17 235 ASP B N 1
ATOM 4512 C CA . ASP B 2 235 ? 25.330 58.234 25.103 1.00 40.36 235 ASP B CA 1
ATOM 4513 C C . ASP B 2 235 ? 25.440 57.616 23.6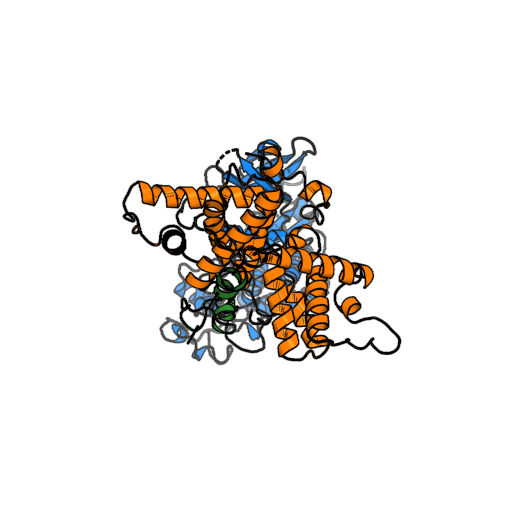98 1.00 32.23 235 ASP B C 1
ATOM 4514 O O . ASP B 2 235 ? 24.489 57.033 23.179 1.00 38.60 235 ASP B O 1
ATOM 4519 N N . GLU B 2 236 ? 26.609 57.758 23.086 1.00 30.84 236 GLU B N 1
ATOM 4520 C CA . GLU B 2 236 ? 26.841 57.210 21.753 1.00 35.04 236 GLU B CA 1
ATOM 4521 C C . GLU B 2 236 ? 26.613 55.694 21.684 1.00 40.78 236 GLU B C 1
ATOM 4522 O O . GLU B 2 236 ? 25.789 55.201 20.893 1.00 35.92 236 GLU B O 1
ATOM 4528 N N . LEU B 2 237 ? 27.359 54.955 22.505 1.00 38.70 237 LEU B N 1
ATOM 4529 C CA . LEU B 2 237 ? 27.239 53.504 22.522 1.00 34.01 237 LEU B CA 1
ATOM 4530 C C . LEU B 2 237 ? 25.831 53.069 22.849 1.00 23.69 237 LEU B C 1
ATOM 4531 O O . LEU B 2 237 ? 25.338 52.094 22.295 1.00 31.24 237 LEU B O 1
ATOM 4536 N N . THR B 2 238 ? 25.183 53.790 23.752 1.00 26.95 238 THR B N 1
ATOM 4537 C CA . THR B 2 238 ? 23.809 53.483 24.107 1.00 30.41 238 THR B CA 1
ATOM 4538 C C . THR B 2 238 ? 22.901 53.704 22.88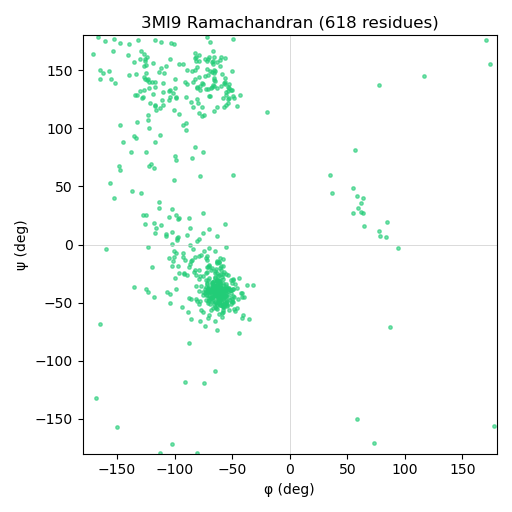2 1.00 36.33 238 THR B C 1
ATOM 4539 O O . THR B 2 238 ? 21.976 52.921 22.632 1.00 31.87 238 THR B O 1
ATOM 4543 N N . HIS B 2 239 ? 23.166 54.768 22.122 1.00 34.46 239 HIS B N 1
ATOM 4544 C CA . HIS B 2 239 ? 22.378 55.062 20.920 1.00 33.02 239 HIS B CA 1
ATOM 4545 C C . HIS B 2 239 ? 22.573 53.884 19.965 1.00 36.27 239 HIS B C 1
ATOM 4546 O O . HIS B 2 239 ? 21.621 53.380 19.384 1.00 37.12 239 HIS B O 1
ATOM 4553 N N . GLU B 2 240 ? 23.821 53.448 19.836 1.00 37.88 240 GLU B N 1
ATOM 4554 C CA . GLU B 2 240 ? 24.192 52.329 18.964 1.00 42.01 240 GLU B CA 1
ATOM 4555 C C . GLU B 2 240 ? 23.534 50.989 19.361 1.00 40.04 240 GLU B C 1
ATOM 4556 O O . GLU B 2 240 ? 23.047 50.247 18.508 1.00 37.55 240 GLU B O 1
ATOM 4562 N N . PHE B 2 241 ? 23.529 50.691 20.657 1.00 38.46 241 PHE B N 1
ATOM 4563 C CA . PHE B 2 241 ? 22.947 49.451 21.176 1.00 37.21 241 PHE B CA 1
ATOM 4564 C C . PHE B 2 241 ? 21.474 49.483 20.825 1.00 38.06 241 PHE B C 1
ATOM 4565 O O . PHE B 2 241 ? 20.908 48.464 20.429 1.00 41.01 241 PHE B O 1
ATOM 4573 N N . LEU B 2 242 ? 20.851 50.656 20.955 1.00 43.25 242 LEU B N 1
ATOM 4574 C CA . LEU B 2 242 ? 19.433 50.781 20.623 1.00 35.58 242 LEU B CA 1
ATOM 4575 C C . LEU B 2 242 ? 19.176 50.594 19.120 1.00 28.31 242 LEU B C 1
ATOM 4576 O O . LEU B 2 242 ? 18.194 49.959 18.739 1.00 35.50 242 LEU B O 1
ATOM 4581 N N . GLN B 2 243 ? 20.050 51.116 18.263 1.00 31.65 243 GLN B N 1
ATOM 4582 C CA . GLN B 2 243 ? 19.861 50.916 16.829 1.00 36.96 243 GLN B CA 1
ATOM 4583 C C . GLN B 2 243 ? 19.907 49.418 16.509 1.00 41.80 243 GLN B C 1
ATOM 4584 O O . GLN B 2 243 ? 19.041 48.888 15.810 1.00 48.93 243 GLN B O 1
ATOM 4590 N N . ILE B 2 244 ? 20.922 48.737 17.025 1.00 43.63 244 ILE B N 1
ATOM 4591 C CA . ILE B 2 244 ? 21.069 47.301 16.809 1.00 40.83 244 ILE B CA 1
ATOM 4592 C C . ILE B 2 244 ? 19.805 46.554 17.252 1.00 36.26 244 ILE B C 1
ATOM 4593 O O . ILE B 2 244 ? 19.338 45.650 16.559 1.00 39.87 244 ILE B O 1
ATOM 4598 N N . LEU B 2 245 ? 19.233 46.935 18.389 1.00 37.01 245 LEU B N 1
ATOM 4599 C CA . LEU B 2 245 ? 18.017 46.276 18.862 1.00 40.50 245 LEU B CA 1
ATOM 4600 C C . LEU B 2 245 ? 16.870 46.532 17.885 1.00 43.56 245 LEU B C 1
ATOM 4601 O O . LEU B 2 245 ? 16.022 45.670 17.662 1.00 44.06 245 LEU B O 1
ATOM 4606 N N . GLU B 2 246 ? 16.852 47.724 17.301 1.00 51.17 246 GLU B N 1
ATOM 4607 C CA . GLU B 2 246 ? 15.800 48.085 16.360 1.00 56.94 246 GLU B CA 1
ATOM 4608 C C . GLU B 2 246 ? 15.999 47.394 15.012 1.00 52.44 246 GLU B C 1
ATOM 4609 O O . GLU B 2 246 ? 15.155 47.502 14.124 1.00 62.17 246 GLU B O 1
ATOM 4615 N N . LYS B 2 247 ? 17.110 46.681 14.856 1.00 49.65 247 LYS B N 1
ATOM 4616 C CA . LYS B 2 247 ? 17.372 45.989 13.601 1.00 49.34 247 LYS B CA 1
ATOM 4617 C C . LYS B 2 247 ? 17.225 44.470 13.667 1.00 45.46 247 LYS B C 1
ATOM 4618 O O . LYS B 2 247 ? 17.587 43.772 12.724 1.00 45.74 247 LYS B O 1
ATOM 4624 N N . THR B 2 248 ? 16.696 43.959 14.774 1.00 41.76 248 THR B N 1
ATOM 4625 C CA . THR B 2 248 ? 16.512 42.526 14.892 1.00 43.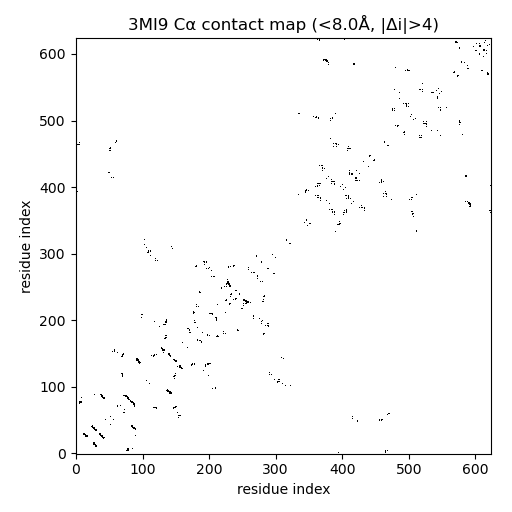32 248 THR B CA 1
ATOM 4626 C C . THR B 2 248 ? 15.220 42.142 14.163 1.00 52.10 248 THR B C 1
ATOM 4627 O O . THR B 2 248 ? 14.340 42.976 13.969 1.00 48.50 248 THR B O 1
ATOM 4631 N N . PRO B 2 249 ? 15.096 40.867 13.752 1.00 55.52 249 PRO B N 1
ATOM 4632 C CA . PRO B 2 249 ? 13.933 40.336 13.034 1.00 55.42 249 PRO B CA 1
ATOM 4633 C C . PRO B 2 249 ? 12.555 40.882 13.402 1.00 49.62 249 PRO B C 1
ATOM 4634 O O . PRO B 2 249 ? 11.893 41.502 12.571 1.00 51.53 249 PRO B O 1
ATOM 4638 N N . ASN B 2 250 ? 12.115 40.645 14.633 1.00 47.76 250 ASN B N 1
ATOM 4639 C CA . ASN B 2 250 ? 10.792 41.099 15.052 1.00 50.34 250 ASN B CA 1
ATOM 4640 C C . ASN B 2 250 ? 10.638 42.606 15.218 1.00 53.14 250 ASN B C 1
ATOM 4641 O O . ASN B 2 250 ? 9.658 43.070 15.789 1.00 52.54 250 ASN B O 1
ATOM 4646 N N . ARG B 2 251 ? 11.603 43.370 14.717 1.00 58.42 251 ARG B N 1
ATOM 4647 C CA . ARG B 2 251 ? 11.536 44.820 14.798 1.00 58.97 251 ARG B CA 1
ATOM 4648 C C . ARG B 2 251 ? 11.767 45.432 13.422 1.00 66.43 251 ARG B C 1
ATOM 4649 O O . ARG B 2 251 ? 12.504 46.400 13.267 1.00 70.28 251 ARG B O 1
ATOM 4657 N N . LEU B 2 252 ? 11.121 44.844 12.422 1.00 68.51 252 LEU B N 1
ATOM 4658 C CA . LEU B 2 252 ? 11.222 45.311 11.047 1.00 70.75 252 LEU B CA 1
ATOM 4659 C C . LEU B 2 252 ? 10.026 44.785 10.261 1.00 72.64 252 LEU B C 1
ATOM 4660 O O . LEU B 2 252 ? 9.328 43.873 10.713 1.00 78.33 252 LEU B O 1
ATOM 4665 N N . CYS B 2 261 ? -0.788 30.929 27.745 1.00 97.16 261 CYS B N 1
ATOM 4666 C CA . CYS B 2 261 ? -1.198 31.314 29.092 1.00 101.57 261 CYS B CA 1
ATOM 4667 C C . CYS B 2 261 ? -1.579 32.795 29.159 1.00 104.13 261 CYS B C 1
ATOM 4668 O O . CYS B 2 261 ? -1.280 33.448 30.185 1.00 104.81 261 CYS B O 1
ATOM 4671 N N . MET C 3 1 ? 20.449 36.638 32.072 1.00 58.64 1 MET C N 1
ATOM 4672 C CA . MET C 3 1 ? 19.208 37.371 32.454 1.00 60.51 1 MET C CA 1
ATOM 4673 C C . MET C 3 1 ? 19.089 37.544 33.982 1.00 62.61 1 MET C C 1
ATOM 4674 O O . MET C 3 1 ? 18.516 38.527 34.452 1.00 57.90 1 MET C O 1
ATOM 4679 N N . GLU C 3 2 ? 19.646 36.599 34.745 1.00 64.05 2 GLU C N 1
ATOM 4680 C CA . GLU C 3 2 ? 19.621 36.635 36.218 1.00 59.70 2 GLU C CA 1
ATOM 4681 C C . GLU C 3 2 ? 21.044 36.893 36.750 1.00 60.80 2 GLU C C 1
ATOM 4682 O O . GLU C 3 2 ? 21.974 36.138 36.454 1.00 49.66 2 GLU C O 1
ATOM 4688 N N . PRO C 3 3 ? 21.231 37.944 37.565 1.00 55.81 3 PRO C N 1
ATOM 4689 C CA . PRO C 3 3 ? 22.575 38.225 38.086 1.00 55.16 3 PRO C CA 1
ATOM 4690 C C . PRO C 3 3 ? 23.233 37.066 38.841 1.00 58.13 3 PRO C C 1
ATOM 4691 O O . PRO C 3 3 ? 22.579 36.367 39.611 1.00 54.25 3 PRO C O 1
ATOM 4695 N N . VAL C 3 4 ? 24.526 36.864 38.598 1.00 53.64 4 VAL C N 1
ATOM 4696 C CA . VAL C 3 4 ? 25.296 35.819 39.272 1.00 51.76 4 VAL C CA 1
ATOM 4697 C C . VAL C 3 4 ? 26.411 36.542 40.016 1.00 48.36 4 VAL C C 1
ATOM 4698 O O . VAL C 3 4 ? 26.978 37.496 39.490 1.00 44.48 4 VAL C O 1
ATOM 4702 N N . ASP C 3 5 ? 26.715 36.108 41.234 1.00 46.06 5 ASP C N 1
ATOM 4703 C CA . ASP C 3 5 ? 27.773 36.750 42.005 1.00 46.40 5 ASP C CA 1
ATOM 4704 C C . ASP C 3 5 ? 29.094 36.498 41.296 1.00 49.20 5 ASP C C 1
ATOM 4705 O O . ASP C 3 5 ? 29.544 35.359 41.174 1.00 53.03 5 ASP C O 1
ATOM 4710 N N . PRO C 3 6 ? 29.728 37.567 40.803 1.00 55.11 6 PRO C N 1
ATOM 4711 C CA . PRO C 3 6 ? 31.003 37.481 40.084 1.00 55.57 6 PRO C CA 1
ATOM 4712 C C . PRO C 3 6 ? 32.155 36.878 40.884 1.00 51.93 6 PRO C C 1
ATOM 4713 O O . PRO C 3 6 ? 32.969 36.143 40.342 1.00 47.63 6 PRO C O 1
ATOM 4717 N N . ARG C 3 7 ? 32.210 37.189 42.172 1.00 48.16 7 ARG C N 1
ATOM 4718 C CA . ARG C 3 7 ? 33.280 36.703 43.032 1.00 50.77 7 ARG C CA 1
ATOM 4719 C C . ARG C 3 7 ? 33.373 35.174 43.168 1.00 51.23 7 ARG C C 1
ATOM 4720 O O . ARG C 3 7 ? 34.389 34.656 43.632 1.00 46.65 7 ARG C O 1
ATOM 4728 N N . LEU C 3 8 ? 32.327 34.455 42.767 1.00 49.79 8 LEU C N 1
ATOM 4729 C CA . LEU C 3 8 ? 32.341 32.994 42.837 1.00 42.43 8 LEU C CA 1
ATOM 4730 C C . LEU C 3 8 ? 33.363 32.437 41.862 1.00 46.83 8 LEU C C 1
ATOM 4731 O O . LEU C 3 8 ? 33.454 32.900 40.724 1.00 36.10 8 LEU C O 1
ATOM 4736 N N . GLU C 3 9 ? 34.134 31.444 42.290 1.00 41.20 9 GLU C N 1
ATOM 4737 C CA . GLU C 3 9 ? 35.093 30.841 41.370 1.00 45.07 9 GLU C CA 1
ATOM 4738 C C . GLU C 3 9 ? 34.243 30.164 40.295 1.00 38.53 9 GLU C C 1
ATOM 4739 O O . GLU C 3 9 ? 33.160 29.665 40.579 1.00 40.56 9 GLU C O 1
ATOM 4745 N N . PRO C 3 10 ? 34.733 30.121 39.052 1.00 39.67 10 PRO C N 1
ATOM 4746 C CA . PRO C 3 10 ? 34.005 29.515 37.929 1.00 35.76 10 PRO C CA 1
ATOM 4747 C C . PRO C 3 10 ? 33.268 28.206 38.182 1.00 36.31 10 PRO C C 1
ATOM 4748 O O . PRO C 3 10 ? 32.129 28.053 37.753 1.00 36.64 10 PRO C O 1
ATOM 4752 N N . TRP C 3 11 ? 33.909 27.261 38.864 1.00 43.15 11 TRP C N 1
ATOM 4753 C CA . TRP C 3 11 ? 33.279 25.966 39.122 1.00 42.08 11 TRP C CA 1
ATOM 4754 C C . TRP C 3 11 ? 32.121 26.064 40.121 1.00 42.78 11 TRP C C 1
ATOM 4755 O O . TRP C 3 11 ? 31.268 25.183 40.170 1.00 45.65 11 TRP C O 1
ATOM 4766 N N . LYS C 3 12 ? 32.073 27.150 40.889 1.00 41.86 12 LYS C N 1
ATOM 4767 C CA . LYS C 3 12 ? 30.997 27.362 41.858 1.00 45.66 12 LYS C CA 1
ATOM 4768 C C . LYS C 3 12 ? 29.774 28.049 41.216 1.00 47.22 12 LYS C C 1
ATOM 4769 O O . LYS C 3 12 ? 28.777 28.293 41.889 1.00 45.37 12 LYS C O 1
ATOM 4775 N N . HIS C 3 13 ? 29.847 28.366 39.927 1.00 52.06 13 HIS C N 1
ATOM 4776 C CA . HIS C 3 13 ? 28.731 29.033 39.246 1.00 44.13 13 HIS C CA 1
ATOM 4777 C C . HIS C 3 13 ? 27.555 28.114 38.933 1.00 48.75 13 HIS C C 1
ATOM 4778 O O . HIS C 3 13 ? 27.739 26.989 38.479 1.00 45.44 13 HIS C O 1
ATOM 4785 N N . PRO C 3 14 ? 26.320 28.605 39.138 1.00 45.33 14 PRO C N 1
ATOM 4786 C CA . PRO C 3 14 ? 25.100 27.835 38.880 1.00 34.32 14 PRO C CA 1
ATOM 4787 C C . PRO C 3 14 ? 24.905 27.557 37.403 1.00 46.31 14 PRO C C 1
ATOM 4788 O O . PRO C 3 14 ? 25.444 28.272 36.560 1.00 48.91 14 PRO C O 1
ATOM 4792 N N . GLY C 3 15 ? 24.144 26.510 37.092 1.00 35.61 15 GLY C N 1
ATOM 4793 C CA . GLY C 3 15 ? 23.882 26.178 35.707 1.00 41.24 15 GLY C CA 1
ATOM 4794 C C . GLY C 3 15 ? 22.949 27.235 35.161 1.00 44.69 15 GLY C C 1
ATOM 4795 O O . GLY C 3 15 ? 22.273 27.915 35.926 1.00 40.88 15 GLY C O 1
ATOM 4796 N N . SER C 3 16 ? 22.902 27.369 33.843 1.00 46.26 16 SER C N 1
ATOM 4797 C CA . SER C 3 16 ? 22.060 28.369 33.199 1.00 46.30 16 SER C CA 1
ATOM 4798 C C . SER C 3 16 ? 20.685 27.838 32.807 1.00 55.32 16 SER C C 1
ATOM 4799 O O . SER C 3 16 ? 19.805 28.608 32.417 1.00 53.81 16 SER C O 1
ATOM 4802 N N . GLN C 3 17 ? 20.507 26.524 32.883 1.00 57.10 17 GLN C N 1
ATOM 4803 C CA . GLN C 3 17 ? 19.231 25.920 32.515 1.00 55.71 17 GLN C CA 1
ATOM 4804 C C . GLN C 3 17 ? 18.073 26.530 33.308 1.00 55.31 17 GLN C C 1
ATOM 4805 O O . GLN C 3 17 ? 18.127 26.637 34.539 1.00 56.54 17 GLN C O 1
ATOM 4811 N N . PRO C 3 18 ? 17.016 26.963 32.602 1.00 57.08 18 PRO C N 1
ATOM 4812 C CA . PRO C 3 18 ? 15.840 27.564 33.239 1.00 56.51 18 PRO C CA 1
ATOM 4813 C C . PRO C 3 18 ? 15.093 26.570 34.135 1.00 62.25 18 PRO C C 1
ATOM 4814 O O . PRO C 3 18 ? 14.956 25.394 33.796 1.00 59.00 18 PRO C O 1
ATOM 4818 N N . LYS C 3 19 ? 14.614 27.052 35.277 1.00 63.33 19 LYS C N 1
ATOM 4819 C CA . LYS C 3 19 ? 13.896 26.210 36.224 1.00 65.59 19 LYS C CA 1
ATOM 4820 C C . LYS C 3 19 ? 12.688 25.489 35.637 1.00 67.34 19 LYS C C 1
ATOM 4821 O O . LYS C 3 19 ? 12.293 24.444 36.147 1.00 63.87 19 LYS C O 1
ATOM 4827 N N . THR C 3 20 ? 12.096 26.037 34.578 1.00 62.57 20 THR C N 1
ATOM 4828 C CA . THR C 3 20 ? 10.937 25.399 33.960 1.00 62.84 20 THR C CA 1
ATOM 4829 C C . THR C 3 20 ? 11.117 25.278 32.458 1.00 64.43 20 THR C C 1
ATOM 4830 O O . THR C 3 20 ? 11.914 25.992 31.860 1.00 64.67 20 THR C O 1
ATOM 4834 N N . ALA C 3 21 ? 10.366 24.373 31.848 1.00 61.31 21 ALA C N 1
ATOM 4835 C CA . ALA C 3 21 ? 10.468 24.171 30.413 1.00 67.82 21 ALA C CA 1
ATOM 4836 C C . ALA C 3 21 ? 10.135 25.453 29.668 1.00 68.28 21 ALA C C 1
ATOM 4837 O O . ALA C 3 21 ? 9.527 26.373 30.217 1.00 67.28 21 ALA C O 1
ATOM 4839 N N . CYS C 3 22 ? 10.550 25.511 28.412 1.00 67.98 22 CYS C N 1
ATOM 4840 C CA . CYS C 3 22 ? 10.275 26.672 27.589 1.00 69.71 22 CYS C CA 1
ATOM 4841 C C . CYS C 3 22 ? 9.023 26.393 26.771 1.00 76.07 22 CYS C C 1
ATOM 4842 O O . CYS C 3 22 ? 9.022 25.531 25.890 1.00 78.63 22 CYS C O 1
ATOM 4845 N N . THR C 3 23 ? 7.954 27.119 27.076 1.00 77.19 23 THR C N 1
ATOM 4846 C CA . THR C 3 23 ? 6.696 26.949 26.366 1.00 73.88 23 THR C CA 1
ATOM 4847 C C . THR C 3 23 ? 6.839 27.514 24.959 1.00 73.35 23 THR C C 1
ATOM 4848 O O . THR C 3 23 ? 7.889 28.038 24.593 1.00 75.47 23 THR C O 1
ATOM 4852 N N . ASN C 3 24 ? 5.783 27.407 24.167 1.00 74.87 24 ASN C N 1
ATOM 4853 C CA . ASN C 3 24 ? 5.815 27.921 22.808 1.00 76.61 24 ASN C CA 1
ATOM 4854 C C . ASN C 3 24 ? 4.953 29.182 22.757 1.00 75.61 24 ASN C C 1
ATOM 4855 O O . ASN C 3 24 ? 4.703 29.750 21.691 1.00 75.95 24 ASN C O 1
ATOM 4860 N N . CYS C 3 25 ? 4.511 29.617 23.933 1.00 73.46 25 CYS C N 1
ATOM 4861 C CA . CYS C 3 25 ? 3.664 30.796 24.055 1.00 72.72 25 CYS C CA 1
ATOM 4862 C C . CYS C 3 25 ? 4.393 32.103 23.806 1.00 74.47 25 CYS C C 1
ATOM 4863 O O . CYS C 3 25 ? 5.591 32.216 24.059 1.00 78.95 25 CYS C O 1
ATOM 4866 N N . TYR C 3 26 ? 3.650 33.093 23.318 1.00 71.71 26 TYR C N 1
ATOM 4867 C CA . TYR C 3 26 ? 4.201 34.412 23.040 1.00 65.14 26 TYR C CA 1
ATOM 4868 C C . TYR C 3 26 ? 3.458 35.472 23.812 1.00 66.31 26 TYR C C 1
ATOM 4869 O O . TYR C 3 26 ? 2.374 35.884 23.431 1.00 81.86 26 TYR C O 1
ATOM 4878 N N . CYS C 3 27 ? 4.028 35.905 24.916 1.00 71.06 27 CYS C N 1
ATOM 4879 C CA . CYS C 3 27 ? 3.397 36.942 25.696 1.00 70.07 27 CYS C CA 1
ATOM 4880 C C . CYS C 3 27 ? 4.494 37.589 26.493 1.00 74.03 27 CYS C C 1
ATOM 4881 O O . CYS C 3 27 ? 5.487 36.951 26.833 1.00 75.51 27 CYS C O 1
ATOM 4884 N N . LYS C 3 28 ? 4.324 38.872 26.758 1.00 77.84 28 LYS C N 1
ATOM 4885 C CA . LYS C 3 28 ? 5.304 39.625 27.505 1.00 80.77 28 LYS C CA 1
ATOM 4886 C C . LYS C 3 28 ? 6.034 38.760 28.538 1.00 80.85 28 LYS C C 1
ATOM 4887 O O . LYS C 3 28 ? 7.226 38.953 28.774 1.00 88.95 28 LYS C O 1
ATOM 4893 N N . LYS C 3 29 ? 5.335 37.796 29.134 1.00 75.00 29 LYS C N 1
ATOM 4894 C CA . LYS C 3 29 ? 5.960 36.941 30.136 1.00 73.60 29 LYS C CA 1
ATOM 4895 C C . LYS C 3 29 ? 6.695 35.730 29.580 1.00 69.62 29 LYS C C 1
ATOM 4896 O O . LYS C 3 29 ? 7.821 35.460 29.988 1.00 72.35 29 LYS C O 1
ATOM 4902 N N . CYS C 3 30 ? 6.078 35.000 28.657 1.00 69.48 30 CYS C N 1
ATOM 4903 C CA . CYS C 3 30 ? 6.743 33.835 28.071 1.00 69.97 30 CYS C CA 1
ATOM 4904 C C . CYS C 3 30 ? 7.868 34.253 27.125 1.00 64.07 30 CYS C C 1
ATOM 4905 O O . CYS C 3 30 ? 8.755 33.464 26.805 1.00 66.48 30 CYS C O 1
ATOM 4908 N N . CYS C 3 31 ? 7.817 35.501 26.676 1.00 61.85 31 CYS C N 1
ATOM 4909 C CA . CYS C 3 31 ? 8.830 36.041 25.781 1.00 53.91 31 CYS C CA 1
ATOM 4910 C C . CYS C 3 31 ? 10.073 36.425 26.584 1.00 53.92 31 CYS C C 1
ATOM 4911 O O . CYS C 3 31 ? 11.118 36.737 26.016 1.00 56.94 31 CYS C O 1
ATOM 4914 N N . PHE C 3 32 ? 9.943 36.407 27.909 1.00 53.76 32 PHE C N 1
ATOM 4915 C CA . PHE C 3 32 ? 11.041 36.736 28.811 1.00 52.38 32 PHE C CA 1
ATOM 4916 C C . PHE C 3 32 ? 11.281 35.591 29.802 1.00 48.63 32 PHE C C 1
ATOM 4917 O O . PHE C 3 32 ? 11.792 35.807 30.901 1.00 50.78 32 PHE C O 1
ATOM 4925 N N . HIS C 3 33 ? 10.904 34.377 29.420 1.00 51.33 33 HIS C N 1
ATOM 4926 C CA . HIS C 3 33 ? 11.097 33.223 30.295 1.00 50.17 33 HIS C CA 1
ATOM 4927 C C . HIS C 3 33 ? 12.589 33.030 30.596 1.00 50.83 33 HIS C C 1
ATOM 4928 O O . HIS C 3 33 ? 12.982 32.764 31.729 1.00 53.73 33 HIS C O 1
ATOM 4935 N N . CYS C 3 34 ? 13.417 33.173 29.570 1.00 52.60 34 CYS C N 1
ATOM 4936 C CA . CYS C 3 34 ? 14.858 33.004 29.726 1.00 54.69 34 CYS C CA 1
ATOM 4937 C C . CYS C 3 34 ? 15.541 33.686 28.552 1.00 54.96 34 CYS C C 1
ATOM 4938 O O . CYS C 3 34 ? 14.873 34.158 27.629 1.00 57.93 34 CYS C O 1
ATOM 4941 N N . GLN C 3 35 ? 16.867 33.723 28.576 1.00 48.38 35 GLN C N 1
ATOM 4942 C CA . GLN C 3 35 ? 17.604 34.356 27.496 1.00 47.61 35 GLN C CA 1
ATOM 4943 C C . GLN C 3 35 ? 17.206 33.803 26.135 1.00 41.39 35 GLN C C 1
ATOM 4944 O O . GLN C 3 35 ? 17.094 34.552 25.163 1.00 41.45 35 GLN C O 1
ATOM 4950 N N . VAL C 3 36 ? 16.994 32.494 26.063 1.00 45.45 36 VAL C N 1
ATOM 4951 C CA . VAL C 3 36 ? 16.632 31.854 24.798 1.00 51.40 36 VAL C CA 1
ATOM 4952 C C . VAL C 3 36 ? 15.250 32.288 24.303 1.00 50.16 36 VAL C C 1
ATOM 4953 O O . VAL C 3 36 ? 15.072 32.632 23.133 1.00 49.65 36 VAL C O 1
ATOM 4957 N N . CYS C 3 37 ? 14.272 32.268 25.197 1.00 40.43 37 CYS C N 1
ATOM 4958 C CA . CYS C 3 37 ? 12.932 32.692 24.835 1.00 51.85 37 CYS C CA 1
ATOM 4959 C C . CYS C 3 37 ? 12.934 34.176 24.423 1.00 53.12 37 CYS C C 1
ATOM 4960 O O . CYS C 3 37 ? 12.260 34.556 23.473 1.00 44.42 37 CYS C O 1
ATOM 4963 N N . PHE C 3 38 ? 13.710 35.003 25.123 1.00 52.38 38 PHE C N 1
ATOM 4964 C CA . PHE C 3 38 ? 13.791 36.431 24.808 1.00 49.35 38 PHE C CA 1
ATOM 4965 C C . PHE C 3 38 ? 14.404 36.675 23.432 1.00 42.39 38 PHE C C 1
ATOM 4966 O O . PHE C 3 38 ? 13.872 37.433 22.625 1.00 52.51 38 PHE C O 1
ATOM 4974 N N . ILE C 3 39 ? 15.537 36.036 23.179 1.00 44.66 39 ILE C N 1
ATOM 4975 C CA . ILE C 3 39 ? 16.249 36.170 21.913 1.00 37.13 39 ILE C CA 1
ATOM 4976 C C . ILE C 3 39 ? 15.459 35.641 20.710 1.00 41.57 39 ILE C C 1
ATOM 4977 O O . ILE C 3 39 ? 15.479 36.232 19.635 1.00 44.04 39 ILE C O 1
ATOM 4982 N N . THR C 3 40 ? 14.765 34.524 20.899 1.00 45.58 40 THR C N 1
ATOM 4983 C CA . THR C 3 40 ? 14.001 33.906 19.817 1.00 54.87 40 THR C CA 1
ATOM 4984 C C . THR C 3 40 ? 12.569 34.420 19.636 1.00 48.24 40 THR C C 1
ATOM 4985 O O . THR C 3 40 ? 12.151 34.691 18.513 1.00 50.14 40 THR C O 1
ATOM 4989 N N . LYS C 3 41 ? 11.823 34.542 20.734 1.00 52.88 41 LYS C N 1
ATOM 4990 C CA . LYS C 3 41 ? 10.432 35.005 20.672 1.00 51.11 41 LYS C CA 1
ATOM 4991 C C . LYS C 3 41 ? 10.328 36.514 20.500 1.00 49.81 41 LYS C C 1
ATOM 4992 O O . LYS C 3 41 ? 9.876 36.989 19.467 1.00 53.86 41 LYS C O 1
ATOM 4998 N N . ALA C 3 42 ? 10.760 37.266 21.508 1.00 49.98 42 ALA C N 1
ATOM 4999 C CA . ALA C 3 42 ? 10.709 38.726 21.456 1.00 48.46 42 ALA C CA 1
ATOM 5000 C C . ALA C 3 42 ? 11.588 39.392 20.383 1.00 47.76 42 ALA C C 1
ATOM 5001 O O . ALA C 3 42 ? 11.208 40.436 19.856 1.00 55.24 42 ALA C O 1
ATOM 5003 N N . LEU C 3 43 ? 12.747 38.816 20.054 1.00 43.18 43 LEU C N 1
ATOM 5004 C CA . LEU C 3 43 ? 13.622 39.428 19.039 1.00 48.95 43 LEU C CA 1
ATOM 5005 C C . LEU C 3 43 ? 13.589 38.703 17.701 1.00 40.03 43 LEU C C 1
ATOM 5006 O O . LEU C 3 43 ? 14.124 39.190 16.708 1.00 43.56 43 LEU C O 1
ATOM 5011 N N . GLY C 3 44 ? 12.985 37.521 17.691 1.00 47.09 44 GLY C N 1
ATOM 5012 C CA . GLY C 3 44 ? 12.870 36.750 16.465 1.00 48.22 44 GLY C CA 1
ATOM 5013 C C . GLY C 3 44 ? 14.158 36.273 15.827 1.00 51.61 44 GLY C C 1
ATOM 5014 O O . GLY C 3 44 ? 14.214 36.089 14.613 1.00 51.46 44 GLY C O 1
ATOM 5015 N N . ILE C 3 45 ? 15.195 36.087 16.637 1.00 47.59 45 ILE C N 1
ATOM 5016 C CA . ILE C 3 45 ? 16.479 35.594 16.146 1.00 49.93 45 ILE C CA 1
ATOM 5017 C C . ILE C 3 45 ? 16.437 34.071 16.259 1.00 43.74 45 ILE C C 1
ATOM 5018 O O . ILE C 3 45 ? 15.920 33.545 17.239 1.00 42.93 45 ILE C O 1
ATOM 5023 N N . SER C 3 46 ? 16.964 33.368 15.259 1.00 47.86 46 SER C N 1
ATOM 5024 C CA . SER C 3 46 ? 16.998 31.905 15.294 1.00 50.68 46 SER C CA 1
ATOM 5025 C C . SER C 3 46 ? 18.134 31.364 14.418 1.00 49.42 46 SER C C 1
ATOM 5026 O O . SER C 3 46 ? 18.409 31.895 13.339 1.00 47.76 46 SER C O 1
ATOM 5029 N N . TYR C 3 47 ? 18.769 30.292 14.882 1.00 49.92 47 TYR C N 1
ATOM 5030 C CA . TYR C 3 47 ? 19.882 29.664 14.165 1.00 55.09 47 TYR C CA 1
ATOM 5031 C C . TYR C 3 47 ? 19.481 28.686 13.058 1.00 58.73 47 TYR C C 1
ATOM 5032 O O . TYR C 3 47 ? 20.258 28.436 12.134 1.00 55.15 47 TYR C O 1
ATOM 5041 N N . GLY C 3 48 ? 18.274 28.135 13.158 1.00 63.54 48 GLY C N 1
ATOM 5042 C CA . GLY C 3 48 ? 17.795 27.197 12.157 1.00 74.48 48 GLY C CA 1
ATOM 5043 C C . GLY C 3 48 ? 17.253 27.878 10.912 1.00 81.43 48 GLY C C 1
ATOM 5044 O O . GLY C 3 48 ? 17.241 29.106 10.821 1.00 86.62 48 GLY C O 1
ATOM 5045 N N . ARG C 3 49 ? 16.792 27.080 9.953 1.00 88.31 49 ARG C N 1
ATOM 5046 C CA . ARG C 3 49 ? 16.260 27.608 8.698 1.00 87.99 49 ARG C CA 1
ATOM 5047 C C . ARG C 3 49 ? 14.728 27.672 8.697 1.00 93.58 49 ARG C C 1
ATOM 5048 O O . ARG C 3 49 ? 14.106 27.161 9.658 1.00 96.34 49 ARG C O 1
#

CATH classification: 3.30.200.20 (+1 more: 1.10.510.10)

Sequence (624 aa):
VECPFCDEVSKYEKLAKIGQGTFGEVFKARHRKTGQKVALKKVLMENEKEGFPITALREIKILQLLKHENVVNLIEICRTKGSIYLVFDFCEHDLAGLLSNVLVKFTLSEIKRVMQMLLNGLYYIHRNKILHRDMKAANVLITRDGVLKLADFGLARAFSLAKNSQPNRYNRVVTLWYRPPELLLGERDYGPPIDLWGAGCIMAEMWTRSPIMQGNTEQHQLALISQLCGSITPEVWPNVDNYELYEKLELVKGQKRKVKDRLKAYVRDPYALDLIDKLLVLDPAQRIDSDDALNHDFFWSDPMPSDLKGMLSTHLTSMFEYLAPPRRNNNKRWYFTREQLENSPSRRFGVDPDKELSYRQQAANLLQDMGQRLNVSQLTINTAIVYMHRFYMIQSFTQFPGNSVAPAALFLAAKVEEQPKKLEHVIKVAHTCLHPQESLPDTRSEAYLQQVQDLVILESIILQTLGFELTIDHPHTHVVKCTQLVRASKDLAQTSYFMATNSLHLTTFSLQYTPPVVACVCIHLACKWSNWEIPVSTDGKHWWEYVDATVTLELLDELTHEFLQILEKTPNRLCMEPVDPRLEPWKHPGSQPKTACTNCYCKKCCFHCQVCFITKALGISYGR

Radius of gyration: 28.17 Å; Cα contacts (8 Å, |Δi|>4): 1024; chains: 3; bounding box: 102×66×70 Å

B-factor: mean 46.7, std 16.75, range [13.97, 104.81]